Protein AF-A0A238BZ45-F1 (afdb_monomer)

Radius of gyration: 36.19 Å; Cα contacts (8 Å, |Δi|>4): 1181; chains: 1; bounding box: 76×103×98 Å

InterPro domains:
  IPR039220 FAM3 family [PTHR14592] (229-411)
  IPR039477 ILEI/PANDER domain [PF15711] (94-178)
  IPR039477 ILEI/PANDER domain [PF15711] (294-381)

Solvent-accessible surface area (backbone atoms only — not comparable to full-atom values): 39278 Å² total; per-residue (Å²): 142,86,88,81,90,88,84,86,74,65,75,66,61,58,56,59,54,55,56,53,54,54,50,56,63,65,60,74,73,76,85,76,91,69,100,73,83,82,90,74,85,77,100,65,82,87,79,74,63,100,50,99,45,65,75,97,66,85,48,62,98,82,35,43,33,36,38,42,27,51,49,26,78,81,41,73,56,42,40,22,51,71,58,40,71,66,62,54,82,91,62,68,40,61,13,46,35,38,36,35,23,42,66,89,67,49,77,75,47,73,45,60,34,54,26,85,92,48,39,58,66,53,43,54,55,63,50,71,57,63,83,53,31,30,44,36,34,31,28,28,62,72,38,48,84,43,55,51,72,65,47,55,51,57,49,32,43,17,8,44,81,67,81,81,58,39,76,61,25,28,46,38,39,37,27,32,42,22,33,78,54,73,73,31,50,73,45,71,41,63,53,85,38,69,67,79,56,78,47,76,46,64,48,54,69,76,78,62,64,68,47,95,72,81,69,76,77,76,86,67,90,67,80,55,70,65,58,59,50,51,58,59,68,55,63,79,62,77,50,91,75,58,78,52,62,81,34,69,52,22,72,44,94,62,82,56,59,95,69,31,44,25,26,22,42,31,18,26,60,42,86,89,38,66,35,36,31,25,51,77,19,25,26,47,32,29,78,89,26,69,67,46,54,54,1,41,31,36,39,33,30,38,40,88,76,72,42,78,45,40,70,45,56,40,44,14,49,85,39,75,34,61,67,53,37,57,56,62,71,60,59,50,81,53,32,31,39,40,39,38,21,17,51,34,39,34,78,29,50,39,72,66,44,42,48,54,44,37,57,22,10,47,84,58,58,91,69,59,41,74,20,33,19,38,41,38,44,29,29,36,79,37,66,41,29,41,85,50,59,54,72,34,70,37,72,81,90,46,58,10,62,50,46,75,50,65,48,66,41,58,46,68,72,76,30,52,73,77,84,74,89,81,71,75,90,68,78,58,62,70,50,53,58,47,47,76,74,46,86,95,44,59,90,77,52,56,78,80,74,83,70,95,70,95,61,50,43,71,44,71,19,42,56,34,68,52,45,88,84,75,89,77,60,67,68,56,39,62,65,26,54,75,69,64,72,44,59,50,78,52,99,66,38,37,38,35,88,43,82,38,77,45,56,76,50,60,89,66,79,88,72,88,64,82,61,84,57,75,82,67,72,81,93,67,82,76,79,80,73,80,83,77,85,70,70,69,93,81,77,76,68,62,76,50,66,93,38,70,48,69,71,50,38,54,51,51,52,34,50,51,59,72,74,27,51,56,44,62,42,59,59,80,77,76,68,56,90,63,69,87,56,79,85,71,75,95,79,63,102,67,90,71,69,46,47,37,27,40,36,31,36,87,43,71,55,30,51,54,46,52,28,62,61,66,71,52,60,69,54,96,93,39,63,67,64,24,37,80,53,29,36,78,47,80,56,102,64,34,38,38,34,40,32,36,56,82,23,84,72,55,92,70,72,79,88,78,83,72,80,77,75,83,116

Secondary structure (DSSP, 8-state):
-------SSSHHHHHHHHHHHHHHHHHTT-------------S------SSTT-------TT-EEEEEE--BTTB--EEEETTEE-S-TTT--SEEEEEEE-TT--EEEEEEEE-SS-SHHHHHHHHT--SS-EEEEEEESS-TTTS-HHHHHHHHTTT---TT--TTEEEEEEEETTBSSS-SEEEEEETT-SS---EEEEE-SS-S-B--------------HHHHHHHHHHTT----PPP-SB-GGGG-SSPPPTTEEEEEEE--SSTTS--EEEETTEEEEBTTBTT--SEEEEEEE-TTT--EEEEEEE-TTTS-THHHHHHHHTPPTT-EEEEEEES--STT--HHHHHHHHHTT-SSGGG--TT-EEEEEEETT-SSB-S-EEEEPPSTTSPPPPPEEEEEEESS---B--SS------TTHHHHHHHTT--S-HHHHS-----------EEEEES-EEESS----HHHIIIIITTT-S-EEETTEEE-SSEEEEESS-SS-------TTTTS----PPPPPP-------S----TTGGG-SHHHHHHHHHHHHHHSEEEEESS-----TTTT-----TT----PPEEEEEEE---HHHHHHHHHHTT--EETTEETT-BTTEEEEE-SSEEEEEEETT-TT-SS--S---SS---

Nearest PDB structures (foldseek):
  5lc2-assembly1_A  TM=9.346E-01  e=1.747E-16  Homo sapiens
  5lc2-assembly2_B  TM=9.093E-01  e=1.372E-15  Homo sapiens
  5lc3-assembly1_A  TM=9.004E-01  e=5.839E-15  Mus musculus
  7ecq-assembly1_A  TM=9.293E-01  e=1.424E-14  Mus musculus
  5lc3-assembly2_B  TM=8.908E-01  e=1.779E-14  Mus musculus

pLDDT: mean 72.73, std 21.1, range [26.83, 98.44]

Structure (mmCIF, N/CA/C/O backbone):
data_AF-A0A238BZ45-F1
#
_entry.id   AF-A0A238BZ45-F1
#
loop_
_atom_site.group_PDB
_atom_site.id
_atom_site.type_symbol
_atom_site.label_atom_id
_atom_site.label_alt_id
_atom_site.label_comp_id
_atom_site.label_asym_id
_atom_site.label_entity_id
_atom_site.label_seq_id
_atom_site.pdbx_PDB_ins_code
_atom_site.Cartn_x
_atom_site.Cartn_y
_atom_site.Cartn_z
_atom_site.occupancy
_atom_site.B_iso_or_equiv
_atom_site.auth_seq_id
_atom_site.auth_comp_id
_atom_site.auth_asym_id
_atom_site.auth_atom_id
_atom_site.pdbx_PDB_model_num
ATOM 1 N N . MET A 1 1 ? 34.184 -24.243 64.366 1.00 40.69 1 MET A N 1
ATOM 2 C CA . MET A 1 1 ? 34.005 -25.687 64.658 1.00 40.69 1 MET A CA 1
ATOM 3 C C . MET A 1 1 ? 33.230 -25.777 65.961 1.00 40.69 1 MET A C 1
ATOM 5 O O . MET A 1 1 ? 33.719 -25.231 66.927 1.00 40.69 1 MET A O 1
ATOM 9 N N . PHE A 1 2 ? 32.020 -26.300 66.113 1.00 36.25 2 PHE A N 1
ATOM 10 C CA . PHE A 1 2 ? 31.139 -27.187 65.356 1.00 36.25 2 PHE A CA 1
ATOM 11 C C . PHE A 1 2 ? 29.701 -26.807 65.764 1.00 36.25 2 PHE A C 1
ATOM 13 O O . PHE A 1 2 ? 29.469 -26.609 66.954 1.00 36.25 2 PHE A O 1
ATOM 20 N N . ARG A 1 3 ? 28.723 -26.800 64.850 1.00 30.31 3 ARG A N 1
ATOM 21 C CA . ARG A 1 3 ? 27.380 -27.331 65.154 1.00 30.31 3 ARG A CA 1
ATOM 22 C C . ARG A 1 3 ? 26.656 -27.743 63.872 1.00 30.31 3 ARG A C 1
ATOM 24 O O . ARG A 1 3 ? 26.653 -27.034 62.874 1.00 30.31 3 ARG A O 1
ATOM 31 N N . LEU A 1 4 ? 26.159 -28.971 63.942 1.00 35.28 4 LEU A N 1
ATOM 32 C CA . LEU A 1 4 ? 25.749 -29.883 62.883 1.00 35.28 4 LEU A CA 1
ATOM 33 C C . LEU A 1 4 ? 24.275 -29.704 62.472 1.00 35.28 4 LEU A C 1
ATOM 35 O O . LEU A 1 4 ? 23.418 -29.479 63.318 1.00 35.28 4 LEU A O 1
ATOM 39 N N . ASN A 1 5 ? 24.016 -29.975 61.188 1.00 42.28 5 ASN A N 1
ATOM 40 C CA . ASN A 1 5 ? 22.867 -30.704 60.628 1.00 42.28 5 ASN A CA 1
ATOM 41 C C . ASN A 1 5 ? 21.439 -30.332 61.065 1.00 42.28 5 ASN A C 1
ATOM 43 O O . ASN A 1 5 ? 20.792 -31.069 61.807 1.00 42.28 5 ASN A O 1
ATOM 47 N N . TRP A 1 6 ? 20.875 -29.300 60.428 1.00 34.28 6 TRP A N 1
ATOM 48 C CA . TRP A 1 6 ? 19.427 -29.050 60.428 1.00 34.28 6 TRP A CA 1
ATOM 49 C C . TRP A 1 6 ? 18.903 -28.538 59.074 1.00 34.28 6 TRP A C 1
ATOM 51 O O . TRP A 1 6 ? 18.300 -27.478 59.009 1.00 34.28 6 TRP A O 1
ATOM 61 N N . LEU A 1 7 ? 19.154 -29.247 57.959 1.00 35.47 7 LEU A N 1
ATOM 62 C CA . LEU A 1 7 ? 18.648 -28.795 56.641 1.00 35.47 7 LEU A CA 1
ATOM 63 C C . LEU A 1 7 ? 18.362 -29.885 55.586 1.00 35.47 7 LEU A C 1
ATOM 65 O O . LEU A 1 7 ? 18.259 -29.578 54.405 1.00 35.47 7 LEU A O 1
ATOM 69 N N . LYS A 1 8 ? 18.172 -31.158 55.970 1.00 39.28 8 LYS A N 1
ATOM 70 C CA . LYS A 1 8 ? 17.841 -32.235 55.001 1.00 39.28 8 LYS A CA 1
ATOM 71 C C . LYS A 1 8 ? 16.456 -32.886 55.133 1.00 39.28 8 LYS A C 1
ATOM 73 O O . LYS A 1 8 ? 16.194 -33.860 54.439 1.00 39.28 8 LYS A O 1
ATOM 78 N N . ARG A 1 9 ? 15.536 -32.362 55.955 1.00 43.50 9 ARG A N 1
ATOM 79 C CA . ARG A 1 9 ? 14.173 -32.937 56.088 1.00 43.50 9 ARG A CA 1
ATOM 80 C C . ARG A 1 9 ? 13.001 -32.021 55.721 1.00 43.50 9 ARG A C 1
ATOM 82 O O . ARG A 1 9 ? 11.884 -32.511 55.624 1.00 43.50 9 ARG A O 1
ATOM 89 N N . THR A 1 10 ? 13.222 -30.740 55.438 1.00 42.19 10 THR A N 1
ATOM 90 C CA . THR A 1 10 ? 12.133 -29.793 55.128 1.00 42.19 10 THR A CA 1
ATOM 91 C C . THR A 1 10 ? 11.795 -29.689 53.634 1.00 42.19 10 THR A C 1
ATOM 93 O O . THR A 1 10 ? 10.661 -29.363 53.295 1.00 42.19 10 THR A O 1
ATOM 96 N N . SER A 1 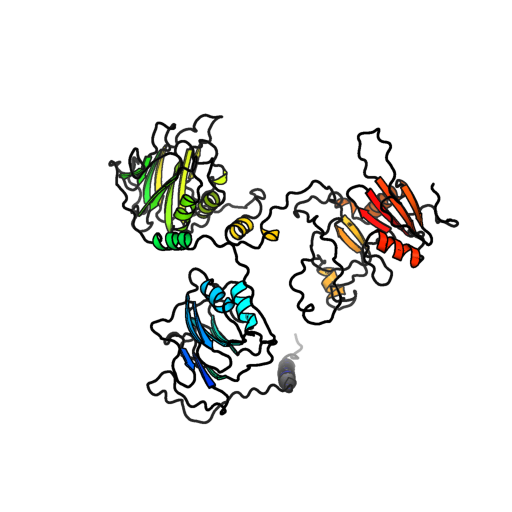11 ? 12.706 -30.055 52.726 1.00 44.28 11 SER A N 1
ATOM 97 C CA . SER A 1 11 ? 12.478 -29.920 51.274 1.00 44.28 11 SER A CA 1
ATOM 98 C C . SER A 1 11 ? 11.503 -30.948 50.682 1.00 44.28 11 SER A C 1
ATOM 100 O O . SER A 1 11 ? 10.910 -30.694 49.640 1.00 44.28 11 SER A O 1
ATOM 102 N N . VAL A 1 12 ? 11.295 -32.094 51.338 1.00 48.56 12 VAL A N 1
ATOM 103 C CA . VAL A 1 12 ? 10.424 -33.169 50.816 1.00 48.56 12 VAL A CA 1
ATOM 104 C C . VAL A 1 12 ? 8.945 -32.915 51.145 1.00 48.56 12 VAL A C 1
ATOM 106 O O . VAL A 1 12 ? 8.064 -33.251 50.356 1.00 48.56 12 VAL A O 1
ATOM 109 N N . LEU A 1 13 ? 8.656 -32.241 52.263 1.00 46.91 13 LEU A N 1
ATOM 110 C CA . LEU A 1 13 ? 7.285 -31.931 52.688 1.00 46.91 13 LEU A CA 1
ATOM 111 C C . LEU A 1 13 ? 6.661 -30.763 51.906 1.00 46.91 13 LEU A C 1
ATOM 113 O O . LEU A 1 13 ? 5.453 -30.769 51.674 1.00 46.91 13 LEU A O 1
ATOM 117 N N . LEU A 1 14 ? 7.466 -29.806 51.426 1.00 49.84 14 LEU A N 1
ATOM 118 C CA . LEU A 1 14 ? 6.959 -28.684 50.624 1.00 49.84 14 LEU A CA 1
ATOM 119 C C . LEU A 1 14 ? 6.523 -29.120 49.212 1.00 49.84 14 LEU A C 1
ATOM 121 O O . LEU A 1 14 ? 5.550 -28.597 48.674 1.00 49.84 14 LEU A O 1
ATOM 125 N N . ILE A 1 15 ? 7.208 -30.111 48.631 1.00 53.25 15 ILE A N 1
ATOM 126 C CA . ILE A 1 15 ? 6.910 -30.618 47.282 1.00 53.25 15 ILE A CA 1
ATOM 127 C C . ILE A 1 15 ? 5.583 -31.393 47.280 1.00 53.25 15 ILE A C 1
ATOM 129 O O . ILE A 1 15 ? 4.774 -31.205 46.376 1.00 53.25 15 ILE A O 1
ATOM 133 N N . SER A 1 16 ? 5.288 -32.160 48.337 1.00 51.84 16 SER A N 1
ATOM 134 C CA . SER A 1 16 ? 4.024 -32.906 48.451 1.00 51.84 16 SER A CA 1
ATOM 135 C C . SER A 1 16 ? 2.787 -32.005 48.581 1.00 51.84 16 SER A C 1
ATOM 137 O O . SER A 1 16 ? 1.712 -32.369 48.101 1.00 51.84 16 SER A O 1
ATOM 139 N N . PHE A 1 17 ? 2.912 -30.830 49.207 1.00 47.59 17 PHE A N 1
ATOM 140 C CA . PHE A 1 17 ? 1.787 -29.901 49.376 1.00 47.59 17 PHE A CA 1
ATOM 141 C C . PHE A 1 17 ? 1.446 -29.137 48.089 1.00 47.59 17 PHE A C 1
ATOM 143 O O . PHE A 1 17 ? 0.270 -28.890 47.817 1.00 47.59 17 PHE A O 1
ATOM 150 N N . ILE A 1 18 ? 2.442 -28.827 47.253 1.00 54.44 18 ILE A N 1
ATOM 151 C CA . ILE A 1 18 ? 2.225 -28.166 45.956 1.00 54.44 18 ILE A CA 1
ATOM 152 C C . ILE A 1 18 ? 1.538 -29.126 44.970 1.00 54.44 18 ILE A C 1
ATOM 154 O O . ILE A 1 18 ? 0.620 -28.722 44.254 1.00 54.44 18 ILE A O 1
ATOM 158 N N . SER A 1 19 ? 1.897 -30.414 44.986 1.00 48.50 19 SER A N 1
ATOM 159 C CA . SER A 1 19 ? 1.254 -31.437 44.150 1.00 48.50 19 SER A CA 1
ATOM 160 C C . SER A 1 19 ? -0.226 -31.638 44.499 1.00 48.50 19 SER A C 1
ATOM 162 O O . SER A 1 19 ? -1.058 -31.781 43.606 1.00 48.50 19 SER A O 1
ATOM 164 N N . PHE A 1 20 ? -0.579 -31.590 45.788 1.00 47.00 20 PHE A N 1
ATOM 165 C CA . PHE A 1 20 ? -1.958 -31.790 46.244 1.00 47.00 20 PHE A C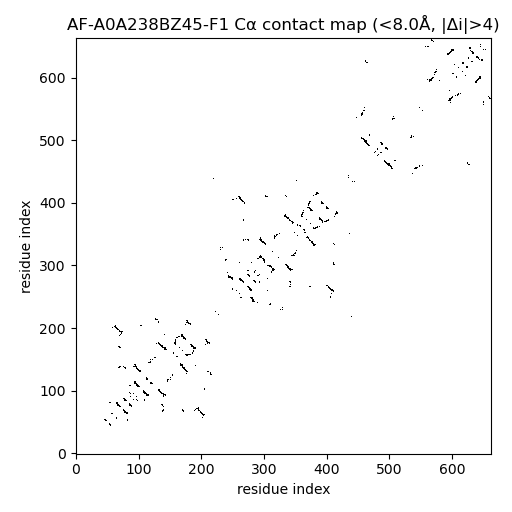A 1
ATOM 166 C C . PHE A 1 20 ? -2.862 -30.579 45.945 1.00 47.00 20 PHE A C 1
ATOM 168 O O . PHE A 1 20 ? -4.031 -30.740 45.589 1.00 47.00 20 PHE A O 1
ATOM 175 N N . TRP A 1 21 ? -2.315 -29.358 45.988 1.00 44.62 21 TRP A N 1
ATOM 176 C CA . TRP A 1 21 ? -3.061 -28.136 45.656 1.00 44.62 21 TRP A CA 1
ATOM 177 C C . TRP A 1 21 ? -3.354 -28.002 44.151 1.00 44.62 21 TRP A C 1
ATOM 179 O O . TRP A 1 21 ? -4.425 -27.531 43.764 1.00 44.62 21 TRP A O 1
ATOM 189 N N . ILE A 1 22 ? -2.449 -28.483 43.288 1.00 50.16 22 ILE A N 1
ATOM 190 C CA . ILE A 1 22 ? -2.663 -28.526 41.831 1.00 50.16 22 ILE A CA 1
ATOM 191 C C . ILE A 1 22 ? -3.779 -29.520 41.467 1.00 50.16 22 ILE A C 1
ATOM 193 O O . ILE A 1 22 ? -4.604 -29.216 40.606 1.00 50.16 22 ILE A O 1
ATOM 197 N N . ILE A 1 23 ? -3.878 -30.656 42.167 1.00 48.75 23 ILE A N 1
ATOM 198 C CA . ILE A 1 23 ? -4.922 -31.668 41.929 1.00 48.75 23 ILE A CA 1
ATOM 199 C C . ILE A 1 23 ? -6.310 -31.161 42.363 1.00 48.75 23 ILE A C 1
ATOM 201 O O . ILE A 1 23 ? -7.285 -31.345 41.637 1.00 48.75 23 ILE A O 1
ATOM 205 N N . ILE A 1 24 ? -6.415 -30.430 43.479 1.00 43.38 24 ILE A N 1
ATOM 206 C CA . ILE A 1 24 ? -7.697 -29.863 43.941 1.00 43.38 24 ILE A CA 1
ATOM 207 C C . ILE A 1 24 ? -8.194 -28.735 43.017 1.00 43.38 24 ILE A C 1
ATOM 209 O O . ILE A 1 24 ? -9.401 -28.609 42.791 1.00 43.38 24 ILE A O 1
ATOM 213 N N . ARG A 1 25 ? -7.290 -27.961 42.395 1.00 36.50 25 ARG A N 1
ATOM 214 C CA . ARG A 1 25 ? -7.665 -26.985 41.353 1.00 36.50 25 ARG A CA 1
ATOM 215 C C . ARG A 1 25 ? -8.106 -27.650 40.043 1.00 36.50 25 ARG A C 1
ATOM 217 O O . ARG A 1 25 ? -8.916 -27.070 39.326 1.00 36.50 25 ARG A O 1
ATOM 224 N N . TYR A 1 26 ? -7.620 -28.860 39.758 1.00 35.97 26 TYR A N 1
ATOM 225 C CA . TYR A 1 26 ? -8.001 -29.636 38.574 1.00 35.97 26 TYR A CA 1
ATOM 226 C C . TYR A 1 26 ? -9.357 -30.349 38.726 1.00 35.97 26 TYR A C 1
ATOM 228 O O . TYR A 1 26 ? -10.033 -30.595 37.731 1.00 35.97 26 TYR A O 1
ATOM 236 N N . ILE A 1 27 ? -9.795 -30.638 39.957 1.00 39.22 27 ILE A N 1
ATOM 237 C CA . ILE A 1 27 ? -11.048 -31.371 40.216 1.00 39.22 27 ILE A CA 1
ATOM 238 C C . ILE A 1 27 ? -12.268 -30.433 40.364 1.00 39.22 27 ILE A C 1
ATOM 240 O O . ILE A 1 27 ? -13.383 -30.826 40.026 1.00 39.22 27 ILE A O 1
ATOM 244 N N . ASN A 1 28 ? -12.086 -29.162 40.752 1.00 29.50 28 ASN A N 1
ATOM 245 C CA . ASN A 1 28 ? -13.198 -28.212 40.961 1.00 29.50 28 ASN A CA 1
ATOM 246 C C . ASN A 1 28 ? -13.677 -27.430 39.714 1.00 29.50 28 ASN A C 1
ATOM 248 O O . ASN A 1 28 ? -14.545 -26.569 39.835 1.00 29.50 28 ASN A O 1
ATOM 252 N N . LEU A 1 29 ? -13.179 -27.737 38.510 1.00 28.58 29 LEU A N 1
ATOM 253 C CA . LEU A 1 29 ? -13.661 -27.148 37.242 1.00 28.58 29 LEU A CA 1
ATOM 254 C C . LEU A 1 29 ? -14.605 -28.068 36.445 1.00 28.58 29 LEU A C 1
ATOM 256 O O . LEU A 1 29 ? -14.968 -27.771 35.309 1.00 28.58 29 LEU A O 1
ATOM 260 N N . SER A 1 30 ? -15.066 -29.162 37.055 1.00 30.89 30 SER A N 1
ATOM 261 C CA . SER A 1 30 ? -16.085 -30.049 36.493 1.00 30.89 30 SER A CA 1
ATOM 262 C C . SER A 1 30 ? -17.452 -29.780 37.130 1.00 30.89 30 SER A C 1
ATOM 264 O O . SER A 1 30 ? -17.798 -30.412 38.128 1.00 30.89 30 SER A O 1
ATOM 266 N N . ARG A 1 31 ? -18.242 -28.880 36.525 1.00 33.12 31 ARG A N 1
ATOM 267 C CA . ARG A 1 31 ? -19.702 -29.021 36.292 1.00 33.12 31 ARG A CA 1
ATOM 268 C C . ARG A 1 31 ? -20.305 -27.699 35.799 1.00 33.12 31 ARG A C 1
ATOM 270 O O . ARG A 1 31 ? -21.010 -27.008 36.521 1.00 33.12 31 ARG A O 1
ATOM 277 N N . TYR A 1 32 ? -20.102 -27.403 34.519 1.00 26.92 32 TYR A N 1
ATOM 278 C CA . TYR A 1 32 ? -21.130 -26.727 33.728 1.00 26.92 32 TYR A CA 1
ATOM 279 C C . TYR A 1 32 ? -21.337 -27.538 32.448 1.00 26.92 32 TYR A C 1
ATOM 281 O O . TYR A 1 32 ? -20.403 -27.802 31.694 1.00 26.92 32 TYR A O 1
ATOM 289 N N . LYS A 1 33 ? -22.563 -28.047 32.296 1.00 38.06 33 LYS A N 1
ATOM 290 C CA . LYS A 1 33 ? -23.006 -28.952 31.234 1.00 38.06 33 LYS A CA 1
ATOM 291 C C . LYS A 1 33 ? -22.806 -28.306 29.862 1.00 38.06 33 LYS A C 1
ATOM 293 O O . LYS A 1 33 ? -23.439 -27.301 29.563 1.00 38.06 33 LYS A O 1
ATOM 298 N N . SER A 1 34 ? -22.028 -28.948 29.002 1.00 30.52 34 SER A N 1
ATOM 299 C CA . SER A 1 34 ? -22.180 -28.830 27.555 1.00 30.52 34 SER A CA 1
ATOM 300 C C . SER A 1 34 ? -22.203 -30.251 26.989 1.00 30.52 34 SER A C 1
ATOM 302 O O . SER A 1 34 ? -21.358 -31.080 27.323 1.00 30.52 34 SER A O 1
ATOM 304 N N . GLY A 1 35 ? -23.256 -30.581 26.242 1.00 30.39 35 GLY A N 1
ATOM 305 C CA . GLY A 1 35 ? -23.492 -31.912 25.685 1.00 30.39 35 GLY A CA 1
ATOM 306 C C . GLY A 1 35 ? -22.553 -32.214 24.521 1.00 30.39 35 GLY A C 1
ATOM 307 O O . GLY A 1 35 ? -22.983 -32.210 23.375 1.00 30.39 35 GLY A O 1
ATOM 308 N N . TRP A 1 36 ? -21.280 -32.473 24.819 1.00 28.91 36 TRP A N 1
ATOM 309 C CA . TRP A 1 36 ? -20.262 -32.869 23.848 1.00 28.91 36 TRP A CA 1
ATOM 310 C C . TRP A 1 36 ? -19.612 -34.168 24.313 1.00 28.91 36 TRP A C 1
ATOM 312 O O . TRP A 1 36 ? -18.801 -34.177 25.236 1.00 28.91 36 TRP A O 1
ATOM 322 N N . THR A 1 37 ? -19.970 -35.282 23.684 1.00 26.83 37 THR A N 1
ATOM 323 C CA . THR A 1 37 ? -19.300 -36.565 23.898 1.00 26.83 37 THR A CA 1
ATOM 324 C C . THR A 1 37 ? -18.252 -36.782 22.815 1.00 26.83 37 THR A C 1
ATOM 326 O O . THR A 1 37 ? -18.548 -36.940 21.633 1.00 26.83 37 THR A O 1
ATOM 329 N N . GLN A 1 38 ? -16.990 -36.801 23.238 1.00 28.97 38 GLN A N 1
ATOM 330 C CA . GLN A 1 38 ? -15.891 -37.347 22.459 1.00 28.97 38 GLN A CA 1
ATOM 331 C C . GLN A 1 38 ? -16.090 -38.870 22.420 1.00 28.97 38 GLN A C 1
ATOM 333 O O . GLN A 1 38 ? -15.930 -39.543 23.436 1.00 28.97 38 GLN A O 1
ATOM 338 N N . LEU A 1 39 ? -16.485 -39.422 21.271 1.00 28.05 39 LEU A N 1
ATOM 339 C CA . LEU A 1 39 ? -16.514 -40.872 21.065 1.00 28.05 39 LEU A CA 1
ATOM 340 C C . LEU A 1 39 ? -15.071 -41.397 21.113 1.00 28.05 39 LEU A C 1
ATOM 342 O O . LEU A 1 39 ? -14.357 -41.381 20.112 1.00 28.05 39 LEU A O 1
ATOM 346 N N . GLN A 1 40 ? -14.620 -41.844 22.287 1.00 30.20 40 GLN A N 1
ATOM 347 C CA . GLN A 1 40 ? -13.459 -42.717 22.397 1.00 30.20 40 GLN A CA 1
ATOM 348 C C . GLN A 1 40 ? -13.901 -44.178 22.489 1.00 30.20 40 GLN A C 1
ATOM 350 O O . GLN A 1 40 ? -14.622 -44.567 23.399 1.00 30.20 40 GLN A O 1
ATOM 355 N N . ARG A 1 41 ? -13.340 -44.956 21.556 1.00 32.69 41 ARG A N 1
ATOM 356 C CA . ARG A 1 41 ? -13.007 -46.385 21.636 1.00 32.69 41 ARG A CA 1
ATOM 357 C C . ARG A 1 41 ? -14.167 -47.363 21.822 1.00 32.69 41 ARG A C 1
ATOM 359 O O . ARG A 1 41 ? -14.543 -47.696 22.933 1.00 32.69 41 ARG A O 1
ATOM 366 N N . ASN A 1 42 ? -14.548 -47.983 20.706 1.00 27.22 42 ASN A N 1
ATOM 367 C CA . ASN A 1 42 ? -14.665 -49.438 20.659 1.00 27.22 42 ASN A CA 1
ATOM 368 C C . ASN A 1 42 ? -13.884 -49.985 19.451 1.00 27.22 42 ASN A C 1
ATOM 370 O O . ASN A 1 42 ? -13.816 -49.362 18.392 1.00 27.22 42 ASN A O 1
ATOM 374 N N . ASN A 1 43 ? -13.219 -51.114 19.684 1.00 34.06 43 ASN A N 1
ATOM 375 C CA . ASN A 1 43 ? -12.125 -51.707 18.915 1.00 34.06 43 ASN A CA 1
ATOM 376 C C . ASN A 1 43 ? -12.491 -52.181 17.497 1.00 34.06 43 ASN A C 1
ATOM 378 O O . ASN A 1 43 ? -12.675 -53.376 17.285 1.00 34.06 43 ASN A O 1
ATOM 382 N N . VAL A 1 44 ? -12.475 -51.290 16.502 1.00 30.98 44 VAL A N 1
ATOM 383 C CA . VAL A 1 44 ? -12.201 -51.668 15.103 1.00 30.98 44 VAL A CA 1
ATOM 384 C C . VAL A 1 44 ? -11.415 -50.527 14.452 1.00 30.98 44 VAL A C 1
ATOM 386 O O . VAL A 1 44 ? -11.935 -49.409 14.398 1.00 30.98 44 VAL A O 1
ATOM 389 N N . PRO A 1 45 ? -10.178 -50.740 13.956 1.00 31.62 45 PRO A N 1
ATOM 390 C CA . PRO A 1 45 ? -9.517 -49.714 13.173 1.00 31.62 45 PRO A CA 1
ATOM 391 C C . PRO A 1 45 ? -10.394 -49.425 11.959 1.00 31.62 45 PRO A C 1
ATOM 393 O O . PRO A 1 45 ? -10.888 -50.359 11.317 1.00 31.62 45 PRO A O 1
ATOM 396 N N . PRO A 1 46 ? -10.610 -48.156 11.611 1.00 39.84 46 PRO A N 1
ATOM 397 C CA . PRO A 1 46 ? -11.253 -47.846 10.363 1.00 39.84 46 PRO A CA 1
ATOM 398 C C . PRO A 1 46 ? -10.471 -48.489 9.167 1.00 39.84 46 PRO A C 1
ATOM 400 O O . PRO A 1 46 ? -9.577 -47.878 8.605 1.00 39.84 46 PRO A O 1
ATOM 403 N N . LYS A 1 47 ? -10.867 -49.685 8.676 1.00 37.47 47 LYS A N 1
ATOM 404 C CA . LYS A 1 47 ? -10.576 -50.288 7.335 1.00 37.47 47 LYS A CA 1
ATOM 405 C C . LYS A 1 47 ? -10.923 -49.405 6.114 1.00 37.47 47 LYS A C 1
ATOM 407 O O . LYS A 1 47 ? -12.058 -49.453 5.638 1.00 37.47 47 LYS A O 1
ATOM 412 N N . PHE A 1 48 ? -10.051 -48.488 5.683 1.00 45.38 48 PHE A N 1
ATOM 413 C CA . PHE A 1 48 ? -10.404 -47.515 4.626 1.00 45.38 48 PHE A CA 1
ATOM 414 C C . PHE A 1 48 ? -10.405 -48.270 3.298 1.00 45.38 48 PHE A C 1
ATOM 416 O O . PHE A 1 48 ? -9.346 -48.580 2.772 1.00 45.38 48 PHE A O 1
ATOM 423 N N . ALA A 1 49 ? -11.583 -48.657 2.810 1.00 36.97 49 ALA A N 1
ATOM 424 C CA . ALA A 1 49 ? -11.729 -49.343 1.532 1.00 36.97 49 ALA A CA 1
ATOM 425 C C . ALA A 1 49 ? -11.902 -48.299 0.423 1.00 36.97 49 ALA A C 1
ATOM 427 O O . ALA A 1 49 ? -12.881 -47.563 0.481 1.00 36.97 49 ALA A O 1
ATOM 428 N N . SER A 1 50 ? -10.929 -48.251 -0.502 1.00 46.66 50 SER A N 1
ATOM 429 C CA . SER A 1 50 ? -10.850 -47.682 -1.877 1.00 46.66 50 SER A CA 1
ATOM 430 C C . SER A 1 50 ? -11.573 -46.379 -2.286 1.00 46.66 50 SER A C 1
ATOM 432 O O . SER A 1 50 ? -11.194 -45.791 -3.293 1.00 46.66 50 SER A O 1
ATOM 434 N N . SER A 1 51 ? -12.541 -45.863 -1.534 1.00 56.78 51 SER A N 1
ATOM 435 C CA . SER A 1 51 ? -13.207 -44.576 -1.733 1.00 56.78 51 SER A CA 1
ATOM 436 C C . SER A 1 51 ? -12.913 -43.671 -0.530 1.00 56.78 51 SER A C 1
ATOM 438 O O . SER A 1 51 ? -13.205 -44.008 0.617 1.00 56.78 51 SER A O 1
ATOM 440 N N . GLU A 1 52 ? -12.290 -42.512 -0.770 1.00 65.81 52 GLU A N 1
ATOM 441 C CA . GLU A 1 52 ? -11.807 -41.593 0.283 1.00 65.81 52 GLU A CA 1
ATOM 442 C C . GLU A 1 52 ? -12.915 -41.042 1.211 1.00 65.81 52 GLU A C 1
ATOM 444 O O . GLU A 1 52 ? -12.603 -40.480 2.258 1.00 65.81 52 GLU A O 1
ATOM 449 N N . CYS A 1 53 ? -14.196 -41.216 0.860 1.00 74.62 53 CYS A N 1
ATOM 450 C CA . CYS A 1 53 ? -15.355 -40.684 1.588 1.00 74.62 53 CYS A CA 1
ATOM 451 C C . CYS A 1 53 ? -16.077 -41.686 2.510 1.00 74.62 53 CYS A C 1
ATOM 453 O O . CYS A 1 53 ? -17.147 -41.362 3.019 1.00 74.62 53 CYS A O 1
ATOM 455 N N . MET A 1 54 ? -15.538 -42.885 2.756 1.00 64.69 54 MET A N 1
ATOM 456 C CA . MET A 1 54 ? -16.207 -43.888 3.598 1.00 64.69 54 MET A CA 1
ATOM 457 C C . MET A 1 54 ? -15.665 -43.948 5.029 1.00 64.69 54 MET A C 1
ATOM 459 O O . MET A 1 54 ? -14.533 -44.402 5.232 1.00 64.69 54 MET A O 1
ATOM 463 N N . ARG A 1 55 ? -16.540 -43.637 6.014 1.00 56.53 55 ARG A N 1
ATOM 464 C CA . ARG A 1 55 ? -16.905 -44.595 7.082 1.00 56.53 55 ARG A CA 1
ATOM 465 C C . ARG A 1 55 ? -18.054 -44.207 8.030 1.00 56.53 55 ARG A C 1
ATOM 467 O O . ARG A 1 55 ? -17.994 -43.167 8.669 1.00 56.53 55 ARG A O 1
ATOM 474 N N . ASN A 1 56 ? -18.987 -45.153 8.202 1.00 56.91 56 ASN A N 1
ATOM 475 C CA . ASN A 1 56 ? -19.840 -45.506 9.361 1.00 56.91 56 ASN A CA 1
ATOM 476 C C . ASN A 1 56 ? -20.171 -44.437 10.427 1.00 56.91 56 ASN A C 1
ATOM 478 O O . ASN A 1 56 ? -20.204 -44.757 11.615 1.00 56.91 56 ASN A O 1
ATOM 482 N N . ALA A 1 57 ? -20.465 -43.200 10.039 1.00 60.91 57 ALA A N 1
ATOM 483 C CA . ALA A 1 57 ? -21.169 -42.263 10.907 1.00 60.91 57 ALA A CA 1
ATOM 484 C C . ALA A 1 57 ? -22.638 -42.228 10.482 1.00 60.91 57 ALA A C 1
ATOM 486 O O . ALA A 1 57 ? -22.989 -41.612 9.475 1.00 60.91 57 ALA A O 1
ATOM 487 N N . TYR A 1 58 ? -23.475 -42.948 11.230 1.00 71.06 58 TYR A N 1
ATOM 488 C CA . TYR A 1 58 ? -24.925 -42.875 11.093 1.00 71.06 58 TYR A CA 1
ATOM 489 C C . TYR A 1 58 ? -25.408 -41.607 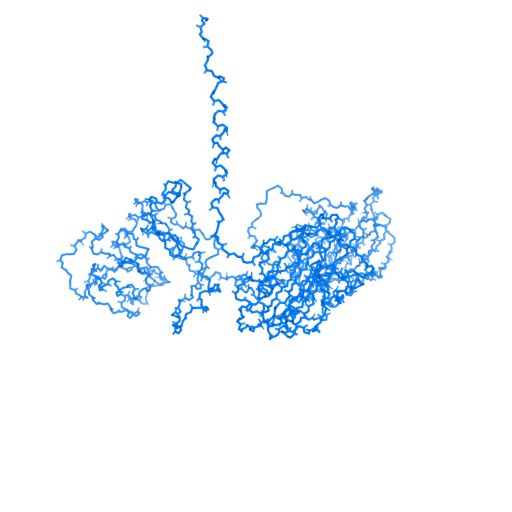11.793 1.00 71.06 58 TYR A C 1
ATOM 491 O O . TYR A 1 58 ? -25.350 -41.517 13.020 1.00 71.06 58 TYR A O 1
ATOM 499 N N . CYS A 1 59 ? -25.851 -40.629 11.009 1.00 81.25 59 CYS A N 1
ATOM 500 C CA . CYS A 1 59 ? -26.551 -39.463 11.530 1.00 81.25 59 CYS A CA 1
ATOM 501 C C . CYS A 1 59 ? -28.051 -39.775 11.696 1.00 81.25 59 CYS A C 1
ATOM 503 O O . CYS A 1 59 ? -28.568 -40.664 11.010 1.00 81.25 59 CYS A O 1
ATOM 505 N N . PRO A 1 60 ? -28.761 -39.088 12.610 1.00 84.62 60 PRO A N 1
ATOM 506 C CA . PRO A 1 60 ? -30.218 -39.173 12.721 1.00 84.62 60 PRO A CA 1
ATOM 507 C C . PRO A 1 60 ? -30.927 -38.907 11.379 1.00 84.62 60 PRO A C 1
ATOM 509 O O . PRO A 1 60 ? -30.360 -38.258 10.504 1.00 84.62 60 PRO A O 1
ATOM 512 N N . LYS A 1 61 ? -32.182 -39.369 11.228 1.00 72.88 61 LYS A N 1
ATOM 513 C CA . LYS A 1 61 ? -32.953 -39.299 9.962 1.00 72.88 61 LYS A CA 1
ATOM 514 C C . LYS A 1 61 ? -33.047 -37.894 9.339 1.00 72.88 61 LYS A C 1
ATOM 516 O O . LYS A 1 61 ? -33.194 -37.801 8.125 1.00 72.88 61 LYS A O 1
ATOM 521 N N . ASP A 1 62 ? -32.891 -36.840 10.138 1.00 79.31 62 ASP A N 1
ATOM 522 C CA . ASP A 1 62 ? -32.998 -35.441 9.711 1.00 79.31 62 ASP A CA 1
ATOM 523 C C . ASP A 1 62 ? -31.649 -34.706 9.679 1.00 79.31 62 ASP A C 1
ATOM 525 O O . ASP A 1 62 ? -31.608 -33.477 9.665 1.00 79.31 62 ASP A O 1
ATOM 529 N N . GLU A 1 63 ? -30.522 -35.416 9.657 1.00 87.56 63 GLU A N 1
ATOM 530 C CA . GLU A 1 63 ? -29.173 -34.842 9.614 1.00 87.56 63 GLU A CA 1
ATOM 531 C C . GLU A 1 63 ? -28.348 -35.479 8.489 1.00 87.56 63 GLU A C 1
ATOM 533 O O . GLU A 1 63 ? -28.602 -36.604 8.068 1.00 87.56 63 GLU A O 1
ATOM 538 N N . VAL A 1 64 ? -27.359 -34.747 7.974 1.00 87.56 64 VAL A N 1
ATOM 539 C CA . VAL A 1 64 ? -26.471 -35.244 6.907 1.00 87.56 64 VAL A CA 1
ATOM 540 C C . VAL A 1 64 ? -25.046 -35.386 7.409 1.00 87.56 64 VAL A C 1
ATOM 542 O O . VAL A 1 64 ? -24.560 -34.550 8.172 1.00 87.56 64 VAL A O 1
ATOM 545 N N . THR A 1 65 ? -24.363 -36.444 6.982 1.00 89.31 65 THR A N 1
ATOM 546 C CA . THR A 1 65 ? -22.983 -36.706 7.394 1.00 89.31 65 THR A CA 1
ATOM 547 C C . THR A 1 65 ? -22.039 -35.826 6.586 1.00 89.31 65 THR A C 1
ATOM 549 O O . THR A 1 65 ? -21.969 -35.947 5.362 1.00 89.31 65 THR A O 1
ATOM 552 N N . VAL A 1 66 ? -21.277 -34.975 7.269 1.00 91.00 66 VAL A N 1
ATOM 553 C CA . VAL A 1 66 ? -20.203 -34.163 6.691 1.00 91.00 66 VAL A CA 1
ATOM 554 C C . VAL A 1 66 ? -18.862 -34.724 7.146 1.00 91.00 66 VAL A C 1
ATOM 556 O O . VAL A 1 66 ? -18.627 -34.901 8.342 1.00 91.00 66 VAL A O 1
ATOM 559 N N . LEU A 1 67 ? -17.974 -34.992 6.191 1.00 91.38 67 LEU A N 1
ATOM 560 C CA . LEU A 1 67 ? -16.587 -35.375 6.442 1.00 91.38 67 LEU A CA 1
ATOM 561 C C . LEU A 1 67 ? -15.667 -34.321 5.837 1.00 91.38 67 LEU A C 1
ATOM 563 O O . LEU A 1 67 ? -15.734 -34.037 4.644 1.00 91.38 67 LEU A O 1
ATOM 567 N N . LEU A 1 68 ? -14.791 -33.777 6.670 1.00 92.25 68 LEU A N 1
ATOM 568 C CA . LEU A 1 68 ? -13.804 -32.766 6.330 1.00 92.25 68 LEU A CA 1
ATOM 569 C C . LEU A 1 68 ? -12.400 -33.286 6.664 1.00 92.25 68 LEU A C 1
ATOM 571 O O . LEU A 1 68 ? -12.176 -33.867 7.728 1.00 92.25 68 LEU A O 1
ATOM 575 N N . ARG A 1 69 ? -11.437 -33.063 5.773 1.00 91.12 69 ARG A N 1
ATOM 576 C CA . ARG A 1 69 ? -10.009 -33.329 6.004 1.00 91.12 69 ARG A CA 1
ATOM 577 C C . ARG A 1 69 ? -9.206 -32.109 5.543 1.00 91.12 69 ARG A C 1
ATOM 579 O O . ARG A 1 69 ? -9.410 -31.689 4.402 1.00 91.12 69 ARG A O 1
ATOM 586 N N . PRO A 1 70 ? -8.304 -31.569 6.383 1.00 90.94 70 PRO A N 1
ATOM 587 C CA . PRO A 1 70 ? -7.425 -30.483 5.981 1.00 90.94 70 PRO A CA 1
ATOM 588 C C . PRO A 1 70 ? -6.279 -31.024 5.125 1.00 90.94 70 PRO A C 1
ATOM 590 O O . PRO A 1 70 ? -6.103 -32.237 4.980 1.00 90.94 70 PRO A O 1
ATOM 593 N N . GLU A 1 71 ? -5.466 -30.126 4.585 1.00 89.00 71 GLU A N 1
ATOM 594 C CA . GLU A 1 71 ? -4.204 -30.510 3.960 1.00 89.00 71 GLU A CA 1
ATOM 595 C C . GLU A 1 71 ? -3.289 -31.261 4.945 1.00 89.00 71 GLU A C 1
ATOM 597 O O . GLU A 1 71 ? -3.251 -30.981 6.144 1.00 89.00 71 GLU A O 1
ATOM 602 N N . SER A 1 72 ? -2.543 -32.229 4.418 1.00 84.56 72 SER A N 1
ATOM 603 C CA . SER A 1 72 ? -1.449 -32.921 5.105 1.00 84.56 72 SER A CA 1
ATOM 604 C C . SER A 1 72 ? -0.310 -33.168 4.117 1.00 84.56 72 SER A C 1
ATOM 606 O O . SER A 1 72 ? -0.531 -33.110 2.906 1.00 84.56 72 SER A O 1
ATOM 608 N N . ARG A 1 73 ? 0.878 -33.554 4.603 1.00 78.81 73 ARG A N 1
ATOM 609 C CA . ARG A 1 73 ? 2.033 -33.869 3.732 1.00 78.81 73 ARG A CA 1
ATOM 610 C C . ARG A 1 73 ? 1.742 -34.899 2.635 1.00 78.81 73 ARG A C 1
ATOM 612 O O . ARG A 1 73 ? 2.421 -34.911 1.617 1.00 78.81 73 ARG A O 1
ATOM 619 N N . THR A 1 74 ? 0.775 -35.789 2.855 1.00 80.44 74 THR A N 1
ATOM 620 C CA . THR A 1 74 ? 0.507 -36.931 1.965 1.00 80.44 74 THR A CA 1
ATOM 621 C C . THR A 1 74 ? -0.815 -36.832 1.212 1.00 80.44 74 THR A C 1
ATOM 623 O O . THR A 1 74 ? -1.037 -37.595 0.270 1.00 80.44 74 THR A O 1
ATOM 626 N N . LYS A 1 75 ? -1.725 -35.938 1.622 1.00 87.12 75 LYS A N 1
ATOM 627 C CA . LYS A 1 75 ? -3.084 -35.863 1.076 1.00 87.12 75 LYS A CA 1
ATOM 628 C C . LYS A 1 75 ? -3.601 -34.423 1.012 1.00 87.12 75 LYS A C 1
ATOM 630 O O . LYS A 1 75 ? -3.479 -33.707 2.009 1.00 87.12 75 LYS A O 1
ATOM 635 N N . PRO A 1 76 ? -4.260 -34.037 -0.098 1.00 90.94 76 PRO A N 1
ATOM 636 C CA . PRO A 1 76 ? -4.885 -32.730 -0.224 1.00 90.94 76 PRO A CA 1
ATOM 637 C C . PRO A 1 76 ? -6.184 -32.653 0.598 1.00 90.94 76 PRO A C 1
ATOM 639 O O . PRO A 1 76 ? -6.717 -33.697 1.026 1.00 90.94 76 PRO A O 1
ATOM 642 N N . PRO A 1 77 ? -6.735 -31.442 0.780 1.00 92.81 77 PRO A N 1
ATOM 643 C CA . PRO A 1 77 ? -8.006 -31.274 1.463 1.00 92.81 77 PRO A CA 1
ATOM 644 C C . PRO A 1 77 ? -9.159 -32.046 0.808 1.00 92.81 77 PRO A C 1
ATOM 646 O O . PRO A 1 77 ? -9.159 -32.321 -0.394 1.00 92.81 77 PRO A O 1
ATOM 649 N N . LEU A 1 78 ? -10.148 -32.428 1.614 1.00 92.81 78 LEU A N 1
ATOM 650 C CA . LEU A 1 78 ? -11.301 -33.216 1.176 1.00 92.81 78 LEU A CA 1
ATOM 651 C C . LEU A 1 78 ? -12.560 -32.779 1.926 1.00 92.81 78 LEU A C 1
ATOM 653 O O . LEU A 1 78 ? -12.531 -32.572 3.139 1.00 92.81 78 LEU A O 1
ATOM 657 N N . LEU A 1 79 ? -13.667 -32.720 1.190 1.00 94.31 79 LEU A N 1
ATOM 658 C CA . LEU A 1 79 ? -15.012 -32.548 1.719 1.00 94.31 79 LEU A CA 1
ATOM 659 C C . LEU A 1 79 ? -15.930 -33.614 1.116 1.00 94.31 79 LEU A C 1
ATOM 661 O O . LEU A 1 79 ? -15.998 -33.755 -0.110 1.00 94.31 79 LEU A O 1
ATOM 665 N N . CYS A 1 80 ? -16.654 -34.328 1.974 1.00 91.56 80 CYS A N 1
ATOM 666 C CA . CYS A 1 80 ? -17.700 -35.264 1.583 1.00 91.56 80 CYS A CA 1
ATOM 667 C C . CYS A 1 80 ? -19.013 -34.944 2.305 1.00 91.56 80 CYS A C 1
ATOM 669 O O . CYS A 1 80 ? -19.009 -34.618 3.493 1.00 91.56 80 CYS A O 1
ATOM 671 N N . LEU A 1 81 ? -20.129 -35.113 1.597 1.00 90.69 81 LEU A N 1
ATOM 672 C CA . LEU A 1 81 ? -21.491 -34.983 2.110 1.00 90.69 81 LEU A CA 1
ATOM 673 C C . LEU A 1 81 ? -22.252 -36.278 1.803 1.00 90.69 81 LEU A C 1
ATOM 675 O O . LEU A 1 81 ? -22.317 -36.679 0.644 1.00 90.69 81 LEU A O 1
ATOM 679 N N . ASN A 1 82 ? -22.789 -36.958 2.820 1.00 87.62 82 ASN A N 1
ATOM 680 C CA . ASN A 1 82 ? -23.444 -38.271 2.686 1.00 87.62 82 ASN A CA 1
ATOM 681 C C . ASN A 1 82 ? -22.623 -39.267 1.842 1.00 87.62 82 ASN A C 1
ATOM 683 O O . ASN A 1 82 ? -23.124 -39.878 0.901 1.00 87.62 82 ASN A O 1
ATOM 687 N N . ASN A 1 83 ? -21.330 -39.395 2.156 1.00 82.44 83 ASN A N 1
ATOM 688 C CA . ASN A 1 83 ? -20.349 -40.229 1.445 1.00 82.44 83 ASN A CA 1
ATOM 689 C C . ASN A 1 83 ? -20.071 -39.837 -0.021 1.00 82.44 83 ASN A C 1
ATOM 691 O O . ASN A 1 83 ? -19.261 -40.492 -0.679 1.00 82.44 83 ASN A O 1
ATOM 695 N N . LYS A 1 84 ? -20.664 -38.757 -0.539 1.00 88.38 84 LYS A N 1
ATOM 696 C CA . LYS A 1 84 ? -20.342 -38.207 -1.858 1.00 88.38 84 LYS A CA 1
ATOM 697 C C . LYS A 1 84 ? -19.240 -37.160 -1.730 1.00 88.38 84 LYS A C 1
ATOM 699 O O . LYS A 1 84 ? -19.386 -36.189 -0.990 1.00 88.38 84 LYS A O 1
ATOM 704 N N . LYS A 1 85 ? -18.139 -37.347 -2.463 1.00 90.94 85 LYS A N 1
ATOM 705 C CA . LYS A 1 85 ? -17.044 -36.370 -2.561 1.00 90.94 85 LYS A CA 1
ATOM 706 C C . LYS A 1 85 ? -17.552 -35.105 -3.258 1.00 90.94 85 LYS A C 1
ATOM 708 O O . LYS A 1 85 ? -18.089 -35.205 -4.358 1.00 90.94 85 LYS A O 1
ATOM 713 N N . LEU A 1 86 ? -17.396 -33.947 -2.615 1.00 94.00 86 LEU A N 1
ATOM 714 C CA . LEU A 1 86 ? -17.766 -32.646 -3.187 1.00 94.00 86 LEU A CA 1
ATOM 715 C C . LEU A 1 86 ? -16.564 -31.928 -3.808 1.00 94.00 86 LEU A C 1
ATOM 717 O O . LEU A 1 86 ? -16.701 -31.337 -4.873 1.00 94.00 86 LEU A O 1
ATOM 721 N N . PHE A 1 87 ? -15.387 -32.003 -3.178 1.00 94.56 87 PHE A N 1
ATOM 722 C CA . PHE A 1 87 ? -14.168 -31.426 -3.753 1.00 94.56 87 PHE A CA 1
ATOM 723 C C . PHE A 1 87 ? -13.537 -32.349 -4.787 1.00 94.56 87 PHE A C 1
ATOM 725 O O . PHE A 1 87 ? -13.121 -33.465 -4.476 1.00 94.56 87 PHE A O 1
ATOM 732 N N . ASP A 1 88 ? -13.410 -31.844 -6.004 1.00 89.88 88 ASP A N 1
ATOM 733 C CA . ASP A 1 88 ? -12.630 -32.436 -7.075 1.00 89.88 88 ASP A CA 1
ATOM 734 C C . ASP A 1 88 ? -11.148 -32.145 -6.832 1.00 89.88 88 ASP A C 1
ATOM 736 O O . ASP A 1 88 ? -10.710 -30.995 -6.846 1.00 89.88 88 ASP A O 1
ATOM 740 N N . SER A 1 89 ? -10.368 -33.201 -6.605 1.00 86.75 89 SER A N 1
ATOM 741 C CA . SER A 1 89 ? -8.941 -33.080 -6.308 1.00 86.75 89 SER A CA 1
ATOM 742 C C . SER A 1 89 ? -8.140 -32.435 -7.439 1.00 86.75 89 SER A C 1
ATOM 744 O O . SER A 1 89 ? -7.086 -31.879 -7.154 1.00 86.75 89 SER A O 1
ATOM 746 N N . SER A 1 90 ? -8.625 -32.477 -8.684 1.00 86.62 90 SER A N 1
ATOM 747 C CA . SER A 1 90 ? -7.958 -31.828 -9.819 1.00 86.62 90 SER A CA 1
ATOM 748 C C . SER A 1 90 ? -8.185 -30.312 -9.877 1.00 86.62 90 SER A C 1
ATOM 750 O O . SER A 1 90 ? -7.418 -29.604 -10.521 1.00 86.62 90 SER A O 1
ATOM 752 N N . LYS A 1 91 ? -9.214 -29.808 -9.181 1.00 91.75 91 LYS A N 1
ATOM 753 C CA . LYS A 1 91 ? -9.624 -28.395 -9.192 1.00 91.75 91 LYS A CA 1
ATOM 754 C C . LYS A 1 91 ? -9.246 -27.636 -7.924 1.00 91.75 91 LYS A C 1
ATOM 756 O O . LYS A 1 91 ? -9.489 -26.437 -7.845 1.00 91.75 91 LYS A O 1
ATOM 761 N N . LEU A 1 92 ? -8.683 -28.320 -6.928 1.00 92.56 92 LEU A N 1
ATOM 762 C CA . LEU A 1 92 ? -8.247 -27.696 -5.683 1.00 92.56 92 LEU A CA 1
ATOM 763 C C . LEU A 1 92 ? -7.211 -26.606 -5.958 1.00 92.56 92 LEU A C 1
ATOM 765 O O . LEU A 1 92 ? -6.204 -26.843 -6.622 1.00 92.56 92 LEU A O 1
ATOM 769 N N . VAL A 1 93 ? -7.437 -25.430 -5.380 1.00 91.38 93 VAL A N 1
ATOM 770 C CA . VAL A 1 93 ? -6.529 -24.283 -5.485 1.00 91.38 93 VAL A CA 1
ATOM 771 C C . VAL A 1 93 ? -5.973 -23.919 -4.118 1.00 91.38 93 VAL A C 1
ATOM 773 O O . VAL A 1 93 ? -6.639 -24.123 -3.099 1.00 91.38 93 VAL A O 1
ATOM 776 N N . ARG A 1 94 ? -4.758 -23.357 -4.099 1.00 88.38 94 ARG A N 1
ATOM 777 C CA . ARG A 1 94 ? -4.177 -22.756 -2.893 1.00 88.38 94 ARG A CA 1
ATOM 778 C C . ARG A 1 94 ? -5.001 -21.529 -2.504 1.00 88.38 94 ARG A C 1
ATOM 780 O O . ARG A 1 94 ? -4.966 -20.514 -3.195 1.00 88.38 94 ARG A O 1
ATOM 787 N N . GLY A 1 95 ? -5.766 -21.651 -1.429 1.00 92.31 95 GLY A N 1
ATOM 788 C CA . GLY A 1 95 ? -6.808 -20.703 -1.062 1.00 92.31 95 GLY A CA 1
ATOM 789 C C . GLY A 1 95 ? -7.936 -21.357 -0.273 1.00 92.31 95 GLY A C 1
ATOM 790 O O . GLY A 1 95 ? -7.704 -22.313 0.471 1.00 92.31 95 GLY A O 1
ATOM 791 N N . LEU A 1 96 ? -9.155 -20.839 -0.413 1.00 95.06 96 LEU A N 1
ATOM 792 C CA . LEU A 1 96 ? -10.346 -21.382 0.240 1.00 95.06 96 LEU A CA 1
ATOM 793 C C . LEU A 1 96 ? -11.158 -22.219 -0.746 1.00 95.06 96 LEU A C 1
ATOM 795 O O . LEU A 1 96 ? -11.590 -21.744 -1.792 1.00 95.06 96 LEU A O 1
ATOM 799 N N . ASN A 1 97 ? -11.399 -23.476 -0.390 1.00 96.94 97 ASN A N 1
ATOM 800 C CA . ASN A 1 97 ? -12.255 -24.373 -1.157 1.00 96.94 97 ASN A CA 1
ATOM 801 C C . ASN A 1 97 ? -13.555 -24.535 -0.364 1.00 96.94 97 ASN A C 1
ATOM 803 O O . ASN A 1 97 ? -13.519 -24.995 0.781 1.00 96.94 97 ASN A O 1
ATOM 807 N N . ILE A 1 98 ? -14.679 -24.085 -0.928 1.00 97.50 98 ILE A N 1
ATOM 808 C CA . ILE A 1 98 ? -15.953 -23.893 -0.217 1.00 97.50 98 ILE A CA 1
ATOM 809 C C . ILE A 1 98 ? -17.087 -24.548 -1.003 1.00 97.50 98 ILE A C 1
ATOM 811 O O . ILE A 1 98 ? -17.271 -24.268 -2.182 1.00 97.50 98 ILE A O 1
ATOM 815 N N . ALA A 1 99 ? -17.882 -25.391 -0.348 1.00 96.81 99 ALA A N 1
ATOM 816 C CA . ALA A 1 99 ? -19.183 -25.811 -0.849 1.00 96.81 99 ALA A CA 1
ATOM 817 C C . ALA A 1 99 ? -20.299 -25.033 -0.147 1.00 96.81 99 ALA A C 1
ATOM 819 O O . ALA A 1 99 ? -20.236 -24.775 1.058 1.00 96.81 99 ALA A O 1
ATOM 820 N N . VAL A 1 100 ? -21.319 -24.681 -0.919 1.00 95.56 100 VAL A N 1
ATOM 821 C CA . VAL A 1 100 ? -22.464 -23.878 -0.492 1.00 95.56 100 VAL A CA 1
ATOM 822 C C . VAL A 1 100 ? -23.706 -24.746 -0.568 1.00 95.56 100 VAL A C 1
ATOM 824 O O . VAL A 1 100 ? -23.943 -25.409 -1.581 1.00 95.56 100 VAL A O 1
ATOM 827 N N . LEU A 1 101 ? -24.488 -24.757 0.504 1.00 93.00 101 LEU A N 1
ATOM 828 C CA . LEU A 1 101 ? -25.729 -25.507 0.615 1.00 93.00 101 LEU A CA 1
ATOM 829 C C . LEU A 1 101 ? -26.889 -24.574 0.966 1.00 93.00 101 LEU A C 1
ATOM 831 O O . LEU A 1 101 ? -26.728 -23.599 1.700 1.00 93.00 101 LEU A O 1
ATOM 835 N N . ASN A 1 102 ? -28.079 -24.927 0.498 1.00 90.12 102 ASN A N 1
ATOM 836 C CA . ASN A 1 102 ? -29.321 -24.332 0.977 1.00 90.12 102 ASN A CA 1
ATOM 837 C C . ASN A 1 102 ? -29.718 -24.919 2.345 1.00 90.12 102 ASN A C 1
ATOM 839 O O . ASN A 1 102 ? -29.147 -25.904 2.820 1.00 90.12 102 ASN A O 1
ATOM 843 N N . ASN A 1 103 ? -30.734 -24.336 2.986 1.00 84.62 103 ASN A N 1
ATOM 844 C CA . ASN A 1 103 ? -31.220 -24.790 4.296 1.00 84.62 103 ASN A CA 1
ATOM 845 C C . ASN A 1 103 ? -31.827 -26.216 4.268 1.00 84.62 103 ASN A C 1
ATOM 847 O O . ASN A 1 103 ? -31.845 -26.910 5.286 1.00 84.62 103 ASN A O 1
ATOM 851 N N . ASP A 1 104 ? -32.273 -26.675 3.092 1.00 86.81 104 ASP A N 1
ATOM 852 C CA . ASP A 1 104 ? -32.710 -28.054 2.819 1.00 86.81 104 ASP A CA 1
ATOM 853 C C . ASP A 1 104 ? -31.539 -29.033 2.588 1.00 86.81 104 ASP A C 1
ATOM 855 O O . ASP A 1 104 ? -31.756 -30.223 2.361 1.00 86.81 104 ASP A O 1
ATOM 859 N N . LYS A 1 105 ? -30.294 -28.542 2.693 1.00 86.44 105 LYS A N 1
ATOM 860 C CA . LYS A 1 105 ? -29.028 -29.270 2.509 1.00 86.44 105 LYS A CA 1
ATOM 861 C C . LYS A 1 105 ? -28.744 -29.681 1.059 1.00 86.44 105 LYS A C 1
ATOM 863 O O . LYS A 1 105 ? -27.827 -30.472 0.824 1.00 86.44 105 LYS A O 1
ATOM 868 N N . SER A 1 106 ? -29.478 -29.140 0.086 1.00 89.31 106 SER A N 1
ATOM 869 C CA . SER A 1 106 ? -29.120 -29.264 -1.328 1.00 89.31 106 SER A CA 1
ATOM 870 C C . SER A 1 106 ? -27.836 -28.481 -1.620 1.00 89.31 106 SER A C 1
ATOM 872 O O . SER A 1 106 ? -27.636 -27.379 -1.109 1.00 89.31 106 SER A O 1
ATOM 874 N N . VAL A 1 107 ? -26.931 -29.067 -2.411 1.00 92.69 107 VAL A N 1
ATOM 875 C CA . VAL A 1 107 ? -25.669 -28.417 -2.799 1.00 92.69 107 VAL A CA 1
ATOM 876 C C . VAL A 1 107 ? -25.957 -27.413 -3.911 1.00 92.69 107 VAL A C 1
ATOM 878 O O . VAL A 1 107 ? -26.385 -27.804 -4.993 1.00 92.69 107 VAL A O 1
ATOM 881 N N . VAL A 1 108 ? -25.694 -26.138 -3.639 1.00 91.81 108 VAL A N 1
ATOM 882 C CA . VAL A 1 108 ? -25.830 -25.023 -4.588 1.00 91.81 108 VAL A CA 1
ATOM 883 C C . VAL A 1 108 ? -24.626 -24.973 -5.520 1.00 91.81 108 VAL A C 1
ATOM 885 O O . VAL A 1 108 ? -24.771 -24.845 -6.732 1.00 91.81 108 VAL A O 1
ATOM 888 N N . GLY A 1 109 ? -23.426 -25.101 -4.955 1.00 92.88 109 GLY A N 1
ATOM 889 C CA . GLY A 1 109 ? -22.187 -24.961 -5.706 1.00 92.88 109 GLY A CA 1
ATOM 890 C C . GLY A 1 109 ? -20.958 -25.357 -4.902 1.00 92.88 109 GLY A C 1
ATOM 891 O O . GLY A 1 109 ? -20.982 -25.412 -3.671 1.00 92.88 109 GLY A O 1
ATOM 892 N N . VAL A 1 110 ? -19.877 -25.650 -5.622 1.00 96.00 110 VAL A N 1
ATOM 893 C CA . VAL A 1 110 ? -18.543 -25.890 -5.065 1.00 96.00 110 VAL A CA 1
ATOM 894 C C . VAL A 1 110 ? -17.581 -24.920 -5.736 1.00 96.00 110 VAL A C 1
ATOM 896 O O . VAL A 1 110 ? -17.458 -24.911 -6.960 1.00 96.00 110 VAL A O 1
ATOM 899 N N . HIS A 1 111 ? -16.908 -24.112 -4.928 1.00 96.69 111 HIS A N 1
ATOM 900 C CA . HIS A 1 111 ? -16.077 -22.998 -5.353 1.00 96.69 111 HIS A CA 1
ATOM 901 C C . HIS A 1 111 ? -14.633 -23.222 -4.901 1.00 96.69 111 HIS A C 1
ATOM 903 O O . HIS A 1 111 ? -14.372 -23.524 -3.734 1.00 96.69 111 HIS A O 1
ATOM 909 N N . TYR A 1 112 ? -13.701 -23.059 -5.835 1.00 95.56 112 TYR A N 1
ATOM 910 C CA . TYR A 1 112 ? -12.262 -23.202 -5.626 1.00 95.56 112 TYR A CA 1
ATOM 911 C C . TYR A 1 112 ? -11.645 -21.806 -5.748 1.00 95.56 112 TYR A C 1
ATOM 913 O O . TYR A 1 112 ? -11.474 -21.299 -6.854 1.00 95.56 112 TYR A O 1
ATOM 921 N N . LEU A 1 113 ? -11.397 -21.141 -4.618 1.00 93.75 113 LEU A N 1
ATOM 922 C CA . LEU A 1 113 ? -11.096 -19.709 -4.573 1.00 93.75 113 LEU A CA 1
ATOM 923 C C . LEU A 1 113 ? -9.621 -19.496 -4.233 1.00 93.75 113 LEU A C 1
ATOM 925 O O . LEU A 1 113 ? -9.214 -19.671 -3.082 1.00 93.75 113 LEU A O 1
ATOM 929 N N . SER A 1 114 ? -8.821 -19.134 -5.238 1.00 88.00 114 SER A N 1
ATOM 930 C CA . SER A 1 114 ? -7.425 -18.738 -5.026 1.00 88.00 114 SER A CA 1
ATOM 931 C C . SER A 1 114 ? -7.374 -17.413 -4.272 1.00 88.00 114 SER A C 1
ATOM 933 O O . SER A 1 114 ? -8.186 -16.527 -4.519 1.00 88.00 114 SER A O 1
ATOM 935 N N . VAL A 1 115 ? -6.409 -17.292 -3.366 1.00 83.25 115 VAL A N 1
ATOM 936 C CA . VAL A 1 115 ? -6.162 -16.077 -2.566 1.00 83.25 115 VAL A CA 1
ATOM 937 C C . VAL A 1 115 ? -4.698 -15.636 -2.644 1.00 83.25 115 VAL A C 1
ATOM 939 O O . VAL A 1 115 ? -4.191 -14.967 -1.751 1.00 83.25 115 VAL A O 1
ATOM 942 N N . GLN A 1 116 ? -3.972 -16.067 -3.682 1.00 72.75 116 GLN A N 1
ATOM 943 C CA . GLN A 1 116 ? -2.550 -15.734 -3.832 1.00 72.75 116 GLN A CA 1
ATOM 944 C C . GLN A 1 116 ? -2.332 -14.236 -4.079 1.00 72.75 116 GLN A C 1
ATOM 946 O O . GLN A 1 116 ? -1.452 -13.647 -3.446 1.00 72.75 116 GLN A O 1
ATOM 951 N N . ASP A 1 117 ? -3.166 -13.647 -4.940 1.00 58.47 117 ASP A N 1
ATOM 952 C CA . ASP A 1 117 ? -3.081 -12.241 -5.350 1.00 58.47 117 ASP A CA 1
ATOM 953 C C . ASP A 1 117 ? -4.109 -11.347 -4.634 1.00 58.47 117 ASP A C 1
ATOM 955 O O . ASP A 1 117 ? -3.802 -10.212 -4.275 1.00 58.47 117 ASP A O 1
ATOM 959 N N . SER A 1 118 ? -5.328 -11.853 -4.413 1.00 75.06 118 SER A N 1
ATOM 960 C CA . SER A 1 118 ? -6.435 -11.148 -3.750 1.00 75.06 118 SER A CA 1
ATOM 961 C C . SER A 1 118 ? -7.487 -12.144 -3.250 1.00 75.06 118 SER A C 1
ATOM 963 O O . SER A 1 118 ? -7.677 -13.199 -3.853 1.00 75.06 118 SER A O 1
ATOM 965 N N . ASP A 1 119 ? -8.205 -11.812 -2.176 1.00 79.50 119 ASP A N 1
ATOM 966 C CA . ASP A 1 119 ? -9.323 -12.596 -1.643 1.00 79.50 119 ASP A CA 1
ATOM 967 C C . ASP A 1 119 ? -10.704 -12.105 -2.118 1.00 79.50 119 ASP A C 1
ATOM 969 O O . ASP A 1 119 ? -11.736 -12.600 -1.662 1.00 79.50 119 ASP A O 1
ATOM 973 N N . PHE A 1 120 ? -10.745 -11.197 -3.096 1.00 75.62 120 PHE A N 1
ATOM 974 C CA . PHE A 1 120 ? -11.980 -10.633 -3.648 1.00 75.62 120 PHE A CA 1
ATOM 975 C C . PHE A 1 120 ? -12.979 -11.693 -4.137 1.00 75.62 120 PHE A C 1
ATOM 977 O O . PHE A 1 120 ? -14.185 -11.565 -3.933 1.00 75.62 120 PHE A O 1
ATOM 984 N N . SER A 1 121 ? -12.498 -12.793 -4.726 1.00 81.19 121 SER A N 1
ATOM 985 C CA . SER A 1 121 ? -13.369 -13.898 -5.160 1.00 81.19 121 SER A CA 1
ATOM 986 C C . SER A 1 121 ? -14.120 -14.551 -3.990 1.00 81.19 121 SER A C 1
ATOM 988 O O . SER A 1 121 ? -15.230 -15.053 -4.166 1.00 81.19 121 SER A O 1
ATOM 990 N N . VAL A 1 122 ? -13.537 -14.524 -2.786 1.00 86.25 122 VAL A N 1
ATOM 991 C CA . VAL A 1 122 ? -14.179 -14.985 -1.548 1.00 86.25 122 VAL A CA 1
ATOM 992 C C . VAL A 1 122 ? -15.235 -13.985 -1.097 1.00 86.25 122 VAL A C 1
ATOM 994 O O . VAL A 1 122 ? -16.360 -14.390 -0.814 1.00 86.25 122 VAL A O 1
ATOM 997 N N . ILE A 1 123 ? -14.909 -12.691 -1.096 1.00 79.75 123 ILE A N 1
ATOM 998 C CA . ILE A 1 123 ? -15.844 -11.605 -0.764 1.00 79.75 123 ILE A CA 1
ATOM 999 C C . ILE A 1 123 ? -17.075 -11.661 -1.674 1.00 79.75 123 ILE A C 1
ATOM 1001 O O . ILE A 1 123 ? -18.203 -11.685 -1.183 1.00 79.75 123 ILE A O 1
ATOM 1005 N N . LYS A 1 124 ? -16.861 -11.767 -2.992 1.00 79.44 124 LYS A N 1
ATOM 1006 C CA . LYS A 1 124 ? -17.924 -11.870 -3.999 1.00 79.44 124 LYS A CA 1
ATOM 1007 C C . LYS A 1 124 ? -18.830 -13.069 -3.740 1.00 79.44 124 LYS A C 1
ATOM 1009 O O . LYS A 1 124 ? -20.046 -12.908 -3.730 1.00 79.44 124 LYS A O 1
ATOM 1014 N N . LEU A 1 125 ? -18.253 -14.248 -3.482 1.00 88.56 125 LEU A N 1
ATOM 1015 C CA . LEU A 1 125 ? -19.041 -15.433 -3.152 1.00 88.56 125 LEU A CA 1
ATOM 1016 C C . LEU A 1 125 ? -19.883 -15.195 -1.894 1.00 88.56 125 LEU A C 1
ATOM 1018 O O . LEU A 1 125 ? -21.089 -15.398 -1.925 1.00 88.56 125 LEU A O 1
ATOM 1022 N N . LEU A 1 126 ? -19.262 -14.761 -0.794 1.00 88.00 126 LEU A N 1
ATOM 1023 C CA . LEU A 1 126 ? -19.948 -14.600 0.489 1.00 88.00 126 LEU A CA 1
ATOM 1024 C C . LEU A 1 126 ? -21.021 -13.504 0.448 1.00 88.00 126 LEU A C 1
ATOM 1026 O O . LEU A 1 126 ? -22.049 -13.648 1.102 1.00 88.00 126 LEU A O 1
ATOM 1030 N N . GLY A 1 127 ? -20.818 -12.439 -0.327 1.00 78.94 127 GLY A N 1
ATOM 1031 C CA . GLY A 1 127 ? -21.786 -11.353 -0.472 1.00 78.94 127 GLY A CA 1
ATOM 1032 C C . GLY A 1 127 ? -22.998 -11.660 -1.337 1.00 78.94 127 GLY A C 1
ATOM 1033 O O . GLY A 1 127 ? -24.048 -11.056 -1.143 1.00 78.94 127 GLY A O 1
ATOM 1034 N N . GLN A 1 128 ? -22.874 -12.613 -2.260 1.00 80.38 128 GLN A N 1
ATOM 1035 C CA . GLN A 1 128 ? -23.987 -13.107 -3.076 1.00 80.38 128 GLN A CA 1
ATOM 1036 C C . GLN A 1 128 ? -24.870 -14.118 -2.325 1.00 80.38 128 GLN A C 1
ATOM 1038 O O . GLN A 1 128 ? -25.844 -14.626 -2.880 1.00 80.38 128 GLN A O 1
ATOM 1043 N N . MET A 1 129 ? -24.533 -14.436 -1.071 1.00 82.44 129 MET A N 1
ATOM 1044 C CA . MET A 1 129 ? -25.292 -15.382 -0.260 1.00 82.44 129 MET A CA 1
ATOM 1045 C C . MET A 1 129 ? -26.575 -14.740 0.259 1.00 82.44 129 MET A C 1
ATOM 1047 O O . MET A 1 129 ? -26.574 -13.663 0.861 1.00 82.44 129 MET A O 1
ATOM 1051 N N . HIS A 1 130 ? -27.683 -15.448 0.076 1.00 73.50 130 HIS A N 1
ATOM 1052 C CA . HIS A 1 130 ? -29.010 -15.015 0.500 1.00 73.50 130 HIS A CA 1
ATOM 1053 C C . HIS A 1 130 ? -29.719 -16.170 1.227 1.00 73.50 130 HIS A C 1
ATOM 1055 O O . HIS A 1 130 ? -29.399 -17.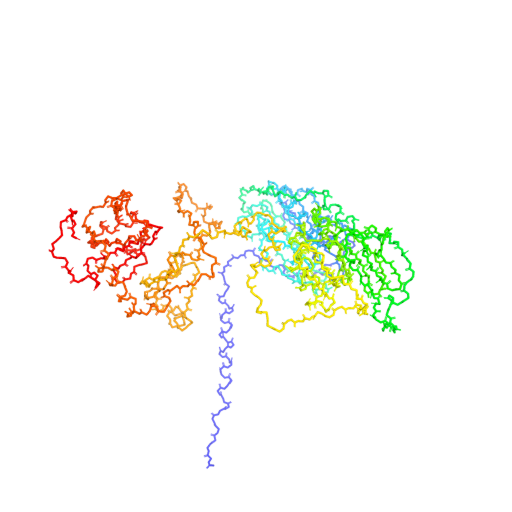336 1.020 1.00 73.50 130 HIS A O 1
ATOM 1061 N N . SER A 1 131 ? -30.694 -15.873 2.091 1.00 68.75 131 SER A N 1
ATOM 1062 C CA . SER A 1 131 ? -31.596 -16.891 2.670 1.00 68.75 131 SER A CA 1
ATOM 1063 C C . SER A 1 131 ? -30.943 -17.971 3.559 1.00 68.75 131 SER A C 1
ATOM 1065 O O . SER A 1 131 ? -31.197 -19.162 3.377 1.00 68.75 131 SER A O 1
ATOM 1067 N N . HIS A 1 132 ? -30.150 -17.585 4.568 1.00 81.12 132 HIS A N 1
ATOM 1068 C CA . HIS A 1 132 ? -29.609 -18.510 5.589 1.00 81.12 132 HIS A CA 1
ATOM 1069 C C . HIS A 1 132 ? -28.823 -19.711 5.020 1.00 81.12 132 HIS A C 1
ATOM 1071 O O . HIS A 1 132 ? -28.870 -20.817 5.570 1.00 81.12 132 HIS A O 1
ATOM 1077 N N . GLN A 1 133 ? -28.122 -19.513 3.902 1.00 90.94 133 GLN A N 1
ATOM 1078 C CA . GLN A 1 133 ? -27.283 -20.534 3.276 1.00 90.94 133 GLN A CA 1
ATOM 1079 C C . GLN A 1 133 ? -26.141 -20.997 4.190 1.00 90.94 133 GLN A C 1
ATOM 1081 O O . GLN A 1 133 ? -25.675 -20.275 5.077 1.00 90.94 133 GLN A O 1
ATOM 1086 N N . ILE A 1 134 ? -25.702 -22.233 3.964 1.00 93.19 134 ILE A N 1
ATOM 1087 C CA . ILE A 1 134 ? -24.675 -22.927 4.740 1.00 93.19 134 ILE A CA 1
ATOM 1088 C C . ILE A 1 134 ? -23.406 -23.002 3.901 1.00 93.19 134 ILE A C 1
ATOM 1090 O O . ILE A 1 134 ? -23.441 -23.438 2.753 1.00 93.19 134 ILE A O 1
ATOM 1094 N N . ILE A 1 135 ? -22.275 -22.637 4.494 1.00 95.75 135 ILE A N 1
ATOM 1095 C CA . ILE A 1 135 ? -20.954 -22.791 3.888 1.00 95.75 135 ILE A CA 1
ATOM 1096 C C . ILE A 1 135 ? -20.181 -23.878 4.621 1.00 95.75 135 ILE A C 1
ATOM 1098 O O . ILE A 1 135 ? -20.178 -23.942 5.850 1.00 95.75 135 ILE A O 1
ATOM 1102 N N . MET A 1 136 ? -19.500 -24.733 3.869 1.00 96.06 136 MET A N 1
ATOM 1103 C CA . MET A 1 136 ? -18.575 -25.728 4.402 1.00 96.06 136 MET A CA 1
ATOM 1104 C C . MET A 1 136 ? -17.291 -25.704 3.587 1.00 96.06 136 MET A C 1
ATOM 1106 O O . MET A 1 136 ? -17.326 -25.757 2.360 1.00 96.06 136 MET A O 1
ATOM 1110 N N . GLY A 1 137 ? -16.146 -25.599 4.248 1.00 95.56 137 GLY A N 1
ATOM 1111 C CA . GLY A 1 137 ? -14.908 -25.344 3.533 1.00 95.56 137 GLY A CA 1
ATOM 1112 C C . GLY A 1 137 ? -13.653 -25.727 4.285 1.00 95.56 137 GLY A C 1
ATOM 1113 O O . GLY A 1 137 ? -13.661 -26.021 5.482 1.00 95.56 137 GLY A O 1
ATOM 1114 N N . THR A 1 138 ? -12.563 -25.734 3.530 1.00 94.62 138 THR A N 1
ATOM 1115 C CA . THR A 1 138 ? -11.209 -25.967 4.023 1.00 94.62 138 THR A CA 1
ATOM 1116 C C . THR A 1 138 ? -10.238 -25.053 3.292 1.00 94.62 138 THR A C 1
ATOM 1118 O O . THR A 1 138 ? -10.380 -24.814 2.087 1.00 94.62 138 THR A O 1
ATOM 1121 N N . SER A 1 139 ? -9.219 -24.573 3.999 1.00 93.94 139 SER A N 1
ATOM 1122 C CA . SER A 1 139 ? -8.083 -23.938 3.337 1.00 93.94 139 SER A CA 1
ATOM 1123 C C . SER A 1 139 ? -7.154 -24.984 2.714 1.00 93.94 139 SER A C 1
ATOM 1125 O O . SER A 1 139 ? -7.078 -26.123 3.186 1.00 93.94 139 SER A O 1
ATOM 1127 N N . TYR A 1 140 ? -6.440 -24.580 1.665 1.00 91.88 140 TYR A N 1
ATOM 1128 C CA . TYR A 1 140 ? -5.337 -25.320 1.059 1.00 91.88 140 TYR A CA 1
ATOM 1129 C C . TYR A 1 140 ? -4.109 -24.398 0.992 1.00 91.88 140 TYR A C 1
ATOM 1131 O O . TYR A 1 140 ? -4.173 -23.344 0.359 1.00 91.88 140 TYR A O 1
ATOM 1139 N N . GLY A 1 141 ? -3.012 -24.767 1.654 1.00 85.88 141 GLY A N 1
ATOM 1140 C CA . GLY A 1 141 ? -1.857 -23.911 1.918 1.00 85.88 141 GLY A CA 1
ATOM 1141 C C . GLY A 1 141 ? -2.044 -22.973 3.117 1.00 85.88 141 GLY A C 1
ATOM 1142 O O . GLY A 1 141 ? -3.103 -22.945 3.759 1.00 85.88 141 GLY A O 1
ATOM 1143 N N . ASP A 1 142 ? -1.007 -22.180 3.409 1.00 82.19 142 ASP A N 1
ATOM 1144 C CA . ASP A 1 142 ? -1.099 -21.090 4.385 1.00 82.19 142 ASP A CA 1
ATOM 1145 C C . ASP A 1 142 ? -1.816 -19.886 3.768 1.00 82.19 142 ASP A C 1
ATOM 1147 O O . ASP A 1 142 ? -1.259 -19.112 2.992 1.00 82.19 142 ASP A O 1
ATOM 1151 N N . VAL A 1 143 ? -3.096 -19.778 4.103 1.00 84.94 143 VAL A N 1
ATOM 1152 C CA . VAL A 1 143 ? -4.032 -18.770 3.586 1.00 84.94 143 VAL A CA 1
ATOM 1153 C C . VAL A 1 143 ? -4.305 -17.671 4.616 1.00 84.94 143 VAL A C 1
ATOM 1155 O O . VAL A 1 143 ? -4.840 -16.613 4.298 1.00 84.94 143 VAL A O 1
ATOM 1158 N N . SER A 1 144 ? -3.923 -17.892 5.869 1.00 80.81 144 SER A N 1
ATOM 1159 C CA . SER A 1 144 ? -4.333 -17.059 7.001 1.00 80.81 144 SER A CA 1
ATOM 1160 C C . SER A 1 144 ? -3.842 -15.605 6.917 1.00 80.81 144 SER A C 1
ATOM 1162 O O . SER A 1 144 ? -4.550 -14.699 7.364 1.00 80.81 144 SER A O 1
ATOM 1164 N N . SER A 1 145 ? -2.662 -15.389 6.326 1.00 72.75 145 SER A N 1
ATOM 1165 C CA . SER A 1 145 ? -2.037 -14.083 6.069 1.00 72.75 145 SER A CA 1
ATOM 1166 C C . SER A 1 145 ? -2.506 -13.423 4.768 1.00 72.75 145 SER A C 1
ATOM 1168 O O . SER A 1 145 ? -2.153 -12.279 4.501 1.00 72.75 145 SER A O 1
ATOM 1170 N N . LYS A 1 146 ? -3.294 -14.141 3.960 1.00 77.69 146 LYS A N 1
ATOM 1171 C CA . LYS A 1 146 ? -3.764 -13.725 2.631 1.00 77.69 146 LYS A CA 1
ATOM 1172 C C . LYS A 1 146 ? -5.250 -13.361 2.586 1.00 77.69 146 LYS A C 1
ATOM 1174 O O . LYS A 1 146 ? -5.727 -12.909 1.555 1.00 77.69 146 LYS A O 1
ATOM 1179 N N . ILE A 1 147 ? -5.975 -13.552 3.689 1.00 78.56 147 ILE A N 1
ATOM 1180 C CA . ILE A 1 147 ? -7.379 -13.144 3.829 1.00 78.56 147 ILE A CA 1
ATOM 1181 C C . ILE A 1 147 ? -7.493 -11.799 4.556 1.00 78.56 147 ILE A C 1
ATOM 1183 O O . ILE A 1 147 ? -6.919 -11.612 5.633 1.00 78.56 147 ILE A O 1
ATOM 1187 N N . SER A 1 148 ? -8.265 -10.889 3.971 1.00 76.44 148 SER A N 1
ATOM 1188 C CA . SER A 1 148 ? -8.528 -9.531 4.446 1.00 76.44 148 SER A CA 1
ATOM 1189 C C . SER A 1 148 ? -9.397 -9.496 5.710 1.00 76.44 148 SER A C 1
ATOM 1191 O O . SER A 1 148 ? -9.969 -10.507 6.148 1.00 76.44 148 SER A O 1
ATOM 1193 N N . ALA A 1 149 ? -9.497 -8.316 6.329 1.00 68.81 149 ALA A N 1
ATOM 1194 C CA . ALA A 1 149 ? -10.371 -8.103 7.479 1.00 68.81 149 ALA A CA 1
ATOM 1195 C C . ALA A 1 149 ? -11.849 -8.253 7.083 1.00 68.81 149 ALA A C 1
ATOM 1197 O O . ALA A 1 149 ? -12.632 -8.841 7.833 1.00 68.81 149 ALA A O 1
ATOM 1198 N N . GLU A 1 150 ? -12.188 -7.814 5.875 1.00 72.62 150 GLU A N 1
ATOM 1199 C CA . GLU A 1 150 ? -13.505 -7.859 5.250 1.00 72.62 150 GLU A CA 1
ATOM 1200 C C . GLU A 1 150 ? -13.949 -9.313 5.061 1.00 72.62 150 GLU A C 1
ATOM 1202 O O . GLU A 1 150 ? -15.018 -9.708 5.532 1.00 72.62 150 GLU A O 1
ATOM 1207 N N . THR A 1 151 ? -13.094 -10.165 4.483 1.00 81.88 151 THR A N 1
ATOM 1208 C CA . THR A 1 151 ? -13.365 -11.608 4.363 1.00 81.88 151 THR A CA 1
ATOM 1209 C C . THR A 1 151 ? -13.549 -12.261 5.730 1.00 81.88 151 THR A C 1
ATOM 1211 O O . THR A 1 151 ? -14.477 -13.051 5.926 1.00 81.88 151 THR A O 1
ATOM 1214 N N . ARG A 1 152 ? -12.706 -11.924 6.718 1.00 84.44 152 ARG A N 1
ATOM 1215 C CA . ARG A 1 152 ? -12.851 -12.435 8.094 1.00 84.44 152 ARG A CA 1
ATOM 1216 C C . ARG A 1 152 ? -14.176 -11.996 8.723 1.00 84.44 152 ARG A C 1
ATOM 1218 O O . ARG A 1 152 ? -14.781 -12.778 9.455 1.00 84.44 152 ARG A O 1
ATOM 1225 N N . GLN A 1 153 ? -14.636 -10.779 8.449 1.00 76.69 153 GLN A N 1
ATOM 1226 C CA . GLN A 1 153 ? -15.917 -10.266 8.929 1.00 76.69 153 GLN A CA 1
ATOM 1227 C C . GLN A 1 153 ? -17.101 -10.959 8.252 1.00 76.69 153 GLN A C 1
ATOM 1229 O O . GLN A 1 153 ? -18.022 -11.383 8.947 1.00 76.69 153 GLN A O 1
ATOM 1234 N N . LEU A 1 154 ? -17.059 -11.153 6.932 1.00 83.75 154 LEU A N 1
ATOM 1235 C CA . LEU A 1 154 ? -18.096 -11.888 6.206 1.00 83.75 154 LEU A CA 1
ATOM 1236 C C . LEU A 1 154 ? -18.212 -13.329 6.707 1.00 83.75 154 LEU A C 1
ATOM 1238 O O . LEU A 1 154 ? -19.310 -13.786 6.999 1.00 83.75 154 LEU A O 1
ATOM 1242 N N . LEU A 1 155 ? -17.092 -14.024 6.911 1.00 88.56 155 LEU A N 1
ATOM 1243 C CA . LEU A 1 155 ? -17.079 -15.374 7.486 1.00 88.56 155 LEU A CA 1
ATOM 1244 C C . LEU A 1 155 ? -17.663 -15.422 8.912 1.00 88.56 155 LEU A C 1
ATOM 1246 O O . LEU A 1 155 ? -18.317 -16.402 9.273 1.00 88.56 155 LEU A O 1
ATOM 1250 N N . ARG A 1 156 ? -17.495 -14.365 9.720 1.00 86.94 156 ARG A N 1
ATOM 1251 C CA . ARG A 1 156 ? -18.126 -14.260 11.052 1.00 86.94 156 ARG A CA 1
ATOM 1252 C C . ARG A 1 156 ? -19.649 -14.177 10.987 1.00 86.94 156 ARG A C 1
ATOM 1254 O O . ARG A 1 156 ? -20.296 -14.673 11.904 1.00 86.94 156 ARG A O 1
ATOM 1261 N N . LEU A 1 157 ? -20.234 -13.648 9.906 1.00 86.50 157 LEU A N 1
ATOM 1262 C CA . LEU A 1 157 ? -21.694 -13.665 9.702 1.00 86.50 157 LEU A CA 1
ATOM 1263 C C . LEU A 1 157 ? -22.253 -15.090 9.561 1.00 86.50 157 LEU A C 1
ATOM 1265 O O . LEU A 1 157 ? -23.452 -15.303 9.742 1.00 86.50 157 LEU A O 1
ATOM 1269 N N . PHE A 1 158 ? -21.386 -16.068 9.280 1.00 90.44 158 PHE A N 1
ATOM 1270 C CA . PHE A 1 158 ? -21.714 -17.493 9.273 1.00 90.44 158 PHE A CA 1
ATOM 1271 C C . PHE A 1 158 ? -21.466 -18.176 10.630 1.00 90.44 158 PHE A C 1
ATOM 1273 O O . PHE A 1 158 ? -21.490 -19.403 10.714 1.00 90.44 158 PHE A O 1
ATOM 1280 N N . GLY A 1 159 ? -21.200 -17.404 11.690 1.00 86.62 159 GLY A N 1
ATOM 1281 C CA . GLY A 1 159 ? -20.949 -17.889 13.050 1.00 86.62 159 GLY A CA 1
ATOM 1282 C C . GLY A 1 159 ? -19.505 -18.326 13.328 1.00 86.62 159 GLY A C 1
ATOM 1283 O O . GLY A 1 159 ? -19.249 -18.930 14.368 1.00 86.62 159 GLY A O 1
ATOM 1284 N N . LEU A 1 160 ? -18.554 -18.064 12.425 1.00 88.69 160 LEU A N 1
ATOM 1285 C CA . LEU A 1 160 ? -17.143 -18.433 12.609 1.00 88.69 160 LEU A CA 1
ATOM 1286 C C . LEU A 1 160 ? -16.423 -17.465 13.558 1.00 88.69 160 LEU A C 1
ATOM 1288 O O . LEU A 1 160 ? -16.727 -16.278 13.586 1.00 88.69 160 LEU A O 1
ATOM 1292 N N . SER A 1 161 ? -15.450 -17.950 14.335 1.00 84.88 161 SER A N 1
ATOM 1293 C CA . SER A 1 161 ? -14.687 -17.126 15.288 1.00 84.88 161 SER A CA 1
ATOM 1294 C C . SER A 1 161 ? -13.416 -16.564 14.650 1.00 84.88 161 SER A C 1
ATOM 1296 O O . SER A 1 161 ? -13.105 -15.376 14.793 1.00 84.88 161 SER A O 1
ATOM 1298 N N . LEU A 1 162 ? -12.673 -17.429 13.952 1.00 84.81 162 LEU A N 1
ATOM 1299 C CA . LEU A 1 162 ? -11.387 -17.182 13.295 1.00 84.81 162 LEU A CA 1
ATOM 1300 C C . LEU A 1 162 ? -10.283 -16.634 14.217 1.00 84.81 162 LEU A C 1
ATOM 1302 O O . LEU A 1 162 ? -9.226 -16.214 13.746 1.00 84.81 162 LEU A O 1
ATOM 1306 N N . THR A 1 163 ? -10.492 -16.639 15.535 1.00 79.75 163 THR A N 1
ATOM 1307 C CA . THR A 1 163 ? -9.552 -16.093 16.531 1.00 79.75 163 THR A CA 1
ATOM 1308 C C . THR A 1 163 ? -8.270 -16.915 16.642 1.00 79.75 163 THR A C 1
ATOM 1310 O O . THR A 1 163 ? -7.195 -16.373 16.902 1.00 79.75 163 THR A O 1
ATOM 1313 N N . GLN A 1 164 ? -8.372 -18.227 16.424 1.00 78.19 164 GLN A N 1
ATOM 1314 C CA . GLN A 1 164 ? -7.237 -19.149 16.454 1.00 78.19 164 GLN A CA 1
ATOM 1315 C C . GLN A 1 164 ? -6.573 -19.309 15.080 1.00 78.19 164 GLN A C 1
ATOM 1317 O O . GLN A 1 164 ? -5.516 -19.928 14.998 1.00 78.19 164 GLN A O 1
ATOM 1322 N N . TYR A 1 165 ? -7.162 -18.753 14.015 1.00 83.06 165 TYR A N 1
ATOM 1323 C CA . TYR A 1 165 ? -6.684 -18.929 12.647 1.00 83.06 165 TYR A CA 1
ATOM 1324 C C . TYR A 1 165 ? -5.560 -17.938 12.302 1.00 83.06 165 TYR A C 1
ATOM 1326 O O . TYR A 1 165 ? -5.802 -16.742 12.093 1.00 83.06 165 TYR A O 1
ATOM 1334 N N . LYS A 1 166 ? -4.325 -18.453 12.277 1.00 79.69 166 LYS A N 1
ATOM 1335 C CA . LYS A 1 166 ? -3.057 -17.708 12.159 1.00 79.69 166 LYS A CA 1
ATOM 1336 C C . LYS A 1 166 ? -2.120 -18.356 11.130 1.00 79.69 166 LYS A C 1
ATOM 1338 O O . LYS A 1 166 ? -2.444 -19.431 10.626 1.00 79.69 166 LYS A O 1
ATOM 1343 N N . SER A 1 167 ? -0.980 -17.716 10.857 1.00 79.06 167 SER A N 1
ATOM 1344 C CA . SER A 1 167 ? 0.061 -18.228 9.952 1.00 79.06 167 SER A CA 1
ATOM 1345 C C . SER A 1 167 ? 0.395 -19.692 10.222 1.00 79.06 167 SER A C 1
ATOM 1347 O O . SER A 1 167 ? 0.327 -20.150 11.364 1.00 79.06 167 SER A O 1
ATOM 1349 N N . GLU A 1 168 ? 0.712 -20.416 9.152 1.00 80.75 168 GLU A N 1
ATOM 1350 C CA . GLU A 1 168 ? 1.072 -21.840 9.150 1.00 80.75 168 GLU A CA 1
ATOM 1351 C C . GLU A 1 168 ? -0.029 -22.797 9.638 1.00 80.75 168 GLU A C 1
ATOM 1353 O O . GLU A 1 168 ? 0.225 -23.942 10.030 1.00 80.75 168 GLU A O 1
ATOM 1358 N N . SER A 1 169 ? -1.289 -22.361 9.583 1.00 84.94 169 SER A N 1
ATOM 1359 C CA . SER A 1 169 ? -2.431 -23.204 9.926 1.00 84.94 169 SER A CA 1
ATOM 1360 C C . SER A 1 169 ? -3.422 -23.357 8.776 1.00 84.94 169 SER A C 1
ATOM 1362 O O . SER A 1 169 ? -3.610 -22.472 7.941 1.00 84.94 169 SER A O 1
ATOM 1364 N N . SER A 1 170 ? -4.080 -24.514 8.746 1.00 88.31 170 SER A N 1
ATOM 1365 C CA . SER A 1 170 ? -5.255 -24.791 7.935 1.00 88.31 170 SER A CA 1
ATOM 1366 C C . SER A 1 170 ? -6.515 -24.640 8.779 1.00 88.31 170 SER A C 1
ATOM 1368 O O . SER A 1 170 ? -6.536 -25.011 9.956 1.00 88.31 170 SER A O 1
ATOM 1370 N N . VAL A 1 171 ? -7.577 -24.104 8.181 1.00 91.88 171 VAL A N 1
ATOM 1371 C CA . VAL A 1 171 ? -8.894 -24.005 8.817 1.00 91.88 171 VAL A CA 1
ATOM 1372 C C . VAL A 1 171 ? -9.889 -24.900 8.099 1.00 91.88 171 VAL A C 1
ATOM 1374 O O . VAL A 1 171 ? -9.943 -24.922 6.871 1.00 91.88 171 VAL A O 1
ATOM 1377 N N . LEU A 1 172 ? -10.692 -25.614 8.882 1.00 94.44 172 LEU A N 1
ATOM 1378 C CA . LEU A 1 172 ? -11.899 -26.288 8.432 1.00 94.44 172 LEU A CA 1
ATOM 1379 C C . LEU A 1 172 ? -13.095 -25.625 9.086 1.00 94.44 172 LEU A C 1
ATOM 1381 O O . LEU A 1 172 ? -13.055 -25.333 10.284 1.00 94.44 172 LEU A O 1
ATOM 1385 N N . PHE A 1 173 ? -14.167 -25.439 8.329 1.00 95.12 173 PHE A N 1
ATOM 1386 C CA . PHE A 1 173 ? -15.349 -24.794 8.867 1.00 95.12 173 PHE A CA 1
ATOM 1387 C C . PHE A 1 173 ? -16.657 -25.301 8.273 1.00 95.12 173 PHE A C 1
ATOM 1389 O O . PHE A 1 173 ? -16.707 -25.760 7.133 1.00 95.12 173 PHE A O 1
ATOM 1396 N N . ILE A 1 174 ? -17.718 -25.196 9.072 1.00 95.06 174 ILE A N 1
ATOM 1397 C CA . ILE A 1 174 ? -19.115 -25.305 8.651 1.00 95.06 174 ILE A CA 1
ATOM 1398 C C . ILE A 1 174 ? -19.877 -24.198 9.375 1.00 95.06 174 ILE A C 1
ATOM 1400 O O . ILE A 1 174 ? -19.912 -24.201 10.606 1.00 95.06 174 ILE A O 1
ATOM 1404 N N . GLY A 1 175 ? -20.478 -23.275 8.635 1.00 93.44 175 GLY A N 1
ATOM 1405 C CA . GLY A 1 175 ? -21.214 -22.139 9.184 1.00 93.44 175 GLY A CA 1
ATOM 1406 C C . GLY A 1 175 ? -22.501 -21.869 8.415 1.00 93.44 175 GLY A C 1
ATOM 1407 O O . GLY A 1 175 ? -22.659 -22.330 7.287 1.00 93.44 175 GLY A O 1
ATOM 1408 N N . GLN A 1 176 ? -23.417 -21.119 9.021 1.00 92.62 176 GLN A N 1
ATOM 1409 C CA . GLN A 1 176 ? -24.700 -20.749 8.423 1.00 92.62 176 GLN A CA 1
ATOM 1410 C C . GLN A 1 176 ? -24.928 -19.248 8.564 1.00 92.62 176 GLN A C 1
ATOM 1412 O O . GLN A 1 176 ? -24.733 -18.696 9.647 1.00 92.62 176 GLN A O 1
ATOM 1417 N N . LEU A 1 177 ? -25.328 -18.595 7.472 1.00 89.12 177 LEU A N 1
ATOM 1418 C CA . LEU A 1 177 ? -25.553 -17.152 7.446 1.00 89.12 177 LEU A CA 1
ATOM 1419 C C . LEU A 1 177 ? -26.632 -16.761 8.465 1.00 89.12 177 LEU A C 1
ATOM 1421 O O . LEU A 1 177 ? -27.734 -17.309 8.427 1.00 89.12 177 LEU A O 1
ATOM 1425 N N . GLY A 1 178 ? -26.321 -15.811 9.350 1.00 82.88 178 GLY A N 1
ATOM 1426 C CA . GLY A 1 178 ? -27.259 -15.302 10.356 1.00 82.88 178 GLY A CA 1
ATOM 1427 C C . GLY A 1 178 ? -27.129 -15.922 11.748 1.00 82.88 178 GLY A C 1
ATOM 1428 O O . GLY A 1 178 ? -27.956 -15.633 12.606 1.00 82.88 178 GLY A O 1
ATOM 1429 N N . LEU A 1 179 ? -26.136 -16.776 12.016 1.00 84.12 179 LEU A N 1
ATOM 1430 C CA . LEU A 1 179 ? -25.971 -17.372 13.350 1.00 84.12 179 LEU A CA 1
ATOM 1431 C C . LEU A 1 179 ? -25.661 -16.309 14.424 1.00 84.12 179 LEU A C 1
ATOM 1433 O O . LEU A 1 179 ? -24.632 -15.640 14.372 1.00 84.12 179 LEU A O 1
ATOM 1437 N N . LEU A 1 180 ? -26.541 -16.194 15.429 1.00 67.12 180 LEU A N 1
ATOM 1438 C CA . LEU A 1 180 ? -26.467 -15.194 16.513 1.00 67.12 180 LEU A CA 1
ATOM 1439 C C . LEU A 1 180 ? -25.343 -15.440 17.535 1.00 67.12 180 LEU A C 1
ATOM 1441 O O . LEU A 1 180 ? -24.954 -14.540 18.276 1.00 67.12 180 LEU A O 1
ATOM 1445 N N . VAL A 1 181 ? -24.846 -16.671 17.603 1.00 66.44 181 VAL A N 1
ATOM 1446 C CA . VAL A 1 181 ? -23.760 -17.117 18.481 1.00 66.44 181 VAL A CA 1
ATOM 1447 C C . VAL A 1 181 ? -22.796 -17.979 17.665 1.00 66.44 181 VAL A C 1
ATOM 1449 O O . VAL A 1 181 ? -23.236 -18.614 16.703 1.00 66.44 181 VAL A O 1
ATOM 1452 N N . PRO A 1 182 ? -21.496 -18.035 18.015 1.00 61.38 182 PRO A N 1
ATOM 1453 C CA . PRO A 1 182 ? -20.508 -18.819 17.280 1.00 61.38 182 PRO A CA 1
ATOM 1454 C C . PRO A 1 182 ? -20.663 -20.331 17.537 1.00 61.38 182 PRO A C 1
ATOM 1456 O O . PRO A 1 182 ? -19.827 -20.972 18.169 1.00 61.38 182 PRO A O 1
ATOM 1459 N N . GLU A 1 183 ? -21.773 -20.900 17.066 1.00 69.69 183 GLU A N 1
ATOM 1460 C CA . GLU A 1 183 ? -22.089 -22.337 17.065 1.00 69.69 183 GLU A CA 1
ATOM 1461 C C . GLU A 1 183 ? -21.607 -23.040 15.785 1.00 69.69 183 GLU A C 1
ATOM 1463 O O . GLU A 1 183 ? -21.747 -24.262 15.635 1.00 69.69 183 GLU A O 1
ATOM 1468 N N . ALA A 1 184 ? -21.022 -22.277 14.858 1.00 88.19 184 ALA A N 1
ATOM 1469 C CA . ALA A 1 184 ? -20.396 -22.819 13.668 1.00 88.19 184 ALA A CA 1
ATOM 1470 C C . ALA A 1 184 ? -19.286 -23.806 14.052 1.00 88.19 184 ALA A C 1
ATOM 1472 O O . ALA A 1 184 ? -18.571 -23.650 15.046 1.00 88.19 184 ALA A O 1
ATOM 1473 N N . PHE A 1 185 ? -19.133 -24.853 13.248 1.00 91.00 185 PHE A N 1
ATOM 1474 C CA . PHE A 1 185 ? -17.989 -25.735 13.390 1.00 91.00 185 PHE A CA 1
ATOM 1475 C C . PHE A 1 185 ? -16.765 -25.011 12.843 1.00 91.00 185 PHE A C 1
ATOM 1477 O O . PHE A 1 185 ? -16.746 -24.641 11.676 1.00 91.00 185 PHE A O 1
ATOM 1484 N N . GLU A 1 186 ? -15.738 -24.858 13.667 1.00 91.69 186 GLU A N 1
ATOM 1485 C CA . GLU A 1 186 ? -14.440 -24.335 13.261 1.00 91.69 186 GLU A CA 1
ATOM 1486 C C . GLU A 1 186 ? -13.351 -25.222 13.856 1.00 91.69 186 GLU A C 1
ATOM 1488 O O . GLU A 1 186 ? -13.366 -25.558 15.047 1.00 91.69 186 GLU A O 1
ATOM 1493 N N . LYS A 1 187 ? -12.384 -25.610 13.027 1.00 92.00 187 LYS A N 1
ATOM 1494 C CA . LYS A 1 187 ? -11.187 -26.291 13.496 1.00 92.00 187 LYS A CA 1
ATOM 1495 C C . LYS A 1 187 ? -9.955 -25.741 12.805 1.00 92.00 187 LYS A C 1
ATOM 1497 O O . LYS A 1 187 ? -9.839 -25.818 11.590 1.00 92.00 187 LYS A O 1
ATOM 1502 N N . VAL A 1 188 ? -9.022 -25.243 13.608 1.00 88.69 188 VAL A N 1
ATOM 1503 C CA . VAL A 1 188 ? -7.698 -24.822 13.151 1.00 88.69 188 VAL A CA 1
ATOM 1504 C C . VAL A 1 188 ? -6.699 -25.941 13.422 1.00 88.69 188 VAL A C 1
ATOM 1506 O O . VAL A 1 188 ? -6.701 -26.556 14.494 1.00 88.69 188 VAL A O 1
ATOM 1509 N N . VAL A 1 189 ? -5.883 -26.244 12.420 1.00 87.62 189 VAL A N 1
ATOM 1510 C CA . VAL A 1 189 ? -4.973 -27.384 12.387 1.00 87.62 189 VAL A CA 1
ATOM 1511 C C . VAL A 1 189 ? -3.622 -26.908 11.850 1.00 87.62 189 VAL A C 1
ATOM 1513 O O . VAL A 1 189 ? -3.586 -26.242 10.826 1.00 87.62 189 VAL A O 1
ATOM 1516 N N . SER A 1 190 ? -2.512 -27.227 12.521 1.00 82.75 190 SER A N 1
ATOM 1517 C CA . SER A 1 190 ? -1.168 -26.888 12.014 1.00 82.75 190 SER A CA 1
ATOM 1518 C C . SER A 1 190 ? -0.881 -27.603 10.687 1.00 82.75 190 SER A C 1
ATOM 1520 O O . SER A 1 190 ? -1.242 -28.773 10.531 1.00 82.75 190 SER A O 1
ATOM 1522 N N . LEU A 1 191 ? -0.219 -26.917 9.751 1.00 76.06 191 LEU A N 1
ATOM 1523 C CA . LEU A 1 191 ? 0.215 -27.492 8.471 1.00 76.06 191 LEU A CA 1
ATOM 1524 C C . LEU A 1 191 ? 1.397 -28.471 8.614 1.00 76.06 191 LEU A C 1
ATOM 1526 O O . LEU A 1 191 ? 1.681 -29.230 7.691 1.00 76.06 191 LEU A O 1
ATOM 1530 N N . GLU A 1 192 ? 2.049 -28.537 9.778 1.00 73.81 19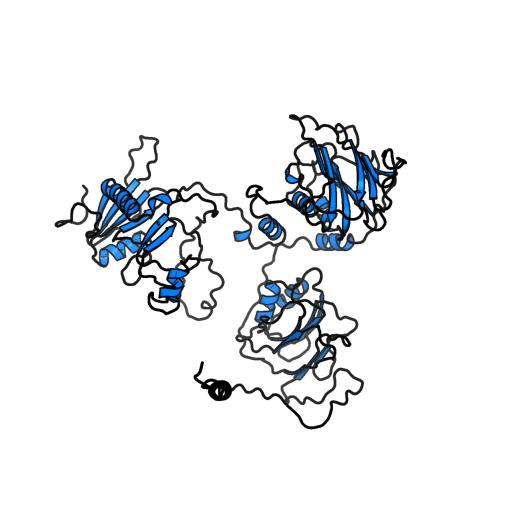2 GLU A N 1
ATOM 1531 C CA . GLU A 1 192 ? 3.193 -29.432 10.032 1.00 73.81 192 GLU A CA 1
ATOM 1532 C C . GLU A 1 192 ? 2.822 -30.927 10.120 1.00 73.81 192 GLU A C 1
ATOM 1534 O O . GLU A 1 192 ? 3.679 -31.790 10.325 1.00 73.81 192 GLU A O 1
ATOM 1539 N N . ILE A 1 193 ? 1.543 -31.274 9.978 1.00 63.16 193 ILE A N 1
ATOM 1540 C CA . ILE A 1 193 ? 1.049 -32.627 10.220 1.00 63.16 193 ILE A CA 1
ATOM 1541 C C . ILE A 1 193 ? 1.480 -33.607 9.117 1.00 63.16 193 ILE A C 1
ATOM 1543 O O . ILE A 1 193 ? 1.145 -33.464 7.938 1.00 63.16 193 ILE A O 1
ATOM 1547 N N . ALA A 1 194 ? 2.151 -34.683 9.542 1.00 61.97 194 ALA A N 1
ATOM 1548 C CA . ALA A 1 194 ? 2.571 -35.781 8.673 1.00 61.97 194 ALA A CA 1
ATOM 1549 C C . ALA A 1 194 ? 1.414 -36.710 8.243 1.00 61.97 194 ALA A C 1
ATOM 1551 O O . ALA A 1 194 ? 1.385 -37.152 7.094 1.00 61.97 194 ALA A O 1
ATOM 1552 N N . GLU A 1 195 ? 0.448 -36.984 9.129 1.00 76.62 195 GLU A N 1
ATOM 1553 C CA . GLU A 1 195 ? -0.651 -37.933 8.877 1.00 76.62 195 GLU A CA 1
ATOM 1554 C C . GLU A 1 195 ? -2.011 -37.254 8.620 1.00 76.62 195 GLU A C 1
ATOM 1556 O O . GLU A 1 195 ? -2.394 -36.331 9.342 1.00 76.62 195 GLU A O 1
ATOM 1561 N N . PRO A 1 196 ? -2.809 -37.728 7.646 1.00 81.81 196 PRO A N 1
ATOM 1562 C CA . PRO A 1 196 ? -4.099 -37.123 7.329 1.00 81.81 196 PRO A CA 1
ATOM 1563 C C . PRO A 1 196 ? -5.099 -37.270 8.488 1.00 81.81 196 PRO A C 1
ATOM 1565 O O . PRO A 1 196 ? -5.451 -38.380 8.889 1.00 81.81 196 PRO A O 1
ATOM 1568 N N . LYS A 1 197 ? -5.612 -36.139 8.990 1.00 85.69 197 LYS A N 1
ATOM 1569 C CA . LYS A 1 197 ? -6.671 -36.096 10.014 1.00 85.69 197 LYS A CA 1
ATOM 1570 C C . LYS A 1 197 ? -8.049 -35.944 9.381 1.00 85.69 197 LYS A C 1
ATOM 1572 O O . LYS A 1 197 ? -8.224 -35.180 8.441 1.00 85.69 197 LYS A O 1
ATOM 1577 N N . TYR A 1 198 ? -9.039 -36.632 9.940 1.00 87.12 198 TYR A N 1
ATOM 1578 C CA . TYR A 1 198 ? -10.418 -36.615 9.455 1.00 87.12 198 TYR A CA 1
ATOM 1579 C C . TYR A 1 198 ? -11.352 -36.110 10.552 1.00 87.12 198 TYR A C 1
ATOM 1581 O O . TYR A 1 198 ? -11.257 -36.539 11.703 1.00 87.12 198 TYR A O 1
ATOM 1589 N N . TYR A 1 199 ? -12.269 -35.224 10.182 1.00 89.19 199 TYR A N 1
ATOM 1590 C CA . TYR A 1 199 ? -13.294 -34.657 11.048 1.00 89.19 199 TYR A CA 1
ATOM 1591 C C . TYR A 1 199 ? -14.660 -35.023 10.483 1.00 89.19 199 TYR A C 1
ATOM 1593 O O . TYR A 1 199 ? -14.969 -34.686 9.345 1.00 89.19 199 TYR A O 1
ATOM 1601 N N . ILE A 1 200 ? -15.466 -35.736 11.268 1.00 87.50 200 ILE A N 1
ATOM 1602 C CA . ILE A 1 200 ? -16.801 -36.187 10.865 1.00 87.50 200 ILE A CA 1
ATOM 1603 C C . ILE A 1 200 ? -17.826 -35.536 11.785 1.00 87.50 200 ILE A C 1
ATOM 1605 O O . ILE A 1 200 ? -17.640 -35.524 13.005 1.00 87.50 200 ILE A O 1
ATOM 1609 N N . ARG A 1 201 ? -18.902 -34.997 11.210 1.00 86.81 201 ARG A N 1
ATOM 1610 C CA . ARG A 1 201 ? -19.988 -34.364 11.961 1.00 86.81 201 ARG A CA 1
ATOM 1611 C C . ARG A 1 201 ? -21.332 -34.586 11.280 1.00 86.81 201 ARG A C 1
ATOM 1613 O O . ARG A 1 201 ? -21.404 -34.644 10.058 1.00 86.81 201 ARG A O 1
ATOM 1620 N N . CYS A 1 202 ? -22.390 -34.665 12.077 1.00 88.44 202 CYS A N 1
ATOM 1621 C CA . CYS A 1 202 ? -23.753 -34.598 11.575 1.00 88.44 202 CYS A CA 1
ATOM 1622 C C . CYS A 1 202 ? -24.196 -33.135 11.497 1.00 88.44 202 CYS A C 1
ATOM 1624 O O . CYS A 1 202 ? -24.065 -32.383 12.466 1.00 88.44 202 CYS A O 1
ATOM 1626 N N . LEU A 1 203 ? -24.640 -32.712 10.316 1.00 89.56 203 LEU A N 1
ATOM 1627 C CA . LEU A 1 203 ? -25.124 -31.364 10.059 1.00 89.56 203 LEU A CA 1
ATOM 1628 C C . LEU A 1 203 ? -26.640 -31.318 10.253 1.00 89.56 203 LEU A C 1
ATOM 1630 O O . LEU A 1 203 ? -27.403 -31.902 9.476 1.00 89.56 203 LEU A O 1
ATOM 1634 N N . LYS A 1 204 ? -27.046 -30.574 11.281 1.00 87.69 204 LYS A N 1
ATOM 1635 C CA . LYS A 1 204 ? -28.428 -30.193 11.563 1.00 87.69 204 LYS A CA 1
ATOM 1636 C C . LYS A 1 204 ? -28.735 -28.831 10.940 1.00 87.69 204 LYS A C 1
ATOM 1638 O O . LYS A 1 204 ? -27.891 -27.939 10.992 1.00 87.69 204 LYS A O 1
ATOM 1643 N N . THR A 1 205 ? -29.936 -28.669 10.384 1.00 84.06 205 THR A N 1
ATOM 1644 C CA . THR A 1 205 ? -30.431 -27.387 9.860 1.00 84.06 205 THR A CA 1
ATOM 1645 C C . THR A 1 205 ? -31.774 -27.018 10.513 1.00 84.06 205 THR A C 1
ATOM 1647 O O . THR A 1 205 ? -32.621 -27.900 10.669 1.00 84.06 205 THR A O 1
ATOM 1650 N N . PRO A 1 206 ? -31.980 -25.755 10.942 1.00 84.00 206 PRO A N 1
ATOM 1651 C CA . PRO A 1 206 ? -30.958 -24.714 11.084 1.00 84.00 206 PRO A CA 1
ATOM 1652 C C . PRO A 1 206 ? -29.901 -25.114 12.131 1.00 84.00 206 PRO A C 1
ATOM 1654 O O . PRO A 1 206 ? -30.186 -25.860 13.070 1.00 84.00 206 PRO A O 1
ATOM 1657 N N . MET A 1 207 ? -28.667 -24.645 11.948 1.00 86.31 207 MET A N 1
ATOM 1658 C CA . MET A 1 207 ? -27.526 -24.988 12.806 1.00 86.31 207 MET A CA 1
ATOM 1659 C C . MET A 1 207 ? -27.656 -24.419 14.225 1.00 86.31 207 MET A C 1
ATOM 1661 O O . MET A 1 207 ? -27.051 -24.957 15.148 1.00 86.31 207 MET A O 1
ATOM 1665 N N . GLY A 1 208 ? -28.458 -23.366 14.389 1.00 85.00 208 GLY A N 1
ATOM 1666 C CA . GLY A 1 208 ? -28.653 -22.637 15.636 1.00 85.00 208 GLY A CA 1
ATOM 1667 C C . GLY A 1 208 ? -29.756 -21.588 15.501 1.00 85.00 208 GLY A C 1
ATOM 1668 O O . GLY A 1 208 ? -30.579 -21.650 14.583 1.00 85.00 208 GLY A O 1
ATOM 1669 N N . LYS A 1 209 ? -29.778 -20.608 16.411 1.00 82.75 209 LYS A N 1
ATOM 1670 C CA . LYS A 1 209 ? -30.676 -19.446 16.293 1.00 82.75 209 LYS A CA 1
ATOM 1671 C C . LYS A 1 209 ? -30.162 -18.492 15.214 1.00 82.75 209 LYS A C 1
ATOM 1673 O O . LYS A 1 209 ? -29.014 -18.053 15.279 1.00 82.75 209 LYS A O 1
ATOM 1678 N N . LEU A 1 210 ? -31.034 -18.168 14.263 1.00 82.12 210 LEU A N 1
ATOM 1679 C CA . LEU A 1 210 ? -30.719 -17.333 13.109 1.00 82.12 210 LEU A CA 1
ATOM 1680 C C . LEU A 1 210 ? -31.381 -15.955 13.232 1.00 82.12 210 LEU A C 1
ATOM 1682 O O . LEU A 1 210 ? -32.538 -15.862 13.642 1.00 82.12 210 LEU A O 1
ATOM 1686 N N . SER A 1 211 ? -30.658 -14.903 12.860 1.00 78.50 211 SER A N 1
ATOM 1687 C CA . SER A 1 211 ? -31.195 -13.571 12.593 1.00 78.50 211 SER A CA 1
ATOM 1688 C C . SER A 1 211 ? -31.296 -13.323 11.094 1.00 78.50 211 SER A C 1
ATOM 1690 O O . SER A 1 211 ? -30.516 -13.848 10.298 1.00 78.50 211 SER A O 1
ATOM 1692 N N . ASN A 1 212 ? -32.264 -12.493 10.709 1.00 71.75 212 ASN A N 1
ATOM 1693 C CA . ASN A 1 212 ? -32.411 -12.084 9.324 1.00 71.75 212 ASN A CA 1
ATOM 1694 C C . ASN A 1 212 ? -31.345 -11.027 9.004 1.00 71.75 212 ASN A C 1
ATOM 1696 O O . ASN A 1 212 ? -31.454 -9.882 9.441 1.00 71.75 212 ASN A O 1
ATOM 1700 N N . ILE A 1 213 ? -30.295 -11.431 8.289 1.00 66.06 213 ILE A N 1
ATOM 1701 C CA . ILE A 1 213 ? -29.190 -10.558 7.891 1.00 66.06 213 ILE A CA 1
ATOM 1702 C C . ILE A 1 213 ? -29.201 -10.422 6.371 1.00 66.06 213 ILE A C 1
ATOM 1704 O O . ILE A 1 213 ? -29.103 -11.411 5.647 1.00 66.06 213 ILE A O 1
ATOM 1708 N N . THR A 1 214 ? -29.262 -9.184 5.886 1.00 60.22 214 THR A N 1
ATOM 1709 C CA . THR A 1 214 ? -28.979 -8.851 4.487 1.00 60.22 214 THR A CA 1
ATOM 1710 C C . THR A 1 214 ? -27.559 -8.322 4.377 1.00 60.22 214 THR A C 1
ATOM 1712 O O . THR A 1 214 ? -27.250 -7.275 4.948 1.00 60.22 214 THR A O 1
ATOM 1715 N N . ILE A 1 215 ? -26.704 -9.024 3.634 1.00 60.78 215 ILE A N 1
ATOM 1716 C CA . ILE A 1 215 ? -25.368 -8.528 3.308 1.00 60.78 215 ILE A CA 1
ATOM 1717 C C . ILE A 1 215 ? -25.533 -7.438 2.247 1.00 60.78 215 ILE A C 1
ATOM 1719 O O . ILE A 1 215 ? -26.000 -7.709 1.144 1.00 60.78 215 ILE A O 1
ATOM 1723 N N . ARG A 1 216 ? -25.179 -6.197 2.587 1.00 53.00 216 ARG A N 1
ATOM 1724 C CA . ARG A 1 216 ? -25.007 -5.116 1.613 1.00 53.00 216 ARG A CA 1
ATOM 1725 C C . ARG A 1 216 ? -23.512 -4.909 1.443 1.00 53.00 216 ARG A C 1
ATOM 1727 O O . ARG A 1 216 ? -22.871 -4.392 2.352 1.00 53.00 216 ARG A O 1
ATOM 1734 N N . ILE A 1 217 ? -22.965 -5.357 0.318 1.00 48.38 217 ILE A N 1
ATOM 1735 C CA . ILE A 1 217 ? -21.637 -4.914 -0.102 1.00 48.38 217 ILE A CA 1
ATOM 1736 C C . ILE A 1 217 ? -21.855 -3.538 -0.745 1.00 48.38 217 ILE A C 1
ATOM 1738 O O . ILE A 1 217 ? -22.649 -3.464 -1.685 1.00 48.38 217 ILE A O 1
ATOM 1742 N N . PRO A 1 218 ? -21.245 -2.452 -0.239 1.00 36.69 218 PRO A N 1
ATOM 1743 C CA . PRO A 1 218 ? -21.224 -1.191 -0.968 1.00 36.69 218 PRO A CA 1
ATOM 1744 C C . PRO A 1 218 ? -20.622 -1.445 -2.352 1.00 36.69 218 PRO A C 1
ATOM 1746 O O . PRO A 1 218 ? -19.611 -2.140 -2.448 1.00 36.69 218 PRO A O 1
ATOM 1749 N N . GLU A 1 219 ? -21.223 -0.913 -3.414 1.00 37.47 219 GLU A N 1
ATOM 1750 C CA . GLU A 1 219 ? -20.540 -0.829 -4.706 1.00 37.47 219 GLU A CA 1
ATOM 1751 C C . GLU A 1 219 ? -19.315 0.064 -4.505 1.00 37.47 219 GLU A C 1
ATOM 1753 O O . GLU A 1 219 ? -19.398 1.286 -4.569 1.00 37.47 219 GLU A O 1
ATOM 1758 N N . ALA A 1 220 ? -18.175 -0.537 -4.176 1.00 37.06 220 ALA A N 1
ATOM 1759 C CA . ALA A 1 220 ? -16.913 0.155 -4.305 1.00 37.06 220 ALA A CA 1
ATOM 1760 C C . ALA A 1 220 ? -16.757 0.474 -5.795 1.00 37.06 220 ALA A C 1
ATOM 1762 O O . ALA A 1 220 ? -16.937 -0.407 -6.643 1.00 37.06 220 ALA A O 1
ATOM 1763 N N . HIS A 1 221 ? -16.476 1.738 -6.112 1.00 35.88 221 HIS A N 1
ATOM 1764 C CA . HIS A 1 221 ? -16.069 2.157 -7.447 1.00 35.88 221 HIS A CA 1
ATOM 1765 C C . HIS A 1 221 ? -14.747 1.462 -7.783 1.00 35.88 221 HIS A C 1
ATOM 1767 O O . HIS A 1 221 ? -13.666 1.991 -7.574 1.00 35.88 221 HIS A O 1
ATOM 1773 N N . HIS A 1 222 ? -14.829 0.220 -8.247 1.00 39.44 222 HIS A N 1
ATOM 1774 C CA . HIS A 1 222 ? -13.659 -0.559 -8.591 1.00 39.44 222 HIS A CA 1
ATOM 1775 C C . HIS A 1 222 ? -13.117 -0.129 -9.952 1.00 39.44 222 HIS A C 1
ATOM 1777 O O . HIS A 1 222 ? -13.868 0.095 -10.903 1.00 39.44 222 HIS A O 1
ATOM 1783 N N . ILE A 1 223 ? -11.786 -0.062 -10.012 1.00 39.34 223 ILE A N 1
ATOM 1784 C CA . ILE A 1 223 ? -10.993 0.017 -11.237 1.00 39.34 223 ILE A CA 1
ATOM 1785 C C . ILE A 1 223 ? -11.535 -1.003 -12.243 1.00 39.34 223 ILE A C 1
ATOM 1787 O O . ILE A 1 223 ? -11.747 -2.168 -11.899 1.00 39.34 223 ILE A O 1
ATOM 1791 N N . ASP A 1 224 ? -11.747 -0.527 -13.469 1.00 39.56 224 ASP A N 1
ATOM 1792 C CA . ASP A 1 224 ? -12.312 -1.266 -14.594 1.00 39.56 224 ASP A CA 1
ATOM 1793 C C . ASP A 1 224 ? -11.715 -2.684 -14.699 1.00 39.56 224 ASP A C 1
ATOM 1795 O O . ASP A 1 224 ? -10.495 -2.878 -14.720 1.00 39.56 224 ASP A O 1
ATOM 1799 N N . GLU A 1 225 ? -12.589 -3.689 -14.766 1.00 40.22 225 GLU A N 1
ATOM 1800 C CA . GLU A 1 225 ? -12.247 -5.107 -14.926 1.00 40.22 225 GLU A CA 1
ATOM 1801 C C . GLU A 1 225 ? -11.336 -5.334 -16.153 1.00 40.22 225 GLU A C 1
ATOM 1803 O O . GLU A 1 225 ? -10.489 -6.232 -16.155 1.00 40.22 225 GLU A O 1
ATOM 1808 N N . PHE A 1 226 ? -11.421 -4.451 -17.154 1.00 41.78 226 PHE A N 1
ATOM 1809 C CA . PHE A 1 226 ? -10.533 -4.389 -18.309 1.00 41.78 226 PHE A CA 1
ATOM 1810 C C . PHE A 1 226 ? -9.081 -4.037 -17.946 1.00 41.78 226 PHE A C 1
ATOM 1812 O O . PHE A 1 226 ? -8.152 -4.643 -18.481 1.00 41.78 226 PHE A O 1
ATOM 1819 N N . VAL A 1 227 ? -8.863 -3.117 -17.002 1.00 42.00 227 VAL A N 1
ATOM 1820 C CA . VAL A 1 227 ? -7.526 -2.690 -16.552 1.00 42.00 227 VAL A CA 1
ATOM 1821 C C . VAL A 1 227 ? -6.848 -3.808 -15.760 1.00 42.00 227 VAL A C 1
ATOM 1823 O O . VAL A 1 227 ? -5.675 -4.103 -15.980 1.00 42.00 227 VAL A O 1
ATOM 1826 N N . VAL A 1 228 ? -7.588 -4.510 -14.897 1.00 43.94 228 VAL A N 1
ATOM 1827 C CA . VAL A 1 228 ? -7.068 -5.668 -14.144 1.00 43.94 228 VAL A CA 1
ATOM 1828 C C . VAL A 1 228 ? -6.757 -6.848 -15.076 1.00 43.94 228 VAL A C 1
ATOM 1830 O O . VAL A 1 228 ? -5.737 -7.529 -14.907 1.00 43.94 228 VAL A O 1
ATOM 1833 N N . ALA A 1 229 ? -7.586 -7.072 -16.099 1.00 43.94 229 ALA A N 1
ATOM 1834 C CA . ALA A 1 229 ? -7.336 -8.080 -17.126 1.00 43.94 229 ALA A CA 1
ATOM 1835 C C . ALA A 1 229 ? -6.115 -7.733 -18.001 1.00 43.94 229 ALA A C 1
ATOM 1837 O O . ALA A 1 229 ? -5.289 -8.611 -18.258 1.00 43.94 229 ALA A O 1
ATOM 1838 N N . GLN A 1 230 ? -5.939 -6.463 -18.390 1.00 44.75 230 GLN A N 1
ATOM 1839 C CA . GLN A 1 230 ? -4.728 -5.985 -19.070 1.00 44.75 230 GLN A CA 1
ATOM 1840 C C . GLN A 1 230 ? -3.481 -6.177 -18.196 1.00 44.75 230 GLN A C 1
ATOM 1842 O O . GLN A 1 230 ? -2.476 -6.704 -18.668 1.00 44.75 230 GLN A O 1
ATOM 1847 N N . LEU A 1 231 ? -3.553 -5.845 -16.905 1.00 38.59 231 LEU A N 1
ATOM 1848 C CA . LEU A 1 231 ? -2.444 -6.025 -15.963 1.00 38.59 231 LEU A CA 1
ATOM 1849 C C . LEU A 1 231 ? -2.032 -7.487 -15.785 1.00 38.59 231 LEU A C 1
ATOM 1851 O O . LEU A 1 231 ? -0.848 -7.792 -15.646 1.00 38.59 231 LEU A O 1
ATOM 1855 N N . SER A 1 232 ? -3.005 -8.395 -15.823 1.00 40.56 232 SER A N 1
ATOM 1856 C CA . SER A 1 232 ? -2.777 -9.835 -15.692 1.00 40.56 232 SER A CA 1
ATOM 1857 C C . SER A 1 232 ? -2.243 -10.460 -16.986 1.00 40.56 232 SER A C 1
ATOM 1859 O O . SER A 1 232 ? -1.420 -11.370 -16.929 1.00 40.56 232 SER A O 1
ATOM 1861 N N . ALA A 1 233 ? -2.663 -9.959 -18.153 1.00 43.75 233 ALA A N 1
ATOM 1862 C CA . ALA A 1 233 ? -2.221 -10.449 -19.460 1.00 43.75 233 ALA A CA 1
ATOM 1863 C C . ALA A 1 233 ? -0.773 -10.050 -19.808 1.00 43.75 233 ALA A C 1
ATOM 1865 O O . ALA A 1 233 ? -0.095 -10.778 -20.533 1.00 43.75 233 ALA A O 1
ATOM 1866 N N . VAL A 1 234 ? -0.280 -8.920 -19.286 1.00 46.84 234 VAL A N 1
ATOM 1867 C CA . VAL A 1 234 ? 1.078 -8.410 -19.575 1.00 46.84 234 VAL A CA 1
ATOM 1868 C C . VAL A 1 234 ? 2.141 -9.005 -18.633 1.00 46.84 234 VAL A C 1
ATOM 1870 O O . VAL A 1 234 ? 3.329 -9.021 -18.964 1.00 46.84 234 VAL A O 1
ATOM 1873 N N . LYS A 1 235 ? 1.731 -9.587 -17.496 1.00 40.25 235 LYS A N 1
ATOM 1874 C CA . LYS A 1 235 ? 2.601 -10.214 -16.484 1.00 40.25 235 LYS A CA 1
ATOM 1875 C C . LYS A 1 235 ? 3.187 -11.547 -16.992 1.00 40.25 235 LYS A C 1
ATOM 1877 O O . LYS A 1 235 ? 2.815 -12.628 -16.550 1.00 40.25 235 LYS A O 1
ATOM 1882 N N . GLY A 1 236 ? 4.085 -11.470 -17.974 1.00 47.31 236 GLY A N 1
ATOM 1883 C CA . GLY A 1 236 ? 4.755 -12.624 -18.585 1.00 47.31 236 GLY A CA 1
ATOM 1884 C C . GLY A 1 236 ? 5.113 -12.484 -20.069 1.00 47.31 236 GLY A C 1
ATOM 1885 O O . GLY A 1 236 ? 5.696 -13.410 -20.633 1.00 47.31 236 GLY A O 1
ATOM 1886 N N . GLN A 1 237 ? 4.795 -11.364 -20.729 1.00 49.25 237 GLN A N 1
ATOM 1887 C CA . GLN A 1 237 ? 5.114 -11.191 -22.148 1.00 49.25 237 GLN A CA 1
ATOM 1888 C C . GLN A 1 237 ? 6.561 -10.693 -22.322 1.00 49.25 237 GLN A C 1
ATOM 1890 O O . GLN A 1 237 ? 6.896 -9.570 -21.951 1.00 49.25 237 GLN A O 1
ATOM 1895 N N . LYS A 1 238 ? 7.440 -11.528 -22.899 1.00 51.75 238 LYS A N 1
ATOM 1896 C CA . LYS A 1 238 ? 8.764 -11.095 -23.386 1.00 51.75 238 LYS A CA 1
ATOM 1897 C C . LYS A 1 238 ? 8.537 -10.056 -24.491 1.00 51.75 238 LYS A C 1
ATOM 1899 O O . LYS A 1 238 ? 8.049 -10.408 -25.565 1.00 51.75 238 LYS A O 1
ATOM 1904 N N . MET A 1 239 ? 8.844 -8.786 -24.229 1.00 68.00 239 MET A N 1
ATOM 1905 C CA . MET A 1 239 ? 8.736 -7.736 -25.244 1.00 68.00 239 MET A CA 1
ATOM 1906 C C . MET A 1 239 ? 9.866 -7.895 -26.266 1.00 68.00 239 MET A C 1
ATOM 1908 O O . MET A 1 239 ? 10.978 -8.300 -25.928 1.00 68.00 239 MET A O 1
ATOM 1912 N N . LYS A 1 240 ? 9.590 -7.591 -27.537 1.00 76.06 240 LYS A N 1
ATOM 1913 C CA . LYS A 1 240 ? 10.617 -7.600 -28.583 1.00 76.06 240 LYS A CA 1
ATOM 1914 C C . LYS A 1 240 ? 11.506 -6.363 -28.417 1.00 76.06 240 LYS A C 1
ATOM 1916 O O . LYS A 1 240 ? 11.124 -5.277 -28.836 1.00 76.06 240 LYS A O 1
ATOM 1921 N N . VAL A 1 241 ? 12.674 -6.543 -27.808 1.00 87.62 241 VAL A N 1
ATOM 1922 C CA . VAL A 1 241 ? 13.690 -5.495 -27.631 1.00 87.62 241 VAL A CA 1
ATOM 1923 C C . VAL A 1 241 ? 14.573 -5.436 -28.877 1.00 87.62 241 VAL A C 1
ATOM 1925 O O . VAL A 1 241 ? 15.137 -6.453 -29.281 1.00 87.62 241 VAL A O 1
ATOM 1928 N N . ASN A 1 242 ? 14.699 -4.262 -29.498 1.00 92.56 242 ASN A N 1
ATOM 1929 C CA . ASN A 1 242 ? 15.628 -4.061 -30.610 1.00 92.56 242 ASN A CA 1
ATOM 1930 C C . ASN A 1 242 ? 17.000 -3.649 -30.067 1.00 92.56 242 ASN A C 1
ATOM 1932 O O . ASN A 1 242 ? 17.087 -2.788 -29.194 1.00 92.56 242 ASN A O 1
ATOM 1936 N N . LEU A 1 243 ? 18.068 -4.256 -30.582 1.00 93.62 243 LEU A N 1
ATOM 1937 C CA . LEU A 1 243 ? 19.440 -3.918 -30.207 1.00 93.62 243 LEU A CA 1
ATOM 1938 C C . LEU A 1 243 ? 19.993 -2.885 -31.193 1.00 93.62 243 LEU A C 1
ATOM 1940 O O . LEU A 1 243 ? 19.912 -3.083 -32.405 1.00 93.62 243 LEU A O 1
ATOM 1944 N N . GLY A 1 244 ? 20.526 -1.787 -30.666 1.00 93.19 244 GLY A N 1
ATOM 1945 C CA . GLY A 1 244 ? 21.162 -0.719 -31.428 1.00 93.19 244 GLY A CA 1
ATOM 1946 C C . GLY A 1 244 ? 22.627 -1.002 -31.751 1.00 93.19 244 GLY A C 1
ATOM 1947 O O . GLY A 1 244 ? 23.088 -2.146 -31.721 1.00 93.19 244 GLY A O 1
ATOM 1948 N N . ALA A 1 245 ? 23.366 0.067 -32.055 1.00 94.81 245 ALA A N 1
ATOM 1949 C CA . ALA A 1 245 ? 24.781 -0.021 -32.396 1.00 94.81 245 ALA A CA 1
ATOM 1950 C C . ALA A 1 245 ? 25.619 -0.645 -31.267 1.00 94.81 245 ALA A C 1
ATOM 1952 O O . ALA A 1 245 ? 25.282 -0.576 -30.078 1.00 94.81 245 ALA A O 1
ATOM 1953 N N . GLU A 1 246 ? 26.730 -1.262 -31.664 1.00 95.38 246 GLU A N 1
ATOM 1954 C CA . GLU A 1 246 ? 27.688 -1.826 -30.724 1.00 95.38 246 GLU A CA 1
ATOM 1955 C C . GLU A 1 246 ? 28.468 -0.706 -30.039 1.00 95.38 246 GLU A C 1
ATOM 1957 O O . GLU A 1 246 ? 29.061 0.146 -30.699 1.00 95.38 246 GLU A O 1
ATOM 1962 N N . LEU A 1 247 ? 28.501 -0.739 -28.712 1.00 93.94 247 LEU A N 1
ATOM 1963 C CA . LEU A 1 247 ? 29.343 0.124 -27.897 1.00 93.94 247 LEU A CA 1
ATOM 1964 C C . LEU A 1 247 ? 30.105 -0.782 -26.930 1.00 93.94 247 LEU A C 1
ATOM 1966 O O . LEU A 1 247 ? 29.598 -1.031 -25.840 1.00 93.94 247 LEU A O 1
ATOM 1970 N N . PRO A 1 248 ? 31.271 -1.332 -27.320 1.00 92.88 248 PRO A N 1
ATOM 1971 C CA . PRO A 1 248 ? 31.997 -2.316 -26.522 1.00 92.88 248 PRO A CA 1
ATOM 1972 C C . PRO A 1 248 ? 32.136 -1.888 -25.061 1.00 92.88 248 PRO A C 1
ATOM 1974 O O . PRO A 1 248 ? 32.500 -0.745 -24.779 1.00 92.88 248 PRO A O 1
ATOM 1977 N N . ASN A 1 249 ? 31.787 -2.796 -24.143 1.00 91.06 249 ASN A N 1
ATOM 1978 C CA . ASN A 1 249 ? 31.829 -2.571 -22.695 1.00 91.06 249 ASN A CA 1
ATOM 1979 C C . ASN A 1 249 ? 31.080 -1.300 -22.227 1.00 91.06 249 ASN A C 1
ATOM 1981 O O . ASN A 1 249 ? 31.425 -0.684 -21.223 1.00 91.06 249 ASN A O 1
ATOM 1985 N N . CYS A 1 250 ? 30.099 -0.847 -23.015 1.00 95.56 250 CYS A N 1
ATOM 1986 C CA . CYS A 1 250 ? 29.391 0.418 -22.834 1.00 95.56 250 CYS A CA 1
ATOM 1987 C C . CYS A 1 250 ? 30.322 1.634 -22.641 1.00 95.56 250 CYS A C 1
ATOM 1989 O O . CYS A 1 250 ? 29.990 2.589 -21.946 1.00 95.56 250 CYS A O 1
ATOM 1991 N N . GLY A 1 251 ? 31.497 1.613 -23.276 1.00 91.38 251 GLY A N 1
ATOM 1992 C CA . GLY A 1 251 ? 32.485 2.688 -23.191 1.00 91.38 251 GLY A CA 1
ATOM 1993 C C . GLY A 1 251 ? 33.356 2.665 -21.931 1.00 91.38 251 GLY A C 1
ATOM 1994 O O . GLY A 1 251 ? 34.128 3.600 -21.730 1.00 91.38 251 GLY A O 1
ATOM 1995 N N . HIS A 1 252 ? 33.264 1.625 -21.096 1.00 89.31 252 HIS A N 1
ATOM 1996 C CA . HIS A 1 252 ? 34.155 1.445 -19.953 1.00 89.31 252 HIS A CA 1
ATOM 1997 C C . HIS A 1 252 ? 35.540 0.980 -20.444 1.00 89.31 252 HIS A C 1
ATOM 1999 O O . HIS A 1 252 ? 35.639 0.124 -21.328 1.00 89.31 252 HIS A O 1
ATOM 2005 N N . THR A 1 253 ? 36.620 1.565 -19.913 1.00 86.56 253 THR A N 1
ATOM 2006 C CA . THR A 1 253 ? 37.995 1.329 -20.404 1.00 86.56 253 THR A CA 1
ATOM 2007 C C . THR A 1 253 ? 38.512 -0.072 -20.093 1.00 86.56 253 THR A C 1
ATOM 2009 O O . THR A 1 253 ? 39.267 -0.637 -20.878 1.00 86.56 253 THR A O 1
ATOM 2012 N N . GLU A 1 254 ? 38.088 -0.630 -18.962 1.00 88.19 254 GLU A N 1
ATOM 2013 C CA . GLU A 1 254 ? 38.406 -1.986 -18.507 1.00 88.19 254 GLU A CA 1
ATOM 2014 C C . GLU A 1 254 ? 37.122 -2.804 -18.385 1.00 88.19 254 GLU A C 1
ATOM 2016 O O . GLU A 1 254 ? 36.075 -2.245 -18.050 1.00 88.19 254 GLU A O 1
ATOM 2021 N N . ASN A 1 255 ? 37.187 -4.109 -18.655 1.00 89.44 255 ASN A N 1
ATOM 2022 C CA . ASN A 1 255 ? 36.029 -4.998 -18.538 1.00 89.44 255 ASN A CA 1
ATOM 2023 C C . ASN A 1 255 ? 35.502 -5.019 -17.098 1.00 89.44 255 ASN A C 1
ATOM 2025 O O . ASN A 1 255 ? 36.291 -5.124 -16.159 1.00 89.44 255 ASN A O 1
ATOM 2029 N N . CYS A 1 256 ? 34.179 -4.960 -16.939 1.00 89.44 256 CYS A N 1
ATOM 2030 C CA . CYS A 1 256 ? 33.555 -5.196 -15.641 1.00 89.44 256 CYS A CA 1
ATOM 2031 C C . CYS A 1 256 ? 33.818 -6.641 -15.159 1.00 89.44 256 CYS A C 1
ATOM 2033 O O . CYS A 1 256 ? 34.013 -7.534 -15.994 1.00 89.44 256 CYS A O 1
ATOM 2035 N N . PRO A 1 257 ? 33.816 -6.887 -13.836 1.00 88.88 257 PRO A N 1
ATOM 2036 C CA . PRO A 1 257 ? 33.776 -8.233 -13.258 1.00 88.88 257 PRO A CA 1
ATOM 2037 C C . PRO A 1 257 ? 32.656 -9.106 -13.853 1.00 88.88 257 PRO A C 1
ATOM 2039 O O . PRO A 1 257 ? 31.645 -8.586 -14.321 1.00 88.88 257 PRO A O 1
ATOM 2042 N N . GLU A 1 258 ? 32.817 -10.437 -13.840 1.00 79.31 258 GLU A N 1
ATOM 2043 C CA . GLU A 1 258 ? 31.866 -11.372 -14.482 1.00 79.31 258 GLU A CA 1
ATOM 2044 C C . GLU A 1 258 ? 30.435 -11.306 -13.909 1.00 79.31 258 GLU A C 1
ATOM 2046 O O . GLU A 1 258 ? 29.473 -11.626 -14.608 1.00 79.31 258 GLU A O 1
ATOM 2051 N N . ASP A 1 259 ? 30.286 -10.895 -12.651 1.00 84.25 259 ASP A N 1
ATOM 2052 C CA . ASP A 1 259 ? 29.022 -10.747 -11.925 1.00 84.25 259 ASP A CA 1
ATOM 2053 C C . ASP A 1 259 ? 28.408 -9.338 -12.021 1.00 84.25 259 ASP A C 1
ATOM 2055 O O . ASP A 1 259 ? 27.337 -9.079 -11.452 1.00 84.25 259 ASP A O 1
ATOM 2059 N N . GLU A 1 260 ? 29.051 -8.445 -12.776 1.00 91.75 260 GLU A N 1
ATOM 2060 C CA . GLU A 1 260 ? 28.617 -7.074 -13.002 1.00 91.75 260 GLU A CA 1
ATOM 2061 C C . GLU A 1 260 ? 28.253 -6.813 -14.470 1.00 91.75 260 GLU A C 1
ATOM 2063 O O . GLU A 1 260 ? 28.765 -7.407 -15.418 1.00 91.75 260 GLU A O 1
ATOM 2068 N N . ILE A 1 261 ? 27.332 -5.877 -14.660 1.00 94.69 261 ILE A N 1
ATOM 2069 C CA . ILE A 1 261 ? 26.740 -5.535 -15.945 1.00 94.69 261 ILE A CA 1
ATOM 2070 C C . ILE A 1 261 ? 27.263 -4.153 -16.353 1.00 94.69 261 ILE A C 1
ATOM 2072 O O . ILE A 1 261 ? 26.904 -3.168 -15.699 1.00 94.69 261 ILE A O 1
ATOM 2076 N N . PRO A 1 262 ? 28.080 -4.025 -17.418 1.00 95.81 262 PRO A N 1
ATOM 2077 C CA . PRO A 1 262 ? 28.464 -2.723 -17.949 1.00 95.81 262 PRO A CA 1
ATOM 2078 C C . PRO A 1 262 ? 27.244 -1.989 -18.502 1.00 95.81 262 PRO A C 1
ATOM 2080 O O . PRO A 1 262 ? 26.530 -2.497 -19.377 1.00 95.81 262 PRO A O 1
ATOM 2083 N N . MET A 1 263 ? 27.042 -0.764 -18.025 1.00 97.38 263 MET A N 1
ATOM 2084 C CA . MET A 1 263 ? 25.993 0.140 -18.478 1.00 97.38 263 MET A CA 1
ATOM 2085 C C . MET A 1 263 ? 26.538 1.538 -18.756 1.00 97.38 263 MET A C 1
ATOM 2087 O O . MET A 1 263 ? 27.482 1.997 -18.115 1.00 97.38 263 MET A O 1
ATOM 2091 N N . PHE A 1 264 ? 25.912 2.237 -19.700 1.00 97.81 264 PHE A N 1
ATOM 2092 C CA . PHE A 1 264 ? 26.175 3.652 -19.966 1.00 97.81 264 PHE A CA 1
ATOM 2093 C C . PHE A 1 264 ? 24.875 4.429 -20.053 1.00 97.81 264 PHE A C 1
ATOM 2095 O O . PHE A 1 264 ? 23.918 3.942 -20.648 1.00 97.81 264 PHE A O 1
ATOM 2102 N N . PHE A 1 265 ? 24.875 5.635 -19.493 1.00 98.12 265 PHE A N 1
ATOM 2103 C CA . PHE A 1 265 ? 23.737 6.537 -19.416 1.00 98.12 265 PHE A CA 1
ATOM 2104 C C . PHE A 1 265 ? 24.105 7.890 -20.014 1.00 98.12 265 PHE A C 1
ATOM 2106 O O . PHE A 1 265 ? 25.107 8.494 -19.625 1.00 98.12 265 PHE A O 1
ATOM 2113 N N . TYR A 1 266 ? 23.260 8.385 -20.914 1.00 98.25 266 TYR A N 1
ATOM 2114 C CA . TYR A 1 266 ? 23.298 9.740 -21.441 1.00 98.25 266 TYR A CA 1
ATOM 2115 C C . TYR A 1 266 ? 21.892 10.341 -21.451 1.00 98.25 266 TYR A C 1
ATOM 2117 O O . TYR A 1 266 ? 21.015 9.817 -22.132 1.00 98.25 266 TYR A O 1
ATOM 2125 N N . SER A 1 267 ? 21.665 11.433 -20.718 1.00 97.12 267 SER A N 1
ATOM 2126 C CA . SER A 1 267 ? 20.322 12.034 -20.600 1.00 97.12 267 SER A CA 1
ATOM 2127 C C . SER A 1 267 ? 19.952 12.993 -21.732 1.00 97.12 267 SER A C 1
ATOM 2129 O O . SER A 1 267 ? 18.816 13.450 -21.776 1.00 97.12 267 SER A O 1
ATOM 2131 N N . GLY A 1 268 ? 20.898 13.348 -22.607 1.00 95.81 268 GLY A N 1
ATOM 2132 C CA . GLY A 1 268 ? 20.718 14.432 -23.576 1.00 95.81 268 GLY A CA 1
ATOM 2133 C C . GLY A 1 268 ? 20.924 15.826 -22.976 1.00 95.81 268 GLY A C 1
ATOM 2134 O O . GLY A 1 268 ? 20.701 16.042 -21.782 1.00 95.81 268 GLY A O 1
ATOM 2135 N N . LYS A 1 269 ? 21.408 16.773 -23.790 1.00 94.88 269 LYS A N 1
ATOM 2136 C CA . LYS A 1 269 ? 21.624 18.180 -23.388 1.00 94.88 269 LYS A CA 1
ATOM 2137 C C . LYS A 1 269 ? 20.340 19.001 -23.342 1.00 94.88 269 LYS A C 1
ATOM 2139 O O . LYS A 1 269 ? 20.203 19.872 -22.491 1.00 94.88 269 LYS A O 1
ATOM 2144 N N . ASP A 1 270 ? 19.457 18.752 -24.296 1.00 93.56 270 ASP A N 1
ATOM 2145 C CA . ASP A 1 270 ? 18.207 19.465 -24.536 1.00 93.56 270 ASP A CA 1
ATOM 2146 C C . ASP A 1 270 ? 17.278 18.570 -25.374 1.00 93.56 270 ASP A C 1
ATOM 2148 O O . ASP A 1 270 ? 17.613 17.425 -25.678 1.00 93.56 270 ASP A O 1
ATOM 2152 N N . LYS A 1 271 ? 16.115 19.089 -25.774 1.00 92.44 271 LYS A N 1
ATOM 2153 C CA . LYS A 1 271 ? 15.098 18.357 -26.547 1.00 92.44 271 LYS A CA 1
ATOM 2154 C C . LYS A 1 271 ? 15.560 17.790 -27.904 1.00 92.44 271 LYS A C 1
ATOM 2156 O O . LYS A 1 271 ? 14.876 16.925 -28.446 1.00 92.44 271 LYS A O 1
ATOM 2161 N N . ASP A 1 272 ? 16.661 18.276 -28.482 1.00 94.75 272 ASP A N 1
ATOM 2162 C CA . ASP A 1 272 ? 17.133 17.883 -29.817 1.00 94.75 272 ASP A CA 1
ATOM 2163 C C . ASP A 1 272 ? 18.281 16.847 -29.760 1.00 94.75 272 ASP A C 1
ATOM 2165 O O . ASP A 1 272 ? 18.676 16.284 -30.792 1.00 94.75 272 ASP A O 1
ATOM 2169 N N . ASP A 1 273 ? 18.774 16.536 -28.556 1.00 96.12 273 ASP A N 1
ATOM 2170 C CA . ASP A 1 273 ? 19.907 15.647 -28.287 1.00 96.12 273 ASP A CA 1
ATOM 2171 C C . ASP A 1 273 ? 19.472 14.377 -27.540 1.00 96.12 273 ASP A C 1
ATOM 2173 O O . ASP A 1 273 ? 19.476 14.326 -26.317 1.00 96.12 273 ASP A O 1
ATOM 2177 N N . SER A 1 274 ? 19.059 13.358 -28.297 1.00 95.19 274 SER A N 1
ATOM 2178 C CA . SER A 1 274 ? 18.421 12.126 -27.807 1.00 95.19 274 SER A CA 1
ATOM 2179 C C . SER A 1 274 ? 19.172 11.409 -26.666 1.00 95.19 274 SER A C 1
ATOM 2181 O O . SER A 1 274 ? 20.406 11.384 -26.653 1.00 95.19 274 SER A O 1
ATOM 2183 N N . PRO A 1 275 ? 18.443 10.745 -25.748 1.00 97.75 275 PRO A N 1
ATOM 2184 C CA . PRO A 1 275 ? 19.050 10.008 -24.652 1.00 97.75 275 PRO A CA 1
ATOM 2185 C C . PRO A 1 275 ? 19.671 8.708 -25.161 1.00 97.75 275 PRO A C 1
ATOM 2187 O O . PRO A 1 275 ? 19.211 8.133 -26.150 1.00 97.75 275 PRO A O 1
ATOM 2190 N N . GLN A 1 276 ? 20.684 8.216 -24.452 1.00 98.25 276 GLN A N 1
ATOM 2191 C CA . GLN A 1 276 ? 21.314 6.934 -24.746 1.00 98.25 276 GLN A CA 1
ATOM 2192 C C . GLN A 1 276 ? 21.414 6.077 -23.491 1.00 98.25 276 GLN A C 1
ATOM 2194 O O . GLN A 1 276 ? 21.769 6.563 -22.417 1.00 98.25 276 GLN A O 1
ATOM 2199 N N . LEU A 1 277 ? 21.131 4.785 -23.638 1.00 98.19 277 LEU A N 1
ATOM 2200 C CA . LEU A 1 277 ? 21.345 3.795 -22.591 1.00 98.19 277 LEU A CA 1
ATOM 2201 C C . LEU A 1 277 ? 21.910 2.519 -23.209 1.00 98.19 277 LEU A C 1
ATOM 2203 O O . LEU A 1 277 ? 21.280 1.915 -24.079 1.00 98.19 277 LEU A O 1
ATOM 2207 N N . CYS A 1 278 ? 23.101 2.122 -22.771 1.00 98.00 278 CYS A N 1
ATOM 2208 C CA . CYS A 1 278 ? 23.767 0.888 -23.186 1.00 98.00 278 CYS A CA 1
ATOM 2209 C C . CYS A 1 278 ? 23.700 -0.149 -22.069 1.00 98.00 278 CYS A C 1
ATOM 2211 O O . CYS A 1 278 ? 23.892 0.202 -20.907 1.00 98.00 278 CYS A O 1
ATOM 2213 N N . VAL A 1 279 ? 23.493 -1.415 -22.434 1.00 96.75 279 VAL A N 1
ATOM 2214 C CA . VAL A 1 279 ? 23.610 -2.572 -21.535 1.00 96.75 279 VAL A CA 1
ATOM 2215 C C . VAL A 1 279 ? 24.415 -3.654 -22.251 1.00 96.75 279 VAL A C 1
ATOM 2217 O O . VAL A 1 279 ? 24.114 -3.976 -23.401 1.00 96.75 279 VAL A O 1
ATOM 2220 N N . ASN A 1 280 ? 25.431 -4.226 -21.596 1.00 93.25 280 ASN A N 1
ATOM 2221 C CA . ASN A 1 280 ? 26.219 -5.349 -22.134 1.00 93.25 280 ASN A CA 1
ATOM 2222 C C . ASN A 1 280 ? 26.777 -5.110 -23.549 1.00 93.25 280 ASN A C 1
ATOM 2224 O O . ASN A 1 280 ? 26.795 -5.990 -24.409 1.00 93.25 280 ASN A O 1
ATOM 2228 N N . GLY A 1 281 ? 27.240 -3.888 -23.803 1.00 94.06 281 GLY A N 1
ATOM 2229 C CA . GLY A 1 281 ? 27.914 -3.528 -25.045 1.00 94.06 281 GLY A CA 1
ATOM 2230 C C . GLY A 1 281 ? 26.999 -3.219 -26.237 1.00 94.06 281 GLY A C 1
ATOM 2231 O O . GLY A 1 281 ? 27.473 -3.100 -27.372 1.00 94.06 281 GLY A O 1
ATOM 2232 N N . ARG A 1 282 ? 25.686 -3.105 -26.011 1.00 96.38 282 ARG A N 1
ATOM 2233 C CA . ARG A 1 282 ? 24.690 -2.738 -27.026 1.00 96.38 282 ARG A CA 1
ATOM 2234 C C . ARG A 1 282 ? 23.856 -1.559 -26.547 1.00 96.38 282 ARG A C 1
ATOM 2236 O O . ARG A 1 282 ? 23.396 -1.545 -25.406 1.00 96.38 282 ARG A O 1
ATOM 2243 N N . LEU A 1 283 ? 23.621 -0.592 -27.432 1.00 97.56 283 LEU A N 1
ATOM 2244 C CA . LEU A 1 283 ? 22.634 0.456 -27.180 1.00 97.56 283 LEU A CA 1
ATOM 2245 C C . LEU A 1 283 ? 21.227 -0.149 -27.157 1.00 97.56 283 LEU A C 1
ATOM 2247 O O . LEU A 1 283 ? 20.865 -0.931 -28.034 1.00 97.56 283 LEU A O 1
ATOM 2251 N N . ILE A 1 284 ? 20.450 0.210 -26.142 1.00 97.81 284 ILE A N 1
ATOM 2252 C CA . ILE A 1 284 ? 19.064 -0.222 -25.933 1.00 97.81 284 ILE A CA 1
ATOM 2253 C C . ILE A 1 284 ? 18.114 0.969 -26.055 1.00 97.81 284 ILE A C 1
ATOM 2255 O O . ILE A 1 284 ? 17.037 0.835 -26.625 1.00 97.81 284 ILE A O 1
ATOM 2259 N N . ILE A 1 285 ? 18.522 2.138 -25.566 1.00 97.88 285 ILE A N 1
ATOM 2260 C CA . ILE A 1 285 ? 17.835 3.416 -25.778 1.00 97.88 285 ILE A CA 1
ATOM 2261 C C . ILE A 1 285 ? 18.774 4.274 -26.624 1.00 97.88 285 ILE A C 1
ATOM 2263 O O . ILE A 1 285 ? 19.949 4.399 -26.281 1.00 97.88 285 ILE A O 1
ATOM 2267 N N . ASP A 1 286 ? 18.276 4.794 -27.743 1.00 96.81 286 ASP A N 1
ATOM 2268 C CA . ASP A 1 286 ? 18.963 5.731 -28.643 1.00 96.81 286 ASP A CA 1
ATOM 2269 C C . ASP A 1 286 ? 17.926 6.361 -29.592 1.00 96.81 286 ASP A C 1
ATOM 2271 O O . ASP A 1 286 ? 16.763 5.942 -29.627 1.00 96.81 286 ASP A O 1
ATOM 2275 N N . ARG A 1 287 ? 18.326 7.342 -30.404 1.00 93.94 287 ARG A N 1
ATOM 2276 C CA . ARG A 1 287 ? 17.453 7.949 -31.419 1.00 93.94 287 ARG A CA 1
ATOM 2277 C C . ARG A 1 287 ? 16.804 6.875 -32.306 1.00 93.94 287 ARG A C 1
ATOM 2279 O O . ARG A 1 287 ? 17.492 6.096 -32.958 1.00 93.94 287 ARG A O 1
ATOM 2286 N N . ASN A 1 288 ? 15.471 6.891 -32.386 1.00 92.62 288 ASN A N 1
ATOM 2287 C CA . ASN A 1 288 ? 14.656 5.932 -33.149 1.00 92.62 288 ASN A CA 1
ATOM 2288 C C . ASN A 1 288 ? 14.807 4.459 -32.712 1.00 92.62 288 ASN A C 1
ATOM 2290 O O . ASN A 1 288 ? 14.463 3.555 -33.474 1.00 92.62 288 ASN A O 1
ATOM 2294 N N . LEU A 1 289 ? 15.293 4.201 -31.496 1.00 94.94 289 LEU A N 1
ATOM 2295 C CA . LEU A 1 289 ? 15.460 2.860 -30.946 1.00 94.94 289 LEU A CA 1
ATOM 2296 C C . LEU A 1 289 ? 14.529 2.655 -29.748 1.00 94.94 289 LEU A C 1
ATOM 2298 O O . LEU A 1 289 ? 14.520 3.459 -28.821 1.00 94.94 289 LEU A O 1
ATOM 2302 N N . ASN A 1 290 ? 13.742 1.573 -29.778 1.00 92.44 290 ASN A N 1
ATOM 2303 C CA . ASN A 1 290 ? 12.803 1.179 -28.714 1.00 92.44 290 ASN A CA 1
ATOM 2304 C C . ASN A 1 290 ? 11.906 2.326 -28.205 1.00 92.44 290 ASN A C 1
ATOM 2306 O O . ASN A 1 290 ? 11.602 2.403 -27.018 1.00 92.44 290 ASN A O 1
ATOM 2310 N N . SER A 1 291 ? 11.480 3.198 -29.125 1.00 92.19 291 SER A N 1
ATOM 2311 C CA . SER A 1 291 ? 10.627 4.362 -28.852 1.00 92.19 291 SER A CA 1
ATOM 2312 C C . SER A 1 291 ? 11.221 5.377 -27.870 1.00 92.19 291 SER A C 1
ATOM 2314 O O . SER A 1 291 ? 10.469 6.073 -27.203 1.00 92.19 291 SER A O 1
ATOM 2316 N N . ALA A 1 292 ? 12.551 5.490 -27.782 1.00 94.44 292 ALA A N 1
ATOM 2317 C CA . ALA A 1 292 ? 13.195 6.483 -26.928 1.00 94.44 292 ALA A CA 1
ATOM 2318 C C . ALA A 1 292 ? 12.678 7.909 -27.199 1.00 94.44 292 ALA A C 1
ATOM 2320 O O . ALA A 1 292 ? 12.645 8.355 -28.351 1.00 94.44 292 ALA A O 1
ATOM 2321 N N . GLY A 1 293 ? 12.317 8.638 -26.144 1.00 95.38 293 GLY A N 1
ATOM 2322 C CA . GLY A 1 293 ? 11.674 9.947 -26.264 1.00 95.38 293 GLY A CA 1
ATOM 2323 C C . GLY A 1 293 ? 11.616 10.724 -24.950 1.00 95.38 293 GLY A C 1
ATOM 2324 O O . GLY A 1 293 ? 12.195 10.306 -23.944 1.00 95.38 293 GLY A O 1
ATOM 2325 N N . ARG A 1 294 ? 10.979 11.909 -24.977 1.00 96.62 294 ARG A N 1
ATOM 2326 C CA . ARG A 1 294 ? 10.858 12.818 -23.815 1.00 96.62 294 ARG A CA 1
ATOM 2327 C C . ARG A 1 294 ? 10.206 12.102 -22.635 1.00 96.62 294 ARG A C 1
ATOM 2329 O O . ARG A 1 294 ? 9.295 11.312 -22.849 1.00 96.62 294 ARG A O 1
ATOM 2336 N N . GLY A 1 295 ? 10.629 12.405 -21.412 1.00 97.62 295 GLY A N 1
ATOM 2337 C CA . GLY A 1 295 ? 10.103 11.784 -20.201 1.00 97.62 295 GLY A CA 1
ATOM 2338 C C . GLY A 1 295 ? 11.072 10.759 -19.631 1.00 97.62 295 GLY A C 1
ATOM 2339 O O . GLY A 1 295 ? 12.276 11.014 -19.551 1.00 97.62 295 GLY A O 1
ATOM 2340 N N . LEU A 1 296 ? 10.549 9.608 -19.207 1.00 98.44 296 LEU A N 1
ATOM 2341 C CA . LEU A 1 296 ? 11.338 8.518 -18.634 1.00 98.44 296 LEU A CA 1
ATOM 2342 C C . LEU A 1 296 ? 11.510 7.385 -19.646 1.00 98.44 296 LEU A C 1
ATOM 2344 O O . LEU A 1 296 ? 10.535 6.867 -20.190 1.00 98.44 296 LEU A O 1
ATOM 2348 N N . ASN A 1 297 ? 12.760 6.969 -19.850 1.00 98.19 297 ASN A N 1
ATOM 2349 C CA . ASN A 1 297 ? 13.133 5.817 -20.666 1.00 98.19 297 ASN A CA 1
ATOM 2350 C C . ASN A 1 297 ? 13.678 4.728 -19.739 1.00 98.19 297 ASN A C 1
ATOM 2352 O O . ASN A 1 297 ? 14.584 4.987 -18.948 1.00 98.19 297 ASN A O 1
ATOM 2356 N N . LEU A 1 298 ? 13.109 3.528 -19.810 1.00 97.88 298 LEU A N 1
ATOM 2357 C CA . LEU A 1 298 ? 13.310 2.448 -18.852 1.00 97.88 298 LEU A CA 1
ATOM 2358 C C . LEU A 1 298 ? 13.755 1.169 -19.551 1.00 97.88 298 LEU A C 1
ATOM 2360 O O . LEU A 1 298 ? 13.256 0.817 -20.622 1.00 97.88 298 LEU A O 1
ATOM 2364 N N . VAL A 1 299 ? 14.638 0.428 -18.894 1.00 97.44 299 VAL A N 1
ATOM 2365 C CA . VAL A 1 299 ? 15.125 -0.879 -19.325 1.00 97.44 299 VAL A CA 1
ATOM 2366 C C . VAL A 1 299 ? 15.078 -1.838 -18.144 1.00 97.44 299 VAL A C 1
ATOM 2368 O O . VAL A 1 299 ? 15.620 -1.550 -17.081 1.00 97.44 299 VAL A O 1
ATOM 2371 N N . VAL A 1 300 ? 14.420 -2.981 -18.329 1.00 96.25 300 VAL A N 1
ATOM 2372 C CA . VAL A 1 300 ? 14.342 -4.052 -17.329 1.00 96.25 300 VAL A CA 1
ATOM 2373 C C . VAL A 1 300 ? 15.330 -5.142 -17.704 1.00 96.25 300 VAL A C 1
ATOM 2375 O O . VAL A 1 300 ? 15.281 -5.663 -18.822 1.00 96.25 300 VAL A O 1
ATOM 2378 N N . ILE A 1 301 ? 16.199 -5.503 -16.767 1.00 94.56 301 ILE A N 1
ATOM 2379 C CA . ILE A 1 301 ? 17.234 -6.521 -16.925 1.00 94.56 301 ILE A CA 1
ATOM 2380 C C . ILE A 1 301 ? 16.972 -7.670 -15.948 1.00 94.56 301 ILE A C 1
ATOM 2382 O O . ILE A 1 301 ? 16.669 -7.459 -14.771 1.00 94.56 301 ILE A O 1
ATOM 2386 N N . ASP A 1 302 ? 17.101 -8.899 -16.439 1.00 89.75 302 ASP A N 1
ATOM 2387 C CA . ASP A 1 302 ? 17.095 -10.088 -15.592 1.00 89.75 302 ASP A CA 1
ATOM 2388 C C . ASP A 1 302 ? 18.442 -10.208 -14.865 1.00 89.75 302 ASP A C 1
ATOM 2390 O O . ASP A 1 302 ? 19.495 -10.314 -15.495 1.00 89.75 302 ASP A O 1
ATOM 2394 N N . SER A 1 303 ? 18.408 -10.201 -13.533 1.00 87.00 303 SER A N 1
ATOM 2395 C CA . SER A 1 303 ? 19.608 -10.214 -12.686 1.00 87.00 303 SER A CA 1
ATOM 2396 C C . SER A 1 303 ? 20.448 -11.483 -12.799 1.00 87.00 303 SER A C 1
ATOM 2398 O O . SER A 1 303 ? 21.605 -11.463 -12.416 1.00 87.00 303 SER A O 1
ATOM 2400 N N . LYS A 1 304 ? 19.904 -12.598 -13.300 1.00 85.88 304 LYS A N 1
ATOM 2401 C CA . LYS A 1 304 ? 20.633 -13.877 -13.371 1.00 85.88 304 LYS A CA 1
ATOM 2402 C C . LYS A 1 304 ? 21.296 -14.103 -14.720 1.00 85.88 304 LYS A C 1
ATOM 2404 O O . LYS A 1 304 ? 22.319 -14.769 -14.803 1.00 85.88 304 LYS A O 1
ATOM 2409 N N . THR A 1 305 ? 20.658 -13.631 -15.784 1.00 87.62 305 THR A N 1
ATOM 2410 C CA . THR A 1 305 ? 21.097 -13.833 -17.171 1.00 87.62 305 THR A CA 1
ATOM 2411 C C . THR A 1 305 ? 21.733 -12.585 -17.774 1.00 87.62 305 THR A C 1
ATOM 2413 O O . THR A 1 305 ? 22.313 -12.664 -18.854 1.00 87.62 305 THR A O 1
ATOM 2416 N N . HIS A 1 306 ? 21.588 -11.435 -17.107 1.00 90.38 306 HIS A N 1
ATOM 2417 C CA . HIS A 1 306 ? 22.016 -10.104 -17.547 1.00 90.38 306 HIS A CA 1
ATOM 2418 C C . HIS A 1 306 ? 21.392 -9.693 -18.893 1.00 90.38 306 HIS A C 1
ATOM 2420 O O . HIS A 1 306 ? 21.888 -8.805 -19.591 1.00 90.38 306 HIS A O 1
ATOM 2426 N N . GLN A 1 307 ? 20.299 -10.351 -19.289 1.00 89.56 307 GLN A N 1
ATOM 2427 C CA . GLN A 1 307 ? 19.597 -10.062 -20.531 1.00 89.56 307 GLN A CA 1
ATOM 2428 C C . GLN A 1 307 ? 18.565 -8.963 -20.319 1.00 89.56 307 GLN A C 1
ATOM 2430 O O . GLN A 1 307 ? 17.848 -8.933 -19.318 1.00 89.56 307 GLN A O 1
ATOM 2435 N N . VAL A 1 308 ? 18.455 -8.081 -21.310 1.00 93.00 308 VAL A N 1
ATOM 2436 C CA . VAL A 1 308 ? 17.384 -7.091 -21.357 1.00 93.00 308 VAL A CA 1
ATOM 2437 C C . VAL A 1 308 ? 16.074 -7.798 -21.684 1.00 93.00 308 VAL A C 1
ATOM 2439 O O . VAL A 1 308 ? 15.940 -8.450 -22.719 1.00 93.00 308 VAL A O 1
ATOM 2442 N N . MET A 1 309 ? 15.102 -7.654 -20.791 1.00 89.50 309 MET A N 1
ATOM 2443 C CA . MET A 1 309 ? 13.816 -8.341 -20.866 1.00 89.50 309 MET A CA 1
ATOM 2444 C C . MET A 1 309 ? 12.734 -7.461 -21.478 1.00 89.50 309 MET A C 1
ATOM 2446 O O . MET A 1 309 ? 11.902 -7.943 -22.250 1.00 89.50 309 MET A O 1
ATOM 2450 N N . ARG A 1 310 ? 12.719 -6.179 -21.097 1.00 91.81 310 ARG A N 1
ATOM 2451 C CA . ARG A 1 310 ? 11.694 -5.201 -21.478 1.00 91.81 310 ARG A CA 1
ATOM 2452 C C . ARG A 1 310 ? 12.298 -3.805 -21.578 1.00 91.81 310 ARG A C 1
ATOM 2454 O O . ARG A 1 310 ? 13.262 -3.488 -20.885 1.00 91.81 310 ARG A O 1
ATOM 2461 N N . THR A 1 311 ? 11.678 -2.968 -22.396 1.00 94.38 311 THR A N 1
ATOM 2462 C CA . THR A 1 311 ? 11.957 -1.532 -22.489 1.00 94.38 311 THR A CA 1
ATOM 2463 C C . THR A 1 311 ? 10.645 -0.769 -22.379 1.00 94.38 311 THR A C 1
ATOM 2465 O O . THR A 1 311 ? 9.610 -1.271 -22.819 1.00 94.38 311 THR A O 1
ATOM 2468 N N . GLY A 1 312 ? 10.678 0.431 -21.813 1.00 93.38 312 GLY A N 1
ATOM 2469 C CA . GLY A 1 312 ? 9.519 1.311 -21.713 1.00 93.38 312 GLY A CA 1
ATOM 2470 C C . GLY A 1 312 ? 9.915 2.761 -21.949 1.00 93.38 312 GLY A C 1
ATOM 2471 O O . GLY A 1 312 ? 11.000 3.180 -21.558 1.00 93.38 312 GLY A O 1
ATOM 2472 N N . HIS A 1 313 ? 9.031 3.523 -22.575 1.00 95.56 313 HIS A N 1
ATOM 2473 C CA . HIS A 1 313 ? 9.141 4.970 -22.716 1.00 95.56 313 HIS A CA 1
ATOM 2474 C C . HIS A 1 313 ? 7.803 5.573 -22.298 1.00 95.56 313 HIS A C 1
ATOM 2476 O O . HIS A 1 313 ? 6.757 5.080 -22.716 1.00 95.56 313 HIS A O 1
ATOM 2482 N N . TYR A 1 314 ? 7.848 6.590 -21.438 1.00 96.44 314 TYR A N 1
ATOM 2483 C CA . TYR A 1 314 ? 6.659 7.275 -20.938 1.00 96.44 314 TYR A CA 1
ATOM 2484 C C . TYR A 1 314 ? 6.899 8.780 -20.922 1.00 96.44 314 TYR A C 1
ATOM 2486 O O . TYR A 1 314 ? 7.795 9.261 -20.220 1.00 96.44 314 TYR A O 1
ATOM 2494 N N . ASP A 1 315 ? 6.077 9.520 -21.665 1.00 93.81 315 ASP A N 1
ATOM 2495 C CA . ASP A 1 315 ? 6.118 10.981 -21.730 1.00 93.81 315 ASP A CA 1
ATOM 2496 C C . ASP A 1 315 ? 5.428 11.599 -20.510 1.00 93.81 315 ASP A C 1
ATOM 2498 O O . ASP A 1 315 ? 4.338 12.161 -20.587 1.00 93.81 315 ASP A O 1
ATOM 2502 N N . THR A 1 316 ? 6.093 11.515 -19.357 1.00 92.81 316 THR A N 1
ATOM 2503 C CA . THR A 1 316 ? 5.611 12.058 -18.078 1.00 92.81 316 THR A CA 1
ATOM 2504 C C . THR A 1 316 ? 5.634 13.589 -18.008 1.00 92.81 316 THR A C 1
ATOM 2506 O O . THR A 1 316 ? 5.487 14.153 -16.923 1.00 92.81 316 THR A O 1
ATOM 2509 N N . TYR A 1 317 ? 5.802 14.272 -19.144 1.00 87.56 317 TYR A N 1
ATOM 2510 C CA . TYR A 1 317 ? 5.559 15.703 -19.278 1.00 87.56 317 TYR A CA 1
ATOM 2511 C C . TYR A 1 317 ? 4.133 16.001 -19.768 1.00 87.56 317 TYR A C 1
ATOM 2513 O O . TYR A 1 317 ? 3.454 16.840 -19.172 1.00 87.56 317 TYR A O 1
ATOM 2521 N N . LEU A 1 318 ? 3.675 15.325 -20.832 1.00 80.12 318 LEU A N 1
ATOM 2522 C CA . LEU A 1 318 ? 2.337 15.533 -21.412 1.00 80.12 318 LEU A CA 1
ATOM 2523 C C . LEU A 1 318 ? 1.284 14.546 -20.915 1.00 80.12 318 LEU A C 1
ATOM 2525 O O . LEU A 1 318 ? 0.125 14.929 -20.764 1.00 80.12 318 LEU A O 1
ATOM 2529 N N . GLU A 1 319 ? 1.668 13.294 -20.697 1.00 80.62 319 GLU A N 1
ATOM 2530 C CA . GLU A 1 319 ? 0.745 12.207 -20.385 1.00 80.62 319 GLU A CA 1
ATOM 2531 C C . GLU A 1 319 ? 0.694 11.949 -18.881 1.00 80.62 319 GLU A C 1
ATOM 2533 O O . GLU A 1 319 ? 1.673 12.159 -18.156 1.00 80.62 319 GLU A O 1
ATOM 2538 N N . ASP A 1 320 ? -0.453 11.475 -18.392 1.00 75.62 320 ASP A N 1
ATOM 2539 C CA . ASP A 1 320 ? -0.514 10.966 -17.030 1.00 75.62 320 ASP A CA 1
ATOM 2540 C C . ASP A 1 320 ? 0.354 9.703 -16.893 1.00 75.62 320 ASP A C 1
ATOM 2542 O O . ASP A 1 320 ? 0.537 8.908 -17.815 1.00 75.62 320 ASP A O 1
ATOM 2546 N N . SER A 1 321 ? 0.927 9.510 -15.710 1.00 81.94 321 SER A N 1
ATOM 2547 C CA . SER A 1 321 ? 1.884 8.424 -15.463 1.00 81.94 321 SER A CA 1
ATOM 2548 C C . SER A 1 321 ? 1.223 7.084 -15.117 1.00 81.94 321 SER A C 1
ATOM 2550 O O . SER A 1 321 ? 1.900 6.201 -14.588 1.00 81.94 321 SER A O 1
ATOM 2552 N N . SER A 1 322 ? -0.066 6.882 -15.417 1.00 78.62 322 SER A N 1
ATOM 2553 C CA . SER A 1 322 ? -0.756 5.624 -15.097 1.00 78.62 322 SER A CA 1
ATOM 2554 C C . SER A 1 322 ? -0.110 4.438 -15.813 1.00 78.62 322 SER A C 1
ATOM 2556 O O . SER A 1 322 ? 0.192 3.433 -15.176 1.00 78.62 322 SER A O 1
ATOM 2558 N N . ALA A 1 323 ? 0.205 4.564 -17.107 1.00 80.38 323 ALA A N 1
ATOM 2559 C CA . ALA A 1 323 ? 0.866 3.498 -17.867 1.00 80.38 323 ALA A CA 1
ATOM 2560 C C . ALA A 1 323 ? 2.264 3.150 -17.314 1.00 80.38 323 ALA A C 1
ATOM 2562 O O . ALA A 1 323 ? 2.627 1.974 -17.239 1.00 80.38 323 ALA A O 1
ATOM 2563 N N . LEU A 1 324 ? 3.013 4.156 -16.849 1.00 90.25 324 LEU A N 1
ATOM 2564 C CA . LEU A 1 324 ? 4.291 3.960 -16.162 1.00 90.25 324 LEU A CA 1
ATOM 2565 C C . LEU A 1 324 ? 4.104 3.183 -14.853 1.00 90.25 324 LEU A C 1
ATOM 2567 O O . LEU A 1 324 ? 4.835 2.229 -14.602 1.00 90.25 324 LEU A O 1
ATOM 2571 N N . VAL A 1 325 ? 3.120 3.556 -14.031 1.00 82.19 325 VAL A N 1
ATOM 2572 C CA . VAL A 1 325 ? 2.798 2.842 -12.783 1.00 82.19 325 VAL A CA 1
ATOM 2573 C C . VAL A 1 325 ? 2.497 1.372 -13.071 1.00 82.19 325 VAL A C 1
ATOM 2575 O O . VAL A 1 325 ? 3.081 0.489 -12.443 1.00 82.19 325 VAL A O 1
ATOM 2578 N N . LEU A 1 326 ? 1.655 1.101 -14.071 1.00 80.50 326 LEU A N 1
ATOM 2579 C CA . LEU A 1 326 ? 1.314 -0.262 -14.479 1.00 80.50 326 LEU A CA 1
ATOM 2580 C C . LEU A 1 326 ? 2.549 -1.066 -14.910 1.00 80.50 326 LEU A C 1
ATOM 2582 O O . LEU A 1 326 ? 2.661 -2.243 -14.572 1.00 80.50 326 LEU A O 1
ATOM 2586 N N . PHE A 1 327 ? 3.486 -0.443 -15.625 1.00 87.62 327 PHE A N 1
ATOM 2587 C CA . PHE A 1 327 ? 4.739 -1.078 -16.032 1.00 87.62 327 PHE A CA 1
ATOM 2588 C C . PHE A 1 327 ? 5.648 -1.407 -14.845 1.00 87.62 327 PHE A C 1
ATOM 2590 O O . PHE A 1 327 ? 6.191 -2.509 -14.772 1.00 87.62 327 PHE A O 1
ATOM 2597 N N . LEU A 1 328 ? 5.795 -0.478 -13.897 1.00 90.88 328 LEU A N 1
ATOM 2598 C CA . LEU A 1 328 ? 6.643 -0.671 -12.719 1.00 90.88 328 LEU A CA 1
ATOM 2599 C C . LEU A 1 328 ? 6.084 -1.747 -11.768 1.00 90.88 328 LEU A C 1
ATOM 2601 O O . LEU A 1 328 ? 6.848 -2.525 -11.197 1.00 90.88 328 LEU A O 1
ATOM 2605 N N . GLU A 1 329 ? 4.759 -1.853 -11.634 1.00 83.06 329 GLU A N 1
ATOM 2606 C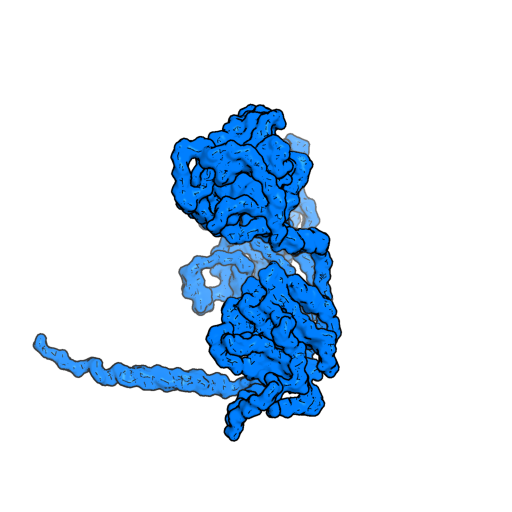 CA . GLU A 1 329 ? 4.092 -2.894 -10.828 1.00 83.06 329 GLU A CA 1
ATOM 2607 C C . GLU A 1 329 ? 4.248 -4.313 -11.405 1.00 83.06 329 GLU A C 1
ATOM 2609 O O . GLU A 1 329 ? 4.102 -5.315 -10.701 1.00 83.06 329 GLU A O 1
ATOM 2614 N N . GLN A 1 330 ? 4.585 -4.429 -12.691 1.00 82.62 330 GLN A N 1
ATOM 2615 C CA . GLN A 1 330 ? 4.859 -5.712 -13.342 1.00 82.62 330 GLN A CA 1
ATOM 2616 C C . GLN A 1 330 ? 6.297 -6.205 -13.131 1.00 82.62 330 GLN A C 1
ATOM 2618 O O . GLN A 1 330 ? 6.666 -7.250 -13.681 1.00 82.62 330 GLN A O 1
ATOM 2623 N N . LEU A 1 331 ? 7.128 -5.473 -12.384 1.00 85.06 331 LEU A N 1
ATOM 2624 C CA . LEU A 1 331 ? 8.461 -5.937 -12.012 1.00 85.06 331 LEU A CA 1
ATOM 2625 C C . LEU A 1 331 ? 8.356 -7.124 -11.050 1.00 85.06 331 LEU A C 1
ATOM 2627 O O . LEU A 1 331 ? 7.715 -7.066 -9.999 1.00 85.06 331 LEU A O 1
ATOM 2631 N N . SER A 1 332 ? 9.011 -8.214 -11.421 1.00 85.06 332 SER A N 1
ATOM 2632 C CA . SER A 1 332 ? 9.174 -9.409 -10.608 1.00 85.06 332 SER A CA 1
ATOM 2633 C C . SER A 1 332 ? 10.301 -9.202 -9.593 1.00 85.06 332 SER A C 1
ATOM 2635 O O . SER A 1 332 ? 11.273 -8.502 -9.889 1.00 85.06 332 SER A O 1
ATOM 2637 N N . PRO A 1 333 ? 10.217 -9.816 -8.398 1.00 83.62 333 PRO A N 1
ATOM 2638 C CA . PRO A 1 333 ? 11.286 -9.737 -7.408 1.00 83.62 333 PRO A CA 1
ATOM 2639 C C . PRO A 1 333 ? 12.649 -10.121 -7.999 1.00 83.62 333 PRO A C 1
ATOM 2641 O O . PRO A 1 333 ? 12.779 -11.165 -8.637 1.00 83.62 333 PRO A O 1
ATOM 2644 N N . GLY A 1 334 ? 13.657 -9.281 -7.765 1.00 82.12 334 GLY A N 1
ATOM 2645 C CA . GLY A 1 334 ? 15.022 -9.463 -8.255 1.00 82.12 334 GLY A CA 1
ATOM 2646 C C . GLY A 1 334 ? 15.313 -8.887 -9.645 1.00 82.12 334 GLY A C 1
ATOM 2647 O O . GLY A 1 334 ? 16.483 -8.853 -10.020 1.00 82.12 334 GLY A O 1
ATOM 2648 N N . GLU A 1 335 ? 14.324 -8.412 -10.407 1.00 91.38 335 GLU A N 1
ATOM 2649 C CA . GLU A 1 335 ? 14.593 -7.705 -11.670 1.00 91.38 335 GLU A CA 1
ATOM 2650 C C . GLU A 1 335 ? 15.226 -6.331 -11.419 1.00 91.38 335 GLU A C 1
ATOM 2652 O O . GLU A 1 335 ? 14.821 -5.608 -10.501 1.00 91.38 335 GLU A O 1
ATOM 2657 N N . ILE A 1 336 ? 16.207 -5.981 -12.255 1.00 96.25 336 ILE A N 1
ATOM 2658 C CA . ILE A 1 336 ? 16.905 -4.692 -12.233 1.00 96.25 336 ILE A CA 1
ATOM 2659 C C . ILE A 1 336 ? 16.195 -3.740 -13.195 1.00 96.25 336 ILE A C 1
ATOM 2661 O O . ILE A 1 336 ? 15.883 -4.106 -14.329 1.00 96.25 336 ILE A O 1
ATOM 2665 N N . LEU A 1 337 ? 15.960 -2.509 -12.756 1.00 97.94 337 LEU A N 1
ATOM 2666 C CA . LEU A 1 337 ? 15.373 -1.440 -13.551 1.00 97.94 337 LEU A CA 1
ATOM 2667 C C . LEU A 1 337 ? 16.393 -0.317 -13.728 1.00 97.94 337 LEU A C 1
ATOM 2669 O O . LEU A 1 337 ? 16.741 0.342 -12.755 1.00 97.94 337 LEU A O 1
ATOM 2673 N N . ALA A 1 338 ? 16.810 -0.065 -14.964 1.00 98.25 338 ALA A N 1
ATOM 2674 C CA . ALA A 1 338 ? 17.625 1.084 -15.337 1.00 98.25 338 ALA A CA 1
ATOM 2675 C C . ALA A 1 338 ? 16.747 2.165 -15.984 1.00 98.25 338 ALA A C 1
ATOM 2677 O O . ALA A 1 338 ? 15.917 1.862 -16.841 1.00 98.25 338 ALA A O 1
ATOM 2678 N N . VAL A 1 339 ? 16.925 3.421 -15.584 1.00 98.44 339 VAL A N 1
ATOM 2679 C CA . VAL A 1 339 ? 16.109 4.562 -16.016 1.00 98.44 339 VAL A CA 1
ATOM 2680 C C . VAL A 1 339 ? 17.000 5.735 -16.391 1.00 98.44 339 VAL A C 1
ATOM 2682 O O . VAL A 1 339 ? 17.984 6.017 -15.707 1.00 98.44 339 VAL A O 1
ATOM 2685 N N . ILE A 1 340 ? 16.628 6.442 -17.457 1.00 98.44 340 ILE A N 1
ATOM 2686 C CA . ILE A 1 340 ? 17.234 7.710 -17.863 1.00 98.44 340 ILE A CA 1
ATOM 2687 C C . ILE A 1 340 ? 16.141 8.711 -18.255 1.00 98.44 340 ILE A C 1
ATOM 2689 O O . ILE A 1 340 ? 15.225 8.380 -19.017 1.00 98.44 340 ILE A O 1
ATOM 2693 N N . SER A 1 341 ? 16.209 9.929 -17.712 1.00 98.12 341 SER A N 1
ATOM 2694 C CA . SER A 1 341 ? 15.322 11.023 -18.119 1.00 98.12 341 SER A CA 1
ATOM 2695 C C . SER A 1 341 ? 15.802 11.684 -19.413 1.00 98.12 341 SER A C 1
ATOM 2697 O O . SER A 1 341 ? 16.994 11.672 -19.723 1.00 98.12 341 SER A O 1
ATOM 2699 N N . PHE A 1 342 ? 14.869 12.274 -20.163 1.00 98.06 342 PHE A N 1
ATOM 2700 C CA . PHE A 1 342 ? 15.165 13.073 -21.350 1.00 98.06 342 PHE A CA 1
ATOM 2701 C C . PHE A 1 342 ? 14.212 14.260 -21.483 1.00 98.06 342 PHE A C 1
ATOM 2703 O O . PHE A 1 342 ? 12.999 14.092 -21.350 1.00 98.06 342 PHE A O 1
ATOM 2710 N N . ASP A 1 343 ? 14.766 15.433 -21.808 1.00 96.69 343 ASP A N 1
ATOM 2711 C CA . ASP A 1 343 ? 14.075 16.723 -21.964 1.00 96.69 343 ASP A CA 1
ATOM 2712 C C . ASP A 1 343 ? 13.329 17.189 -20.694 1.00 96.69 343 ASP A C 1
ATOM 2714 O O . ASP A 1 343 ? 13.794 18.093 -20.000 1.00 96.69 343 ASP A O 1
ATOM 2718 N N . GLU A 1 344 ? 12.207 16.561 -20.345 1.00 94.25 344 GLU A N 1
ATOM 2719 C CA . GLU A 1 344 ? 11.393 16.864 -19.165 1.00 94.25 344 GLU A CA 1
ATOM 2720 C C . GLU A 1 344 ? 10.636 15.600 -18.735 1.00 94.25 344 GLU A C 1
ATOM 2722 O O . GLU A 1 344 ? 10.043 14.935 -19.579 1.00 94.25 344 GLU A O 1
ATOM 2727 N N . ALA A 1 345 ? 10.652 15.266 -17.441 1.00 95.94 345 ALA A N 1
ATOM 2728 C CA . ALA A 1 345 ? 10.043 14.040 -16.921 1.00 95.94 345 ALA A CA 1
ATOM 2729 C C . ALA A 1 345 ? 9.205 14.221 -15.642 1.00 95.94 345 ALA A C 1
ATOM 2731 O O . ALA A 1 345 ? 8.738 13.230 -15.079 1.00 95.94 345 ALA A O 1
ATOM 2732 N N . SER A 1 346 ? 9.047 15.444 -15.137 1.00 91.38 346 SER A N 1
ATOM 2733 C CA . SER A 1 346 ? 8.493 15.711 -13.807 1.00 91.38 346 SER A CA 1
ATOM 2734 C C . SER A 1 346 ? 7.061 16.249 -13.810 1.00 91.38 346 SER A C 1
ATOM 2736 O O . SER A 1 346 ? 6.368 16.068 -12.810 1.00 91.38 346 SER A O 1
ATOM 2738 N N . ASN A 1 347 ? 6.611 16.897 -14.891 1.00 86.50 347 ASN A N 1
ATOM 2739 C CA . ASN A 1 347 ? 5.389 17.711 -14.888 1.00 86.50 347 ASN A CA 1
ATOM 2740 C C . ASN A 1 347 ? 4.112 16.910 -14.572 1.00 86.50 347 ASN A C 1
ATOM 2742 O O . ASN A 1 347 ? 3.324 17.326 -13.726 1.00 86.50 347 ASN A O 1
ATOM 2746 N N . SER A 1 348 ? 3.947 15.742 -15.191 1.00 87.00 348 SER A N 1
ATOM 2747 C CA . SER A 1 348 ? 2.806 14.829 -15.008 1.00 87.00 348 SER A CA 1
ATOM 2748 C C . SER A 1 348 ? 3.191 13.536 -14.270 1.00 87.00 348 SER A C 1
ATOM 2750 O O . SER A 1 348 ? 2.458 12.537 -14.271 1.00 87.00 348 SER A O 1
ATOM 2752 N N . LEU A 1 349 ? 4.353 13.529 -13.603 1.00 86.88 349 LEU A N 1
ATOM 2753 C CA . LEU A 1 349 ? 4.808 12.387 -12.815 1.00 86.88 349 LEU A CA 1
ATOM 2754 C C . LEU A 1 349 ? 4.051 12.314 -11.481 1.00 86.88 349 LEU A C 1
ATOM 2756 O O . LEU A 1 349 ? 4.224 13.152 -10.592 1.00 86.88 349 LEU A O 1
ATOM 2760 N N . SER A 1 350 ? 3.237 11.272 -11.330 1.00 79.00 350 SER A N 1
ATOM 2761 C CA . SER A 1 350 ? 2.362 11.063 -10.180 1.00 79.00 350 SER A CA 1
ATOM 2762 C C . SER A 1 350 ? 3.141 10.678 -8.926 1.00 79.00 350 SER A C 1
ATOM 2764 O O . SER A 1 350 ? 4.209 10.065 -8.981 1.00 79.00 350 SER A O 1
ATOM 2766 N N . GLU A 1 351 ? 2.560 10.972 -7.763 1.00 75.44 351 GLU A N 1
ATOM 2767 C CA . GLU A 1 351 ? 3.120 10.558 -6.473 1.00 75.44 351 GLU A CA 1
ATOM 2768 C C . GLU A 1 351 ? 3.214 9.031 -6.333 1.00 75.44 351 GLU A C 1
ATOM 2770 O O . GLU A 1 351 ? 4.138 8.539 -5.685 1.00 75.44 351 GLU A O 1
ATOM 2775 N N . MET A 1 352 ? 2.315 8.281 -6.984 1.00 72.88 352 MET A N 1
ATOM 2776 C CA . MET A 1 352 ? 2.373 6.818 -7.040 1.00 72.88 352 MET A CA 1
ATOM 2777 C C . MET A 1 352 ? 3.624 6.337 -7.782 1.00 72.88 352 MET A C 1
ATOM 2779 O O . MET A 1 352 ? 4.379 5.530 -7.247 1.00 72.88 352 MET A O 1
ATOM 2783 N N . ALA A 1 353 ? 3.900 6.875 -8.976 1.00 82.44 353 ALA A N 1
ATOM 2784 C CA . ALA A 1 353 ? 5.106 6.522 -9.724 1.00 82.44 353 ALA A CA 1
ATOM 2785 C C . ALA A 1 353 ? 6.379 6.838 -8.920 1.00 82.44 353 ALA A C 1
ATOM 2787 O O . ALA A 1 353 ? 7.272 5.996 -8.816 1.00 82.44 353 ALA A O 1
ATOM 2788 N N . LYS A 1 354 ? 6.435 8.017 -8.278 1.00 86.00 354 LYS A N 1
ATOM 2789 C CA . LYS A 1 354 ? 7.557 8.395 -7.399 1.00 86.00 354 LYS A CA 1
ATOM 2790 C C . LYS A 1 354 ? 7.732 7.421 -6.235 1.00 86.00 354 LYS A C 1
ATOM 2792 O O . LYS A 1 354 ? 8.859 7.082 -5.884 1.00 86.00 354 LYS A O 1
ATOM 2797 N N . HIS A 1 355 ? 6.631 6.947 -5.656 1.00 79.56 355 HIS A N 1
ATOM 2798 C CA . HIS A 1 355 ? 6.675 5.992 -4.558 1.00 79.56 355 HIS A CA 1
ATOM 2799 C C . HIS A 1 355 ? 7.191 4.619 -4.992 1.00 79.56 355 HIS A C 1
ATOM 2801 O O . HIS A 1 355 ? 8.020 4.040 -4.297 1.00 79.56 355 HIS A O 1
ATOM 2807 N N . ILE A 1 356 ? 6.781 4.124 -6.161 1.00 85.06 356 ILE A N 1
ATOM 2808 C CA . ILE A 1 356 ? 7.300 2.852 -6.670 1.00 85.06 356 ILE A CA 1
ATOM 2809 C C . ILE A 1 356 ? 8.808 2.958 -6.932 1.00 85.06 356 ILE A C 1
ATOM 2811 O O . ILE A 1 356 ? 9.554 2.062 -6.553 1.00 85.06 356 ILE A O 1
ATOM 2815 N N . PHE A 1 357 ? 9.296 4.071 -7.490 1.00 94.62 357 PHE A N 1
ATOM 2816 C CA . PHE A 1 357 ? 10.742 4.300 -7.611 1.00 94.62 357 PHE A CA 1
ATOM 2817 C C . PHE A 1 357 ? 11.456 4.334 -6.257 1.00 94.62 357 PHE A C 1
ATOM 2819 O O . PHE A 1 357 ? 12.552 3.789 -6.138 1.00 94.62 357 PHE A O 1
ATOM 2826 N N . TYR A 1 358 ? 10.839 4.926 -5.233 1.00 84.62 358 TYR A N 1
ATOM 2827 C CA . TYR A 1 358 ? 11.363 4.899 -3.869 1.00 84.62 358 TYR A CA 1
ATOM 2828 C C . TYR A 1 358 ? 11.476 3.464 -3.326 1.00 84.62 358 TYR A C 1
ATOM 2830 O O . TYR A 1 358 ? 12.523 3.096 -2.801 1.00 84.62 358 TYR A O 1
ATOM 2838 N N . GLU A 1 359 ? 10.455 2.620 -3.518 1.00 86.31 359 GLU A N 1
ATOM 2839 C CA . GLU A 1 359 ? 10.507 1.193 -3.149 1.00 86.31 359 GLU A CA 1
ATOM 2840 C C . GLU A 1 359 ? 11.534 0.390 -3.962 1.00 86.31 359 GLU A C 1
ATOM 2842 O O . GLU A 1 359 ? 12.058 -0.615 -3.488 1.00 86.31 359 GLU A O 1
ATOM 2847 N N . LEU A 1 360 ? 11.832 0.824 -5.187 1.00 93.31 360 LEU A N 1
ATOM 2848 C CA . LEU A 1 360 ? 12.902 0.267 -6.017 1.00 93.31 360 LEU A CA 1
ATOM 2849 C C . LEU A 1 360 ? 14.299 0.756 -5.597 1.00 93.31 360 LEU A C 1
ATOM 2851 O O . LEU A 1 360 ? 15.285 0.342 -6.207 1.00 93.31 360 LEU A O 1
ATOM 2855 N N . GLY A 1 361 ? 14.388 1.615 -4.575 1.00 86.19 361 GLY A N 1
ATOM 2856 C CA . GLY A 1 361 ? 15.634 2.087 -3.975 1.00 86.19 361 GLY A CA 1
ATOM 2857 C C . GLY A 1 361 ? 16.011 3.532 -4.307 1.00 86.19 361 GLY A C 1
ATOM 2858 O O . GLY A 1 361 ? 17.121 3.939 -3.976 1.00 86.19 361 GLY A O 1
ATOM 2859 N N . SER A 1 362 ? 15.150 4.325 -4.953 1.00 91.56 362 SER A N 1
ATOM 2860 C CA . SER A 1 362 ? 15.466 5.728 -5.260 1.00 91.56 362 SER A CA 1
ATOM 2861 C C . SER A 1 362 ? 15.445 6.607 -4.009 1.00 91.56 362 SER A C 1
ATOM 2863 O O . SER A 1 362 ? 14.488 6.620 -3.234 1.00 91.56 362 SER A O 1
ATOM 2865 N N . SER A 1 363 ? 16.494 7.408 -3.854 1.00 84.31 363 SER A N 1
ATOM 2866 C CA . SER A 1 363 ? 16.622 8.451 -2.837 1.00 84.31 363 SER A CA 1
ATOM 2867 C C . SER A 1 363 ? 16.318 9.854 -3.381 1.00 84.31 363 SER A C 1
ATOM 2869 O O . SER A 1 363 ? 15.964 10.753 -2.610 1.00 84.31 363 SER A O 1
ATOM 2871 N N . LEU A 1 364 ? 16.436 10.060 -4.701 1.00 84.19 364 LEU A N 1
ATOM 2872 C CA . LEU A 1 364 ? 16.328 11.376 -5.336 1.00 84.19 364 LEU A CA 1
ATOM 2873 C C . LEU A 1 364 ? 15.011 11.611 -6.083 1.00 84.19 364 LEU A C 1
ATOM 2875 O O . LEU A 1 364 ? 14.733 12.762 -6.413 1.00 84.19 364 LEU A O 1
ATOM 2879 N N . ILE A 1 365 ? 14.162 10.601 -6.309 1.00 92.81 365 ILE A N 1
ATOM 2880 C CA . ILE A 1 365 ? 12.948 10.744 -7.138 1.00 92.81 365 ILE A CA 1
ATOM 2881 C C . ILE A 1 365 ? 12.008 11.871 -6.682 1.00 92.81 365 ILE A C 1
ATOM 2883 O O . ILE A 1 365 ? 11.478 12.617 -7.503 1.00 92.81 365 ILE A O 1
ATOM 2887 N N . TYR A 1 366 ? 11.854 12.083 -5.372 1.00 84.31 366 TYR A N 1
ATOM 2888 C CA . TYR A 1 366 ? 11.037 13.181 -4.831 1.00 84.31 366 TYR A CA 1
ATOM 2889 C C . TYR A 1 366 ? 11.639 14.577 -5.053 1.00 84.31 366 TYR A C 1
ATOM 2891 O O . TYR A 1 366 ? 10.971 15.586 -4.825 1.00 84.31 366 TYR A O 1
ATOM 2899 N N . ARG A 1 367 ? 12.898 14.655 -5.494 1.00 81.62 367 ARG A N 1
ATOM 2900 C CA . ARG A 1 367 ? 13.588 15.894 -5.870 1.00 81.62 367 ARG A CA 1
ATOM 2901 C C . ARG A 1 367 ? 13.559 16.154 -7.374 1.00 81.62 367 ARG A C 1
ATOM 2903 O O . ARG A 1 367 ? 14.020 17.221 -7.778 1.00 81.62 367 ARG A O 1
ATOM 2910 N N . LEU A 1 368 ? 13.017 15.233 -8.177 1.00 89.62 368 LEU A N 1
ATOM 2911 C CA . LEU A 1 368 ? 12.894 15.410 -9.620 1.00 89.62 368 LEU A CA 1
ATOM 2912 C C . LEU A 1 368 ? 11.988 16.614 -9.912 1.00 89.62 368 LEU A C 1
ATOM 2914 O O . LEU A 1 368 ? 10.854 16.691 -9.436 1.00 89.62 368 LEU A O 1
ATOM 2918 N N . LYS A 1 369 ? 12.515 17.572 -10.672 1.00 89.62 369 LYS A N 1
ATOM 2919 C CA . LYS A 1 369 ? 11.860 18.840 -11.016 1.00 89.62 369 LYS A CA 1
ATOM 2920 C C . LYS A 1 369 ? 11.970 19.104 -12.513 1.00 89.62 369 LYS A C 1
ATOM 2922 O O . LYS A 1 369 ? 12.697 18.400 -13.215 1.00 89.62 369 LYS A O 1
ATOM 2927 N N . PHE A 1 370 ? 11.265 20.141 -12.960 1.00 93.94 370 PHE A N 1
ATOM 2928 C CA . PHE A 1 370 ? 11.183 20.539 -14.360 1.00 93.94 370 PHE A CA 1
ATOM 2929 C C . PHE A 1 370 ? 12.569 20.597 -15.005 1.00 93.94 370 PHE A C 1
ATOM 2931 O O . PHE A 1 370 ? 13.408 21.344 -14.515 1.00 93.94 370 PHE A O 1
ATOM 2938 N N . ARG A 1 371 ? 12.794 19.809 -16.069 1.00 94.44 371 ARG A N 1
ATOM 2939 C CA . ARG A 1 371 ? 14.056 19.713 -16.846 1.00 94.44 371 ARG A CA 1
ATOM 2940 C C . ARG A 1 371 ? 15.300 19.235 -16.081 1.00 94.44 371 ARG A C 1
ATOM 2942 O O . ARG A 1 371 ? 16.433 19.528 -16.473 1.00 94.44 371 ARG A O 1
ATOM 2949 N N . ALA A 1 372 ? 15.111 18.496 -14.991 1.00 94.00 372 ALA A N 1
ATOM 2950 C CA . ALA A 1 372 ? 16.206 17.794 -14.332 1.00 94.00 372 ALA A CA 1
ATOM 2951 C C . ALA A 1 372 ? 16.691 16.589 -15.159 1.00 94.00 372 ALA A C 1
ATOM 2953 O O . ALA A 1 372 ? 15.896 15.811 -15.695 1.00 94.00 372 ALA A O 1
ATOM 2954 N N . SER A 1 373 ? 18.009 16.401 -15.195 1.00 97.31 373 SER A N 1
ATOM 2955 C CA . SER A 1 373 ? 18.639 15.200 -15.748 1.00 97.31 373 SER A CA 1
ATOM 2956 C C . SER A 1 373 ? 18.801 14.191 -14.622 1.00 97.31 373 SER A C 1
ATOM 2958 O O . SER A 1 373 ? 19.342 14.537 -13.573 1.00 97.31 373 SER A O 1
ATOM 2960 N N . TRP A 1 374 ? 18.334 12.963 -14.815 1.00 98.00 374 TRP A N 1
ATOM 2961 C CA . TRP A 1 374 ? 18.304 11.937 -13.777 1.00 98.00 374 TRP A CA 1
ATOM 2962 C C . TRP A 1 374 ? 18.550 10.564 -14.388 1.00 98.00 374 TRP A C 1
ATOM 2964 O O . TRP A 1 374 ? 17.930 10.211 -15.393 1.00 98.00 374 TRP A O 1
ATOM 2974 N N . TYR A 1 375 ? 19.444 9.794 -13.770 1.00 97.94 375 TYR A N 1
ATOM 2975 C CA . TYR A 1 375 ? 19.556 8.363 -14.019 1.00 97.94 375 TYR A CA 1
ATOM 2976 C C . TYR A 1 375 ? 19.361 7.606 -12.714 1.00 97.94 375 TYR A C 1
ATOM 2978 O O . TYR A 1 375 ? 19.689 8.099 -11.633 1.00 97.94 375 TYR A O 1
ATOM 2986 N N . PHE A 1 376 ? 18.833 6.397 -12.831 1.00 98.06 376 PHE A N 1
ATOM 2987 C CA . PHE A 1 376 ? 18.540 5.557 -11.685 1.00 98.06 376 PHE A CA 1
ATOM 2988 C C . PHE A 1 376 ? 18.637 4.087 -12.057 1.00 98.06 376 PHE A C 1
ATOM 2990 O O . PHE A 1 376 ? 18.157 3.677 -13.114 1.00 98.06 376 PHE A O 1
ATOM 2997 N N . ILE A 1 377 ? 19.229 3.297 -11.168 1.00 97.88 377 ILE A N 1
ATOM 2998 C CA . ILE A 1 377 ? 19.264 1.843 -11.270 1.00 97.88 377 ILE A CA 1
ATOM 2999 C C . ILE A 1 377 ? 18.737 1.256 -9.966 1.00 97.88 377 ILE A C 1
ATOM 3001 O O . ILE A 1 377 ? 19.395 1.329 -8.930 1.00 97.88 377 ILE A O 1
ATOM 3005 N N . GLY A 1 378 ? 17.545 0.675 -10.022 1.00 95.75 378 GLY A N 1
ATOM 3006 C CA . GLY A 1 378 ? 16.885 0.037 -8.887 1.00 95.75 378 GLY A CA 1
ATOM 3007 C C . GLY A 1 378 ? 16.733 -1.465 -9.067 1.00 95.75 378 GLY A C 1
ATOM 3008 O O . GLY A 1 378 ? 16.923 -1.999 -10.159 1.00 95.75 378 GLY A O 1
ATOM 3009 N N . GLN A 1 379 ? 16.329 -2.153 -8.002 1.00 93.88 379 GLN A N 1
ATOM 3010 C CA . GLN A 1 379 ? 15.998 -3.577 -8.055 1.00 93.88 379 GLN A CA 1
ATOM 3011 C C . GLN A 1 379 ? 14.735 -3.856 -7.246 1.00 93.88 379 GLN A C 1
ATOM 3013 O O . GLN A 1 379 ? 14.580 -3.383 -6.119 1.00 93.88 379 GLN A O 1
ATOM 3018 N N . LYS A 1 380 ? 13.807 -4.642 -7.807 1.00 88.81 380 LYS A N 1
ATOM 3019 C CA . LYS A 1 380 ? 12.567 -4.981 -7.096 1.00 88.81 380 LYS A CA 1
ATOM 3020 C C . LYS A 1 380 ? 12.878 -5.861 -5.887 1.00 88.81 380 LYS A C 1
ATOM 3022 O O . LYS A 1 380 ? 13.300 -7.006 -6.044 1.00 88.81 380 LYS A O 1
ATOM 3027 N N . GLY A 1 381 ? 12.603 -5.335 -4.693 1.00 83.25 381 GLY A N 1
ATOM 3028 C CA . GLY A 1 381 ? 12.873 -6.007 -3.418 1.00 83.25 381 GLY A CA 1
ATOM 3029 C C . GLY A 1 381 ? 14.206 -5.631 -2.762 1.00 83.25 381 GLY A C 1
ATOM 3030 O O . GLY A 1 381 ? 14.616 -6.335 -1.842 1.00 83.25 381 GLY A O 1
ATOM 3031 N N . ILE A 1 382 ? 14.871 -4.561 -3.216 1.00 82.31 382 ILE A N 1
ATOM 3032 C CA . ILE A 1 382 ? 16.055 -3.999 -2.549 1.00 82.31 382 ILE A CA 1
ATOM 3033 C C . ILE A 1 382 ? 15.732 -3.549 -1.110 1.00 82.31 382 ILE A C 1
ATOM 3035 O O . ILE A 1 382 ? 14.648 -3.036 -0.832 1.00 82.31 382 ILE A O 1
ATOM 3039 N N . ASP A 1 383 ? 16.682 -3.732 -0.190 1.00 78.44 383 ASP A N 1
ATOM 3040 C CA . ASP A 1 383 ? 16.586 -3.282 1.206 1.00 78.44 383 ASP A CA 1
ATOM 3041 C C . ASP A 1 383 ? 17.439 -2.022 1.432 1.00 78.44 383 ASP A C 1
ATOM 3043 O O . ASP A 1 383 ? 18.602 -2.107 1.828 1.00 78.44 383 ASP A O 1
ATOM 3047 N N . GLY A 1 384 ? 16.866 -0.845 1.161 1.00 75.25 384 GLY A N 1
ATOM 3048 C CA . GLY A 1 384 ? 17.530 0.458 1.305 1.00 75.25 384 GLY A CA 1
ATOM 3049 C C . GLY A 1 384 ? 17.656 1.218 -0.017 1.00 75.25 384 GLY A C 1
ATOM 3050 O O . GLY A 1 384 ? 16.976 0.899 -0.990 1.00 75.25 384 GLY A O 1
ATOM 3051 N N . TYR A 1 385 ? 18.514 2.242 -0.047 1.00 81.06 385 TYR A N 1
ATOM 3052 C CA . TYR A 1 385 ? 18.719 3.060 -1.247 1.00 81.06 385 TYR A CA 1
ATOM 3053 C C . TYR A 1 385 ? 19.784 2.467 -2.166 1.00 81.06 385 TYR A C 1
ATOM 3055 O O . TYR A 1 385 ? 20.819 2.000 -1.696 1.00 81.06 385 TYR A O 1
ATOM 3063 N N . THR A 1 386 ? 19.563 2.530 -3.474 1.00 85.62 386 THR A N 1
ATOM 3064 C CA . THR A 1 386 ? 20.587 2.153 -4.452 1.00 85.62 386 THR A CA 1
ATOM 3065 C C . THR A 1 386 ? 21.758 3.147 -4.412 1.00 85.62 386 THR A C 1
ATOM 3067 O O . THR A 1 386 ? 21.525 4.351 -4.280 1.00 85.62 386 THR A O 1
ATOM 3070 N N . PRO A 1 387 ? 23.018 2.698 -4.547 1.00 83.25 387 PRO A N 1
ATOM 3071 C CA . PRO A 1 387 ? 24.147 3.600 -4.770 1.00 83.25 387 PRO A CA 1
ATOM 3072 C C . PRO A 1 387 ? 24.214 4.119 -6.220 1.00 83.25 387 PRO A C 1
ATOM 3074 O O . PRO A 1 387 ? 25.028 4.987 -6.523 1.00 83.25 387 PRO A O 1
ATOM 3077 N N . PHE A 1 388 ? 23.381 3.588 -7.119 1.00 92.88 388 PHE A N 1
ATOM 3078 C CA . PHE A 1 388 ? 23.414 3.855 -8.556 1.00 92.88 388 PHE A CA 1
ATOM 3079 C C . PHE A 1 388 ? 22.315 4.838 -8.968 1.00 92.88 388 PHE A C 1
ATOM 3081 O O . PHE A 1 388 ? 21.365 4.498 -9.678 1.00 92.88 388 PHE A O 1
ATOM 3088 N N . GLU A 1 389 ? 22.426 6.067 -8.480 1.00 94.38 389 GLU A N 1
ATOM 3089 C CA . GLU A 1 389 ? 21.489 7.146 -8.769 1.00 94.38 389 GLU A CA 1
ATOM 3090 C C . GLU A 1 389 ? 22.214 8.493 -8.735 1.00 94.38 389 GLU A C 1
ATOM 3092 O O . GLU A 1 389 ? 22.997 8.754 -7.824 1.00 94.38 389 GLU A O 1
ATOM 3097 N N . ASP A 1 390 ? 21.924 9.371 -9.696 1.00 88.44 390 ASP A N 1
ATOM 3098 C CA . ASP A 1 390 ? 22.386 10.760 -9.657 1.00 88.44 390 ASP A CA 1
ATOM 3099 C C . ASP A 1 390 ? 21.404 11.692 -10.371 1.00 88.44 390 ASP A C 1
ATOM 3101 O O . ASP A 1 390 ? 20.652 11.279 -11.261 1.00 88.44 390 ASP A O 1
ATOM 3105 N N . MET A 1 391 ? 21.419 12.967 -9.988 1.00 91.19 391 MET A N 1
ATOM 3106 C CA . MET A 1 391 ? 20.526 13.987 -10.520 1.00 91.19 391 MET A CA 1
ATOM 3107 C C . MET A 1 391 ? 21.228 15.335 -10.657 1.00 91.19 391 MET A C 1
ATOM 3109 O O . MET A 1 391 ? 21.679 15.923 -9.675 1.00 91.19 391 MET A O 1
ATOM 3113 N N . ASN A 1 392 ? 21.181 15.901 -11.861 1.00 89.69 392 ASN A N 1
ATOM 3114 C CA . ASN A 1 392 ? 21.525 17.297 -12.088 1.00 89.69 392 ASN A CA 1
ATOM 3115 C C . ASN A 1 392 ? 20.251 18.144 -12.102 1.00 89.69 392 ASN A C 1
ATOM 3117 O O . ASN A 1 392 ? 19.311 17.868 -12.849 1.00 89.69 392 ASN A O 1
ATOM 3121 N N . LEU A 1 393 ? 20.238 19.210 -11.301 1.00 89.31 393 LEU A N 1
ATOM 3122 C CA . LEU A 1 393 ? 19.149 20.184 -11.284 1.00 89.31 393 LEU A CA 1
ATOM 3123 C C . LEU A 1 393 ? 19.440 21.350 -12.247 1.00 89.31 393 LEU A C 1
ATOM 3125 O O . LEU A 1 393 ? 20.596 21.767 -12.371 1.00 89.31 393 LEU A O 1
ATOM 3129 N N . PRO A 1 394 ? 18.415 21.895 -12.921 1.00 87.50 394 PRO A N 1
ATOM 3130 C CA . PRO A 1 394 ? 18.586 23.024 -13.823 1.00 87.50 394 PRO A CA 1
ATOM 3131 C C . PRO A 1 394 ? 18.754 24.347 -13.077 1.00 87.50 394 PRO A C 1
ATOM 3133 O O . PRO A 1 394 ? 18.360 24.497 -11.919 1.00 87.50 394 PRO A O 1
ATOM 3136 N N . SER A 1 395 ? 19.330 25.330 -13.769 1.00 86.81 395 SER A N 1
ATOM 3137 C CA . SER A 1 395 ? 19.395 26.719 -13.307 1.00 86.81 395 SER A CA 1
ATOM 3138 C C . SER A 1 395 ? 18.320 27.535 -14.023 1.00 86.81 395 SER A C 1
ATOM 3140 O O . SER A 1 395 ? 18.447 27.839 -15.204 1.00 86.81 395 SER A O 1
ATOM 3142 N N . GLY A 1 396 ? 17.245 27.882 -13.314 1.00 81.81 396 GLY A N 1
ATOM 3143 C CA . GLY A 1 396 ? 16.114 28.600 -13.905 1.00 81.81 396 GLY A CA 1
ATOM 3144 C C . GLY A 1 396 ? 15.297 27.715 -14.850 1.00 81.81 396 GLY A C 1
ATOM 3145 O O . GLY A 1 396 ? 14.896 26.620 -14.466 1.00 81.81 396 GLY A O 1
ATOM 3146 N N . ASN A 1 397 ? 15.041 28.207 -16.065 1.00 82.50 397 ASN A N 1
ATOM 3147 C CA . ASN A 1 397 ? 14.234 27.503 -17.068 1.00 82.50 397 ASN A CA 1
ATOM 3148 C C . ASN A 1 397 ? 15.070 26.686 -18.066 1.00 82.50 397 ASN A C 1
ATOM 3150 O O . ASN A 1 397 ? 14.486 26.040 -18.933 1.00 82.50 397 ASN A O 1
ATOM 3154 N N . ASP A 1 398 ? 16.401 26.713 -17.988 1.00 91.38 398 ASP A N 1
ATOM 3155 C CA . ASP A 1 398 ? 17.265 25.934 -18.883 1.00 91.38 398 ASP A CA 1
ATOM 3156 C C . ASP A 1 398 ? 17.242 24.435 -18.546 1.00 91.38 398 ASP A C 1
ATOM 3158 O O . ASP A 1 398 ? 16.741 24.025 -17.499 1.00 91.38 398 ASP A O 1
ATOM 3162 N N . TRP A 1 399 ? 17.779 23.598 -19.436 1.00 93.56 399 TRP A N 1
ATOM 3163 C CA . TRP A 1 399 ? 17.995 22.180 -19.145 1.00 93.56 399 TRP A CA 1
ATOM 3164 C C . TRP A 1 399 ? 19.159 21.989 -18.174 1.00 93.56 399 TRP A C 1
ATOM 3166 O O . TRP A 1 399 ? 20.147 22.730 -18.193 1.00 93.56 399 TRP A O 1
ATOM 3176 N N . ALA A 1 400 ? 19.047 20.989 -17.301 1.00 94.88 400 ALA A N 1
ATOM 3177 C CA . ALA A 1 400 ? 20.146 20.616 -16.428 1.00 94.88 400 ALA A CA 1
ATOM 3178 C C . ALA A 1 400 ? 21.341 20.096 -17.237 1.00 94.88 400 ALA A C 1
ATOM 3180 O O . ALA A 1 400 ? 21.206 19.634 -18.369 1.00 94.88 400 ALA A O 1
ATOM 3181 N N . LYS A 1 401 ? 22.535 20.116 -16.631 1.00 95.88 401 LYS A N 1
ATOM 3182 C CA . LYS A 1 401 ? 23.711 19.501 -17.261 1.00 95.88 401 LYS A CA 1
ATOM 3183 C C . LYS A 1 401 ? 23.404 18.033 -17.598 1.00 95.88 401 LYS A C 1
ATOM 3185 O O . LYS A 1 401 ? 22.866 17.326 -16.735 1.00 95.88 401 LYS A O 1
ATOM 3190 N N . PRO A 1 402 ? 23.742 17.561 -18.811 1.00 96.56 402 PRO A N 1
ATOM 3191 C CA . PRO A 1 402 ? 23.480 16.184 -19.190 1.00 96.56 402 PRO A CA 1
ATOM 3192 C C . PRO A 1 402 ? 24.246 15.244 -18.267 1.00 96.56 402 PRO A C 1
ATOM 3194 O O . PRO A 1 402 ? 25.413 15.482 -17.944 1.00 96.56 402 PRO A O 1
ATOM 3197 N N . ILE A 1 403 ? 23.595 14.163 -17.864 1.00 96.00 403 ILE A N 1
ATOM 3198 C CA . ILE A 1 403 ? 24.279 13.048 -17.223 1.00 96.00 403 ILE A CA 1
ATOM 3199 C C . ILE A 1 403 ? 24.975 12.259 -18.320 1.00 96.00 403 ILE A C 1
ATOM 3201 O O . ILE A 1 403 ? 24.376 11.971 -19.353 1.00 96.00 403 ILE A O 1
ATOM 3205 N N . ARG A 1 404 ? 26.248 11.935 -18.095 1.00 96.44 404 ARG A N 1
ATOM 3206 C CA . ARG A 1 404 ? 27.038 11.034 -18.928 1.00 96.44 404 ARG A CA 1
ATOM 3207 C C . ARG A 1 404 ? 27.867 10.152 -18.007 1.00 96.44 404 ARG A C 1
ATOM 3209 O O . ARG A 1 404 ? 28.879 10.615 -17.491 1.00 96.44 404 ARG A O 1
ATOM 3216 N N . GLN A 1 405 ? 27.440 8.912 -17.812 1.00 93.19 405 GLN A N 1
ATOM 3217 C CA . GLN A 1 405 ? 28.047 8.026 -16.824 1.00 93.19 405 GLN A CA 1
ATOM 3218 C C . GLN A 1 405 ? 28.157 6.600 -17.365 1.00 93.19 405 GLN A C 1
ATOM 3220 O O . GLN A 1 405 ? 27.200 6.083 -17.936 1.00 93.19 405 GLN A O 1
ATOM 3225 N N . THR A 1 406 ? 29.309 5.965 -17.150 1.00 94.38 406 THR A N 1
ATOM 3226 C CA . THR A 1 406 ? 29.504 4.524 -17.363 1.00 94.38 406 THR A CA 1
ATOM 3227 C C . THR A 1 406 ? 29.689 3.849 -16.007 1.00 94.38 406 THR A C 1
ATOM 3229 O O . THR A 1 406 ? 30.349 4.414 -15.133 1.00 94.38 406 THR A O 1
ATOM 3232 N N . ILE A 1 407 ? 29.056 2.693 -15.804 1.00 93.88 407 ILE A N 1
ATOM 3233 C CA . ILE A 1 407 ? 28.956 2.012 -14.505 1.00 93.88 407 ILE A CA 1
ATOM 3234 C C . ILE A 1 407 ? 29.006 0.498 -14.725 1.00 93.88 407 ILE A C 1
ATOM 3236 O O . ILE A 1 407 ? 28.385 0.002 -15.664 1.00 93.88 407 ILE A O 1
ATOM 3240 N N . CYS A 1 408 ? 29.692 -0.227 -13.844 1.00 92.81 408 CYS A N 1
ATOM 3241 C CA . CYS A 1 408 ? 29.531 -1.670 -13.693 1.00 92.81 408 CYS A CA 1
ATOM 3242 C C . CYS A 1 408 ? 28.529 -1.938 -12.560 1.00 92.81 408 CYS A C 1
ATOM 3244 O O . CYS A 1 408 ? 28.695 -1.440 -11.447 1.00 92.81 408 CYS A O 1
ATOM 3246 N N . VAL A 1 409 ? 27.436 -2.637 -12.870 1.00 94.06 409 VAL A N 1
ATOM 3247 C CA . VAL A 1 409 ? 26.299 -2.812 -11.955 1.00 94.06 409 VAL A CA 1
ATOM 3248 C C . VAL A 1 409 ? 26.233 -4.262 -11.484 1.00 94.06 409 VAL A C 1
ATOM 3250 O O . VAL A 1 409 ? 26.054 -5.137 -12.330 1.00 94.06 409 VAL A O 1
ATOM 3253 N N . PRO A 1 410 ? 26.309 -4.552 -10.177 1.00 91.88 410 PRO A N 1
ATOM 3254 C CA . PRO A 1 410 ? 26.202 -5.914 -9.683 1.00 91.88 410 PRO A CA 1
ATOM 3255 C C . PRO A 1 410 ? 24.807 -6.490 -9.923 1.00 91.88 410 PRO A C 1
ATOM 3257 O O . PRO A 1 410 ? 23.787 -5.801 -9.876 1.00 91.88 410 PRO A O 1
ATOM 3260 N N . SER A 1 411 ? 24.770 -7.799 -10.140 1.00 84.94 411 SER A N 1
ATOM 3261 C CA . SER A 1 411 ? 23.546 -8.577 -10.375 1.00 84.94 411 SER A CA 1
ATOM 3262 C C . SER A 1 411 ? 22.548 -8.535 -9.208 1.00 84.94 411 SER A C 1
ATOM 3264 O O . SER A 1 411 ? 21.339 -8.716 -9.379 1.00 84.94 411 SER A O 1
ATOM 3266 N N . VAL A 1 412 ? 23.049 -8.288 -7.999 1.00 86.62 412 VAL A N 1
ATOM 3267 C CA . VAL A 1 412 ? 22.259 -8.080 -6.785 1.00 86.62 412 VAL A CA 1
ATOM 3268 C C . VAL A 1 412 ? 22.679 -6.743 -6.190 1.00 86.62 412 VAL A C 1
ATOM 3270 O O . VAL A 1 412 ? 23.858 -6.529 -5.923 1.00 86.62 412 VAL A O 1
ATOM 3273 N N . LEU A 1 413 ? 21.721 -5.836 -6.011 1.00 85.19 413 LEU A N 1
ATOM 3274 C CA . LEU A 1 413 ? 21.970 -4.511 -5.459 1.00 85.19 413 LEU A CA 1
ATOM 3275 C C . LEU A 1 413 ? 21.872 -4.557 -3.933 1.00 85.19 413 LEU A C 1
ATOM 3277 O O . LEU A 1 413 ? 20.801 -4.811 -3.377 1.00 85.19 413 LEU A O 1
ATOM 3281 N N . ASP A 1 414 ? 22.975 -4.249 -3.256 1.00 78.94 414 ASP A N 1
ATOM 3282 C CA . ASP A 1 414 ? 22.985 -4.045 -1.811 1.00 78.94 414 ASP A CA 1
ATOM 3283 C C . ASP A 1 414 ? 22.542 -2.614 -1.484 1.00 78.94 414 ASP A C 1
ATOM 3285 O O . ASP A 1 414 ? 23.225 -1.634 -1.793 1.00 78.94 414 ASP A O 1
ATOM 3289 N N . GLY A 1 415 ? 21.373 -2.486 -0.855 1.00 75.19 415 GLY A N 1
ATOM 3290 C CA . GLY A 1 415 ? 20.831 -1.191 -0.461 1.00 75.19 415 GLY A CA 1
ATOM 3291 C C . GLY A 1 415 ? 21.635 -0.541 0.670 1.00 75.19 415 GLY A C 1
ATOM 3292 O O . GLY A 1 415 ? 21.948 -1.152 1.696 1.00 75.19 415 GLY A O 1
ATOM 3293 N N . LEU A 1 416 ? 21.938 0.746 0.510 1.00 69.38 416 LEU A N 1
ATOM 3294 C CA . LEU A 1 416 ? 22.547 1.574 1.540 1.00 69.38 416 LEU A CA 1
ATOM 3295 C C . LEU A 1 416 ? 21.512 1.872 2.630 1.00 69.38 416 LEU A C 1
ATOM 3297 O O . LEU A 1 416 ? 20.508 2.556 2.405 1.00 69.38 416 LEU A O 1
ATOM 3301 N N . LYS A 1 417 ? 21.769 1.374 3.842 1.00 57.09 417 LYS A N 1
ATOM 3302 C CA . LYS A 1 417 ? 20.938 1.636 5.024 1.00 57.09 417 LYS A CA 1
ATOM 3303 C C . LYS A 1 417 ? 21.330 2.973 5.642 1.00 57.09 417 LYS A C 1
ATOM 3305 O O . LYS A 1 417 ? 22.466 3.153 6.078 1.00 57.09 417 LYS A O 1
ATOM 3310 N N . THR A 1 418 ? 20.392 3.912 5.731 1.00 49.50 418 THR A N 1
ATOM 3311 C CA . THR A 1 418 ? 20.619 5.180 6.431 1.00 49.50 418 THR A CA 1
ATOM 3312 C C . THR A 1 418 ? 20.766 4.946 7.936 1.00 49.50 418 THR A C 1
ATOM 3314 O O . THR A 1 418 ? 19.856 4.471 8.618 1.00 49.50 418 THR A O 1
ATOM 3317 N N . ALA A 1 419 ? 21.923 5.314 8.490 1.00 38.16 419 ALA A N 1
ATOM 3318 C CA . ALA A 1 419 ? 22.086 5.455 9.930 1.00 38.16 419 ALA A CA 1
ATOM 3319 C C . ALA A 1 419 ? 21.251 6.658 10.401 1.00 38.16 419 ALA A C 1
ATOM 3321 O O . ALA A 1 419 ? 21.573 7.793 10.071 1.00 38.16 419 ALA A O 1
ATOM 3322 N N . LYS A 1 420 ? 20.198 6.389 11.186 1.00 34.09 420 LYS A N 1
ATOM 3323 C CA . LYS A 1 420 ? 19.249 7.362 11.767 1.00 34.09 420 LYS A CA 1
ATOM 3324 C C . LYS A 1 420 ? 18.442 8.151 10.724 1.00 34.09 420 LYS A C 1
ATOM 3326 O O . LYS A 1 420 ? 18.880 9.162 10.189 1.00 34.09 420 LYS A O 1
ATOM 3331 N N . ASN A 1 421 ? 17.203 7.713 10.506 1.00 31.86 421 ASN A N 1
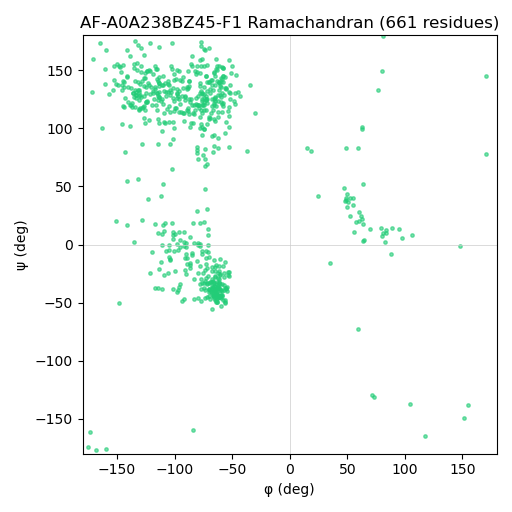ATOM 3332 C CA . ASN A 1 421 ? 16.193 8.491 9.794 1.00 31.86 421 ASN A CA 1
ATOM 3333 C C . ASN A 1 421 ? 15.796 9.719 10.622 1.00 31.86 421 ASN A C 1
ATOM 3335 O O . ASN A 1 421 ? 14.899 9.639 11.456 1.00 31.86 421 ASN A O 1
ATOM 3339 N N . ASP A 1 422 ? 16.462 10.838 10.361 1.00 30.92 422 ASP A N 1
ATOM 3340 C CA . ASP A 1 422 ? 16.040 12.181 10.770 1.00 30.92 422 ASP A CA 1
ATOM 3341 C C . ASP A 1 422 ? 15.657 13.007 9.526 1.00 30.92 422 ASP A C 1
ATOM 3343 O O . ASP A 1 422 ? 16.019 14.169 9.355 1.00 30.92 422 ASP A O 1
ATOM 3347 N N . LEU A 1 423 ? 14.946 12.368 8.589 1.00 37.44 423 LEU A N 1
ATOM 3348 C CA . LEU A 1 423 ? 14.309 13.060 7.473 1.00 37.44 423 LEU A CA 1
ATOM 3349 C C . LEU A 1 423 ? 12.925 13.528 7.924 1.00 37.44 423 LEU A C 1
ATOM 3351 O O . LEU A 1 423 ? 12.105 12.729 8.377 1.00 37.44 423 LEU A O 1
ATOM 3355 N N . LEU A 1 424 ? 12.712 14.843 7.810 1.00 33.94 424 LEU A N 1
ATOM 3356 C CA . LEU A 1 424 ? 11.480 15.564 8.122 1.00 33.94 424 LEU A CA 1
ATOM 3357 C C . LEU A 1 424 ? 10.216 14.753 7.802 1.00 33.94 424 LEU A C 1
ATOM 3359 O O . LEU A 1 424 ? 10.103 14.173 6.721 1.00 33.94 424 LEU A O 1
ATOM 3363 N N . LYS A 1 425 ? 9.249 14.825 8.730 1.00 37.72 425 LYS A N 1
ATOM 3364 C CA . LYS A 1 425 ? 7.842 14.397 8.638 1.00 37.72 425 LYS A CA 1
ATOM 3365 C C . LYS A 1 425 ? 7.229 14.661 7.252 1.00 37.72 425 LYS A C 1
ATOM 3367 O O . LYS A 1 425 ? 6.475 15.609 7.051 1.00 37.72 425 LYS A O 1
ATOM 3372 N N . THR A 1 426 ? 7.497 13.780 6.301 1.00 39.94 426 THR A N 1
ATOM 3373 C CA . THR A 1 426 ? 6.735 13.684 5.062 1.00 39.94 426 THR A CA 1
ATOM 3374 C C . THR A 1 426 ? 5.582 12.758 5.417 1.00 39.94 426 THR A C 1
ATOM 3376 O O . THR A 1 426 ? 5.779 11.568 5.644 1.00 39.94 426 THR A O 1
ATOM 3379 N N . GLN A 1 427 ? 4.418 13.363 5.653 1.00 45.25 427 GLN A N 1
ATOM 3380 C CA . GLN A 1 427 ? 3.178 12.751 6.141 1.00 45.25 427 GLN A CA 1
ATOM 3381 C C . GLN A 1 427 ? 3.014 11.275 5.720 1.00 45.25 427 GLN A C 1
ATOM 3383 O O . GLN A 1 427 ? 2.846 10.988 4.539 1.00 45.25 427 GLN A O 1
ATOM 3388 N N . ASN A 1 428 ? 3.063 10.370 6.708 1.00 43.25 428 ASN A N 1
ATOM 3389 C CA . ASN A 1 428 ? 2.742 8.933 6.664 1.00 43.25 428 ASN A CA 1
ATOM 3390 C C . ASN A 1 428 ? 2.631 8.299 5.259 1.00 43.25 428 ASN A C 1
ATOM 3392 O O . ASN A 1 428 ? 1.539 8.070 4.744 1.00 43.25 428 ASN A O 1
ATOM 3396 N N . MET A 1 429 ? 3.767 7.924 4.671 1.00 41.03 429 MET A N 1
ATOM 3397 C CA . MET A 1 429 ? 3.841 7.256 3.361 1.00 41.03 429 MET A CA 1
ATOM 3398 C C . MET A 1 429 ? 3.031 5.945 3.293 1.00 41.03 429 MET A C 1
ATOM 3400 O O . MET A 1 429 ? 2.375 5.677 2.291 1.00 41.03 429 MET A O 1
ATOM 3404 N N . LEU A 1 430 ? 2.966 5.184 4.394 1.00 41.38 430 LEU A N 1
ATOM 3405 C CA . LEU A 1 430 ? 2.127 3.978 4.513 1.00 41.38 430 LEU A CA 1
ATOM 3406 C C . LEU A 1 430 ? 0.621 4.282 4.416 1.00 41.38 430 LEU A C 1
ATOM 3408 O O . LEU A 1 430 ? -0.135 3.488 3.864 1.00 41.38 430 LEU A O 1
ATOM 3412 N N . ARG A 1 431 ? 0.188 5.448 4.919 1.00 42.62 431 ARG A N 1
ATOM 3413 C CA . ARG A 1 431 ? -1.199 5.931 4.812 1.00 42.62 431 ARG A CA 1
ATOM 3414 C C . ARG A 1 431 ? -1.528 6.236 3.353 1.00 42.62 431 ARG A C 1
ATOM 3416 O O . ARG A 1 431 ? -2.555 5.792 2.873 1.00 42.62 431 ARG A O 1
ATOM 3423 N N . ARG A 1 432 ? -0.628 6.895 2.616 1.00 43.56 432 ARG A N 1
ATOM 3424 C CA . ARG A 1 432 ? -0.812 7.187 1.181 1.00 43.56 432 ARG A CA 1
ATOM 3425 C C . ARG A 1 432 ? -0.827 5.922 0.313 1.00 43.56 432 ARG A C 1
ATOM 3427 O O . ARG A 1 432 ? -1.656 5.827 -0.585 1.00 43.56 432 ARG A O 1
ATOM 3434 N N . HIS A 1 433 ? 0.024 4.938 0.606 1.00 41.34 433 HIS A N 1
ATOM 3435 C CA . HIS A 1 433 ? 0.003 3.626 -0.058 1.00 41.34 433 HIS A CA 1
ATOM 3436 C C . HIS A 1 433 ? -1.318 2.878 0.187 1.00 41.34 433 HIS A C 1
ATOM 3438 O O . HIS A 1 433 ? -1.910 2.328 -0.734 1.00 41.34 433 HIS A O 1
ATOM 3444 N N . PHE A 1 434 ? -1.821 2.895 1.424 1.00 42.94 434 PHE A N 1
ATOM 3445 C CA . PHE A 1 434 ? -3.125 2.320 1.757 1.00 42.94 434 PHE A CA 1
ATOM 3446 C C . PHE A 1 434 ? -4.267 3.056 1.033 1.00 42.94 434 PHE A C 1
ATOM 3448 O O . PHE A 1 434 ? -5.075 2.437 0.353 1.00 42.94 434 PHE A O 1
ATOM 3455 N N . CYS A 1 435 ? -4.279 4.384 1.105 1.00 44.59 435 CYS A N 1
ATOM 3456 C CA . CYS A 1 435 ? -5.342 5.238 0.575 1.00 44.59 435 CYS A CA 1
ATOM 3457 C C . CYS A 1 435 ? -5.392 5.362 -0.947 1.00 44.59 435 CYS A C 1
ATOM 3459 O O . CYS A 1 435 ? -6.390 5.807 -1.490 1.00 44.59 435 CYS A O 1
ATOM 3461 N N . SER A 1 436 ? -4.315 4.999 -1.638 1.00 43.34 436 SER A N 1
ATOM 3462 C CA . SER A 1 436 ? -4.286 4.920 -3.104 1.00 43.34 436 SER A CA 1
ATOM 3463 C C . SER A 1 436 ? -4.702 3.548 -3.634 1.00 43.34 436 SER A C 1
ATOM 3465 O O . SER A 1 436 ? -4.904 3.390 -4.834 1.00 43.34 436 SER A O 1
ATOM 3467 N N . ARG A 1 437 ? -4.804 2.552 -2.746 1.00 38.75 437 ARG A N 1
ATOM 3468 C CA . ARG A 1 437 ? -5.123 1.160 -3.074 1.00 38.75 437 ARG A CA 1
ATOM 3469 C C . ARG A 1 437 ? -6.518 0.741 -2.604 1.00 38.75 437 ARG A C 1
ATOM 3471 O O . ARG A 1 437 ? -7.080 -0.190 -3.177 1.00 38.75 437 ARG A O 1
ATOM 3478 N N . TYR A 1 438 ? -7.046 1.383 -1.564 1.00 37.25 438 TYR A N 1
ATOM 3479 C CA . TYR A 1 438 ? -8.313 1.037 -0.921 1.00 37.25 438 TYR A CA 1
ATOM 3480 C C . TYR A 1 438 ? -9.204 2.285 -0.779 1.00 37.25 438 TYR A C 1
ATOM 3482 O O . TYR A 1 438 ? -8.841 3.213 -0.057 1.00 37.25 438 TYR A O 1
ATOM 3490 N N . ASP A 1 439 ? -10.370 2.278 -1.434 1.00 34.53 439 ASP A N 1
ATOM 3491 C CA . ASP A 1 439 ? -11.425 3.304 -1.308 1.00 34.53 439 ASP A CA 1
ATOM 3492 C C . ASP A 1 439 ? -12.356 3.022 -0.104 1.00 34.53 439 ASP A C 1
ATOM 3494 O O . ASP A 1 439 ? -12.390 1.895 0.399 1.00 34.53 439 ASP A O 1
ATOM 3498 N N . GLY A 1 440 ? -13.133 4.014 0.367 1.00 33.53 440 GLY A N 1
ATOM 3499 C CA . GLY A 1 440 ? -14.083 3.864 1.491 1.00 33.53 440 GLY A CA 1
ATOM 3500 C C . GLY A 1 440 ? -13.505 4.135 2.888 1.00 33.53 440 GLY A C 1
ATOM 3501 O O . GLY A 1 440 ? -14.098 3.755 3.900 1.00 33.53 440 GLY A O 1
ATOM 3502 N N . TYR A 1 441 ? -12.323 4.754 2.941 1.00 42.16 441 TYR A N 1
ATOM 3503 C CA . TYR A 1 441 ? -11.619 5.162 4.159 1.00 42.16 441 TYR A CA 1
ATOM 3504 C C . TYR A 1 441 ? -11.325 6.667 4.142 1.00 42.16 441 TYR A C 1
ATOM 3506 O O . TYR A 1 441 ? -10.246 7.087 4.552 1.00 42.16 441 TYR A O 1
ATOM 3514 N N . GLU A 1 442 ? -12.253 7.487 3.654 1.00 44.47 442 GLU A N 1
ATOM 3515 C CA . GLU A 1 442 ? -12.073 8.929 3.429 1.00 44.47 442 GLU A CA 1
ATOM 3516 C C . GLU A 1 442 ? -11.598 9.645 4.706 1.00 44.47 442 GLU A C 1
ATOM 3518 O O . GLU A 1 442 ? -10.626 10.391 4.667 1.00 44.47 442 GLU A O 1
ATOM 3523 N N . ASP A 1 443 ? -12.127 9.278 5.876 1.00 38.47 443 ASP A N 1
ATOM 3524 C CA . ASP A 1 443 ? -11.685 9.805 7.179 1.00 38.47 443 ASP A CA 1
ATOM 3525 C C . ASP A 1 443 ? -10.204 9.486 7.497 1.00 38.47 443 ASP A C 1
ATOM 3527 O O . ASP A 1 443 ? -9.495 10.260 8.144 1.00 38.47 443 ASP A O 1
ATOM 3531 N N . PHE A 1 444 ? -9.704 8.338 7.025 1.00 42.16 444 PHE A N 1
ATOM 3532 C CA . PHE A 1 444 ? -8.297 7.948 7.108 1.00 42.16 444 PHE A CA 1
ATOM 3533 C C . PHE A 1 444 ? -7.498 8.396 5.883 1.00 42.16 444 PHE A C 1
ATOM 3535 O O . PHE A 1 444 ? -6.282 8.380 5.961 1.00 42.16 444 PHE A O 1
ATOM 3542 N N . CYS A 1 445 ? -8.079 8.862 4.785 1.00 45.06 445 CYS A N 1
ATOM 3543 C CA . CYS A 1 445 ? -7.350 9.143 3.541 1.00 45.06 445 CYS A CA 1
ATOM 3544 C C . CYS A 1 445 ? -7.307 10.617 3.156 1.00 45.06 445 CYS A C 1
ATOM 3546 O O . CYS A 1 445 ? -6.349 11.058 2.515 1.00 45.06 445 CYS A O 1
ATOM 3548 N N . ASP A 1 446 ? -8.240 11.398 3.680 1.00 41.88 446 ASP A N 1
ATOM 3549 C CA . ASP A 1 446 ? -8.267 12.833 3.522 1.00 41.88 446 ASP A CA 1
ATOM 3550 C C . ASP A 1 446 ? -7.223 13.491 4.428 1.00 41.88 446 ASP A C 1
ATOM 3552 O O . ASP A 1 446 ? -7.102 13.247 5.638 1.00 41.88 446 ASP A O 1
ATOM 3556 N N . VAL A 1 447 ? -6.416 14.359 3.821 1.00 38.41 447 VAL A N 1
ATOM 3557 C CA . 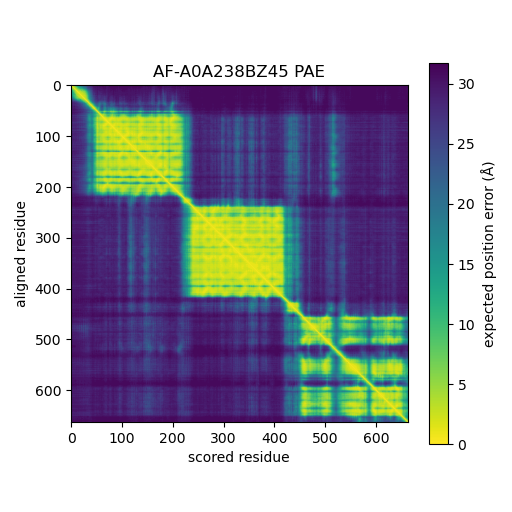VAL A 1 447 ? -5.581 15.294 4.568 1.00 38.41 447 VAL A CA 1
ATOM 3558 C C . VAL A 1 447 ? -6.516 16.394 5.045 1.00 38.41 447 VAL A C 1
ATOM 3560 O O . VAL A 1 447 ? -6.885 17.274 4.266 1.00 38.41 447 VAL A O 1
ATOM 3563 N N . VAL A 1 448 ? -6.913 16.343 6.318 1.00 34.28 448 VAL A N 1
ATOM 3564 C CA . VAL A 1 448 ? -7.622 17.451 6.962 1.00 34.28 448 VAL A CA 1
ATOM 3565 C C . VAL A 1 448 ? -6.744 18.691 6.802 1.00 34.28 448 VAL A C 1
ATOM 3567 O O . VAL A 1 448 ? -5.686 18.821 7.420 1.00 34.28 448 VAL A O 1
ATOM 3570 N N . LYS A 1 449 ? -7.144 19.597 5.903 1.00 31.81 449 LYS A N 1
ATOM 3571 C CA . LYS A 1 449 ? -6.537 20.924 5.814 1.00 31.81 449 LYS A CA 1
ATOM 3572 C C . LYS A 1 449 ? -6.811 21.597 7.148 1.00 31.81 449 LYS A C 1
ATOM 3574 O O . LYS A 1 449 ? -7.970 21.867 7.462 1.00 31.81 449 LYS A O 1
ATOM 3579 N N . SER A 1 450 ? -5.751 21.850 7.913 1.00 32.44 450 SER A N 1
ATOM 3580 C CA . SER A 1 450 ? -5.829 22.641 9.134 1.00 32.44 450 SER A CA 1
ATOM 3581 C C . SER A 1 450 ? -6.503 23.964 8.791 1.00 32.44 450 SER A C 1
ATOM 3583 O O . SER A 1 450 ? -5.950 24.783 8.054 1.00 32.44 450 SER A O 1
ATOM 3585 N N . ARG A 1 451 ? -7.725 24.159 9.282 1.00 31.47 451 ARG A N 1
ATOM 3586 C CA . ARG A 1 451 ? -8.276 25.502 9.392 1.00 31.47 451 ARG A CA 1
ATOM 3587 C C . ARG A 1 451 ? -7.566 26.153 10.571 1.00 31.47 451 ARG A C 1
ATOM 3589 O O . ARG A 1 451 ? -7.476 25.549 11.637 1.00 31.47 451 ARG A O 1
ATOM 3596 N N . ASP A 1 452 ? -7.042 27.351 10.342 1.00 35.19 452 ASP A N 1
ATOM 3597 C CA . ASP A 1 452 ? -6.517 28.236 11.379 1.00 35.19 452 ASP A CA 1
ATOM 3598 C C . ASP A 1 452 ? -7.578 28.428 12.469 1.00 35.19 452 ASP A C 1
ATOM 3600 O O . ASP A 1 452 ? -8.523 29.197 12.310 1.00 35.19 452 ASP A O 1
ATOM 3604 N N . THR A 1 453 ? -7.425 27.710 13.577 1.00 40.41 453 THR A N 1
ATOM 3605 C CA . THR A 1 453 ? -8.019 28.057 14.867 1.00 40.41 453 THR A CA 1
ATOM 3606 C C . THR A 1 453 ? -7.045 27.621 15.950 1.00 40.41 453 THR A C 1
ATOM 3608 O O . THR A 1 453 ? -6.870 26.437 16.231 1.00 40.41 453 THR A O 1
ATOM 3611 N N . ASP A 1 454 ? -6.354 28.603 16.512 1.00 50.62 454 ASP A N 1
ATOM 3612 C CA . ASP A 1 454 ? -5.317 28.444 17.521 1.00 50.62 454 ASP A CA 1
ATOM 3613 C C . ASP A 1 454 ? -5.941 28.139 18.894 1.00 50.62 454 ASP A C 1
ATOM 3615 O O . ASP A 1 454 ? -6.336 29.046 19.620 1.00 50.62 454 ASP A O 1
ATOM 3619 N N . LEU A 1 455 ? -6.056 26.852 19.247 1.00 57.56 455 LEU A N 1
ATOM 3620 C CA . LEU A 1 455 ? -6.452 26.388 20.589 1.00 57.56 455 LEU A CA 1
ATOM 3621 C C . LEU A 1 455 ? -5.496 25.303 21.107 1.00 57.56 455 LEU A C 1
ATOM 3623 O O . LEU A 1 455 ? -5.866 24.184 21.474 1.00 57.56 455 LEU A O 1
ATOM 3627 N N . SER A 1 456 ? -4.216 25.664 21.141 1.00 62.78 456 SER A N 1
ATOM 3628 C CA . SER A 1 456 ? -3.077 24.855 21.589 1.00 62.78 456 SER A CA 1
ATOM 3629 C C . SER A 1 456 ? -2.889 24.805 23.124 1.00 62.78 456 SER A C 1
ATOM 3631 O O . SER A 1 456 ? -1.772 24.614 23.614 1.00 62.78 456 SER A O 1
ATOM 3633 N N . SER A 1 457 ? -3.975 24.942 23.895 1.00 70.44 457 SER A N 1
ATOM 3634 C CA . SER A 1 457 ? -3.950 25.030 25.365 1.00 70.44 457 SER A CA 1
ATOM 3635 C C . SER A 1 457 ? -4.311 23.714 26.062 1.00 70.44 457 SER A C 1
ATOM 3637 O O . SER A 1 457 ? -5.144 22.932 25.592 1.00 70.44 457 SER A O 1
ATOM 3639 N N . VAL A 1 458 ? -3.698 23.485 27.223 1.00 79.81 458 VAL A N 1
ATOM 3640 C CA . VAL A 1 458 ? -4.012 22.391 28.152 1.00 79.81 458 VAL A CA 1
ATOM 3641 C C . VAL A 1 458 ? -4.589 22.961 29.444 1.00 79.81 458 VAL A C 1
ATOM 3643 O O . VAL A 1 458 ? -4.099 23.958 29.973 1.00 79.81 458 VAL A O 1
ATOM 3646 N N . TYR A 1 459 ? -5.618 22.307 29.970 1.00 83.44 459 TYR A N 1
ATOM 3647 C CA . TYR A 1 459 ? -6.283 22.660 31.214 1.00 83.44 459 TYR A CA 1
ATOM 3648 C C . TYR A 1 459 ? -6.001 21.631 32.302 1.00 83.44 459 TYR A C 1
ATOM 3650 O O . TYR A 1 459 ? -5.904 20.426 32.048 1.00 83.44 459 TYR A O 1
ATOM 3658 N N . ARG A 1 460 ? -5.891 22.122 33.535 1.00 88.06 460 ARG A N 1
ATOM 3659 C CA . ARG A 1 460 ? -5.836 21.305 34.746 1.00 88.06 460 ARG A CA 1
ATOM 3660 C C . ARG A 1 460 ? -7.267 21.079 35.224 1.00 88.06 460 ARG A C 1
ATOM 3662 O O . ARG A 1 460 ? -8.035 22.030 35.261 1.00 88.06 460 ARG A O 1
ATOM 3669 N N . ILE A 1 461 ? -7.620 19.841 35.566 1.00 85.88 461 ILE A N 1
ATOM 3670 C CA . ILE A 1 461 ? -8.968 19.464 36.019 1.00 85.88 461 ILE A CA 1
ATOM 3671 C C . ILE A 1 461 ? -8.914 18.549 37.241 1.00 85.88 461 ILE A C 1
ATOM 3673 O O . ILE A 1 461 ? -7.939 17.823 37.453 1.00 85.88 461 ILE A O 1
ATOM 3677 N N . GLU A 1 462 ? -9.987 18.551 38.020 1.00 84.88 462 GLU A N 1
ATOM 3678 C CA . GLU A 1 462 ? -10.233 17.634 39.129 1.00 84.88 462 GLU A CA 1
ATOM 3679 C C . GLU A 1 462 ? -11.240 16.555 38.728 1.00 84.88 462 GLU A C 1
ATOM 3681 O O . GLU A 1 462 ? -12.076 16.743 37.844 1.00 84.88 462 GLU A O 1
ATOM 3686 N N . ASN A 1 463 ? -11.156 15.396 39.385 1.00 73.94 463 ASN A N 1
ATOM 3687 C CA . ASN A 1 463 ? -12.090 14.283 39.180 1.00 73.94 463 ASN A CA 1
ATOM 3688 C C . ASN A 1 463 ? -12.200 13.846 37.708 1.00 73.94 463 ASN A C 1
ATOM 3690 O O . ASN A 1 463 ? -13.282 13.538 37.202 1.00 73.94 463 ASN A O 1
ATOM 3694 N N . GLY A 1 464 ? -11.057 13.829 37.016 1.00 70.94 464 GLY A N 1
ATOM 3695 C CA . GLY A 1 464 ? -10.977 13.485 35.603 1.00 70.94 464 GLY A CA 1
ATOM 3696 C C . GLY A 1 464 ? -11.521 12.085 35.311 1.00 70.94 464 GLY A C 1
ATOM 3697 O O . GLY A 1 464 ? -11.283 11.123 36.050 1.00 70.94 464 GLY A O 1
ATOM 3698 N N . THR A 1 465 ? -12.241 11.966 34.196 1.00 69.31 465 THR A N 1
ATOM 3699 C CA . THR A 1 465 ? -12.661 10.666 33.667 1.00 69.31 465 THR A CA 1
ATOM 3700 C C . THR A 1 465 ? -11.608 10.179 32.678 1.00 69.31 465 THR A C 1
ATOM 3702 O O . THR A 1 465 ? -11.427 10.761 31.613 1.00 69.31 465 THR A O 1
ATOM 3705 N N . ALA A 1 466 ? -10.918 9.094 33.019 1.00 67.62 466 ALA A N 1
ATOM 3706 C CA . ALA A 1 466 ? -10.033 8.389 32.102 1.00 67.62 466 ALA A CA 1
ATOM 3707 C C . ALA A 1 466 ? -10.879 7.483 31.191 1.00 67.62 466 ALA A C 1
ATOM 3709 O O . ALA A 1 466 ? -11.052 6.294 31.474 1.00 67.62 466 ALA A O 1
ATOM 3710 N N . ALA A 1 467 ? -11.451 8.076 30.142 1.00 63.88 467 ALA A N 1
ATOM 3711 C CA . ALA A 1 467 ? -12.246 7.415 29.107 1.00 63.88 467 ALA A CA 1
ATOM 3712 C C . ALA A 1 467 ? -11.655 7.704 27.717 1.00 63.88 467 ALA A C 1
ATOM 3714 O O . ALA A 1 467 ? -11.042 8.748 27.508 1.00 63.88 467 ALA A O 1
ATOM 3715 N N . GLY A 1 468 ? -11.807 6.772 26.773 1.00 70.00 468 GLY A N 1
ATOM 3716 C CA . GLY A 1 468 ? -11.135 6.850 25.470 1.00 70.00 468 GLY A CA 1
ATOM 3717 C C . GLY A 1 468 ? -9.637 6.541 25.579 1.00 70.00 468 GLY A C 1
ATOM 3718 O O . GLY A 1 468 ? -9.260 5.539 26.192 1.00 70.00 468 GLY A O 1
ATOM 3719 N N . ALA A 1 469 ? -8.779 7.389 24.999 1.00 70.38 469 ALA A N 1
ATOM 3720 C CA . ALA A 1 469 ? -7.325 7.264 25.119 1.00 70.38 469 ALA A CA 1
ATOM 3721 C C . ALA A 1 469 ? -6.781 8.192 26.215 1.00 70.38 469 ALA A C 1
ATOM 3723 O O . ALA A 1 469 ? -7.016 9.397 26.205 1.00 70.38 469 ALA A O 1
ATOM 3724 N N . TYR A 1 470 ? -6.030 7.628 27.160 1.00 81.38 470 TYR A N 1
ATOM 3725 C CA . TYR A 1 470 ? -5.448 8.362 28.281 1.00 81.38 470 TYR A CA 1
ATOM 3726 C C . TYR A 1 470 ? -4.078 7.795 28.659 1.00 81.38 470 TYR A C 1
ATOM 3728 O O . TYR A 1 470 ? -3.794 6.612 28.464 1.00 81.38 470 TYR A O 1
ATOM 3736 N N . MET A 1 471 ? -3.231 8.633 29.257 1.00 81.00 471 MET A N 1
ATOM 3737 C CA . MET A 1 471 ? -1.949 8.214 29.822 1.00 81.00 471 MET A CA 1
ATOM 3738 C C . MET A 1 471 ? -2.024 8.160 31.345 1.00 81.00 471 MET A C 1
ATOM 3740 O O . MET A 1 471 ? -2.549 9.061 31.993 1.00 81.00 471 MET A O 1
ATOM 3744 N N . MET A 1 472 ? -1.450 7.111 31.934 1.00 80.38 472 MET A N 1
ATOM 3745 C CA . MET A 1 472 ? -1.391 6.942 33.383 1.00 80.38 472 MET A CA 1
ATOM 3746 C C . MET A 1 472 ? 0.022 6.577 33.825 1.00 80.38 472 MET A C 1
ATOM 3748 O O . MET A 1 472 ? 0.645 5.663 33.284 1.00 80.38 472 MET A O 1
ATOM 3752 N N . LYS A 1 473 ? 0.528 7.256 34.862 1.00 84.69 473 LYS A N 1
ATOM 3753 C CA . LYS A 1 473 ? 1.823 6.913 35.461 1.00 84.69 473 LYS A CA 1
ATOM 3754 C C . LYS A 1 473 ? 1.783 5.478 35.995 1.00 84.69 473 LYS A C 1
ATOM 3756 O O . LYS A 1 473 ? 0.922 5.129 36.803 1.00 84.69 473 LYS A O 1
ATOM 3761 N N . LYS A 1 474 ? 2.769 4.660 35.615 1.00 83.50 474 LYS A N 1
ATOM 3762 C CA . LYS A 1 474 ? 2.890 3.256 36.052 1.00 83.50 474 LYS A CA 1
ATOM 3763 C C . LYS A 1 474 ? 2.893 3.108 37.579 1.00 83.50 474 LYS A C 1
ATOM 3765 O O . LYS A 1 474 ? 2.294 2.175 38.109 1.00 83.50 474 LYS A O 1
ATOM 3770 N N . SER A 1 475 ? 3.537 4.036 38.289 1.00 87.88 475 SER A N 1
ATOM 3771 C CA . SER A 1 475 ? 3.558 4.075 39.757 1.00 87.88 475 SER A CA 1
ATOM 3772 C C . SER A 1 475 ? 2.164 4.290 40.354 1.00 87.88 475 SER A C 1
ATOM 3774 O O . SER A 1 475 ? 1.787 3.580 41.284 1.00 87.88 475 SER A O 1
ATOM 3776 N N . PHE A 1 476 ? 1.377 5.206 39.783 1.00 83.88 476 PHE A N 1
ATOM 3777 C CA . PHE A 1 476 ? -0.006 5.459 40.187 1.00 83.88 476 PHE A CA 1
ATOM 3778 C C . PHE A 1 476 ? -0.893 4.235 39.931 1.00 83.88 476 PHE A C 1
ATOM 3780 O O . PHE A 1 476 ? -1.584 3.778 40.840 1.00 83.88 476 PHE A O 1
ATOM 3787 N N . HIS A 1 477 ? -0.800 3.641 38.735 1.00 83.00 477 HIS A N 1
ATOM 3788 C CA . HIS A 1 477 ? -1.539 2.425 38.392 1.00 83.00 477 HIS A CA 1
ATOM 3789 C C . HIS A 1 477 ? -1.248 1.283 39.377 1.00 83.00 477 HIS A C 1
ATOM 3791 O O . HIS A 1 477 ? -2.166 0.674 39.923 1.00 83.00 477 HIS A O 1
ATOM 3797 N N . ASN A 1 478 ? 0.032 1.000 39.633 1.00 84.00 478 ASN A N 1
ATOM 3798 C CA . ASN A 1 478 ? 0.435 -0.103 40.504 1.00 84.00 478 ASN A CA 1
ATOM 3799 C C . ASN A 1 478 ? 0.003 0.097 41.956 1.00 84.00 478 ASN A C 1
ATOM 3801 O O . ASN A 1 478 ? -0.325 -0.884 42.621 1.00 84.00 478 ASN A O 1
ATOM 3805 N N . LYS A 1 479 ? 0.015 1.343 42.438 1.00 83.00 479 LYS A N 1
ATOM 3806 C CA . LYS A 1 479 ? -0.357 1.671 43.812 1.00 83.00 479 LYS A CA 1
ATOM 3807 C C . LYS A 1 479 ? -1.872 1.659 44.004 1.00 83.00 479 LYS A C 1
ATOM 3809 O O . LYS A 1 479 ? -2.348 1.014 44.929 1.00 83.00 479 LYS A O 1
ATOM 3814 N N . PHE A 1 480 ? -2.622 2.324 43.126 1.00 79.56 480 PHE A N 1
ATOM 3815 C CA . PHE A 1 480 ? -4.027 2.634 43.389 1.00 79.56 480 PHE A CA 1
ATOM 3816 C C . PHE A 1 480 ? -5.028 1.869 42.513 1.00 79.56 480 PHE A C 1
ATOM 3818 O O . PHE A 1 480 ? -6.050 1.415 43.023 1.00 79.56 480 PHE A O 1
ATOM 3825 N N . ILE A 1 481 ? -4.731 1.655 41.226 1.00 78.19 481 ILE A N 1
ATOM 3826 C CA . ILE A 1 481 ? -5.663 0.999 40.288 1.00 78.19 481 ILE A CA 1
ATOM 3827 C C . ILE A 1 481 ? -5.582 -0.527 40.383 1.00 78.19 481 ILE A C 1
ATOM 3829 O O . ILE A 1 481 ? -6.606 -1.196 40.515 1.00 78.19 481 ILE A O 1
ATOM 3833 N N . LYS A 1 482 ? -4.367 -1.096 40.382 1.00 79.25 482 LYS A N 1
ATOM 3834 C CA . LYS A 1 482 ? -4.136 -2.554 40.409 1.00 79.25 482 LYS A CA 1
ATOM 3835 C C . LYS A 1 482 ? -4.815 -3.236 41.602 1.00 79.25 482 LYS A C 1
ATOM 3837 O O . LYS A 1 482 ? -5.346 -4.333 41.458 1.00 79.25 482 LYS A O 1
ATOM 3842 N N . ASN A 1 483 ? -4.825 -2.564 42.751 1.00 77.88 483 ASN A N 1
ATOM 3843 C CA . ASN A 1 483 ? -5.408 -3.066 43.996 1.00 77.88 483 ASN A CA 1
ATOM 3844 C C . ASN A 1 483 ? -6.797 -2.470 44.297 1.00 77.88 483 ASN A C 1
ATOM 3846 O O . ASN A 1 483 ? -7.307 -2.685 45.392 1.00 77.88 483 ASN A O 1
ATOM 3850 N N . ARG A 1 484 ? -7.400 -1.721 43.355 1.00 69.25 484 ARG A N 1
ATOM 3851 C CA . ARG A 1 484 ? -8.703 -1.034 43.502 1.00 69.25 484 ARG A CA 1
ATOM 3852 C C . ARG A 1 484 ? -8.817 -0.169 44.769 1.00 69.25 484 ARG A C 1
ATOM 3854 O O . ARG A 1 484 ? -9.865 -0.121 45.402 1.00 69.25 484 ARG A O 1
ATOM 3861 N N . GLN A 1 485 ? -7.724 0.482 45.157 1.00 69.81 485 GLN A N 1
ATOM 3862 C CA . GLN A 1 485 ? -7.652 1.318 46.362 1.00 69.81 485 GLN A CA 1
ATOM 3863 C C . GLN A 1 485 ? -8.107 2.762 46.120 1.00 69.81 485 GLN A C 1
ATOM 3865 O O . GLN A 1 485 ? -8.376 3.484 47.073 1.00 69.81 485 GLN A O 1
ATOM 3870 N N . CYS A 1 486 ? -8.188 3.187 44.860 1.00 66.69 486 CYS A N 1
ATOM 3871 C CA . CYS A 1 486 ? -8.853 4.419 44.458 1.00 66.69 486 CYS A CA 1
ATOM 3872 C C . CYS A 1 486 ? -9.821 4.121 43.320 1.00 66.69 486 CYS A C 1
ATOM 3874 O O . CYS A 1 486 ? -9.692 3.091 42.653 1.00 66.69 486 CYS A O 1
ATOM 3876 N N . CYS A 1 487 ? -10.640 5.127 43.022 1.00 69.69 487 CYS A N 1
ATOM 3877 C CA . CYS A 1 487 ? -11.212 5.334 41.703 1.00 69.69 487 CYS A CA 1
ATOM 3878 C C . CYS A 1 487 ? -12.383 4.392 41.369 1.00 69.69 487 CYS A C 1
ATOM 3880 O O . CYS A 1 487 ? -12.340 3.178 41.564 1.00 69.69 487 CYS A O 1
ATOM 3882 N N . GLU A 1 488 ? -13.462 4.969 40.852 1.00 72.44 488 GLU A N 1
ATOM 3883 C CA . GLU A 1 488 ? -14.675 4.225 40.521 1.00 72.44 488 GLU A CA 1
ATOM 3884 C C . GLU A 1 488 ? -14.598 3.743 39.070 1.00 72.44 488 GLU A C 1
ATOM 3886 O O . GLU A 1 488 ? -14.348 4.530 38.156 1.00 72.44 488 GLU A O 1
ATOM 3891 N N . ARG A 1 489 ? -14.798 2.442 38.835 1.00 68.88 489 ARG A N 1
ATOM 3892 C CA . ARG A 1 489 ? -14.867 1.905 37.472 1.00 68.88 489 ARG A CA 1
ATOM 3893 C C . ARG A 1 489 ? -16.257 2.176 36.903 1.00 68.88 489 ARG A C 1
ATOM 3895 O O . ARG A 1 489 ? -17.242 1.671 37.433 1.00 68.88 489 ARG A O 1
ATOM 3902 N N . THR A 1 490 ? -16.326 2.919 35.807 1.00 65.19 490 THR A N 1
ATOM 3903 C CA . THR A 1 490 ? -17.571 3.205 35.083 1.00 65.19 490 THR A CA 1
ATOM 3904 C C . THR A 1 490 ? -17.674 2.332 33.828 1.00 65.19 490 THR A C 1
ATOM 3906 O O . THR A 1 490 ? -16.733 1.618 33.468 1.00 65.19 490 THR A O 1
ATOM 3909 N N . LYS A 1 491 ? -18.820 2.386 33.133 1.00 56.62 491 LYS A N 1
ATOM 3910 C CA . LYS A 1 491 ? -19.021 1.711 31.835 1.00 56.62 491 LYS A CA 1
ATOM 3911 C C . LYS A 1 491 ? -17.990 2.151 30.781 1.00 56.62 491 LYS A C 1
ATOM 3913 O O . LYS A 1 491 ? -17.654 1.363 29.904 1.00 56.62 491 LYS A O 1
ATOM 3918 N N . PHE A 1 492 ? -17.471 3.373 30.899 1.00 57.00 492 PHE A N 1
ATOM 3919 C CA . PHE A 1 492 ? -16.631 4.020 29.890 1.00 57.00 492 PHE A CA 1
ATOM 3920 C C . PHE A 1 492 ? -15.165 4.204 30.319 1.00 57.00 492 PHE A C 1
ATOM 3922 O O . PHE A 1 492 ? -14.368 4.711 29.536 1.00 57.00 492 PHE A O 1
ATOM 3929 N N . GLY A 1 493 ? -14.785 3.792 31.536 1.00 72.50 493 GLY A N 1
ATOM 3930 C CA . GLY A 1 493 ? -13.407 3.923 32.013 1.00 72.50 493 GLY A CA 1
ATOM 3931 C C . GLY A 1 493 ? -13.272 3.994 33.532 1.00 72.50 493 GLY A C 1
ATOM 3932 O O . GLY A 1 493 ? -13.927 3.249 34.266 1.00 72.50 493 GLY A O 1
ATOM 3933 N N . TRP A 1 494 ? -12.395 4.883 34.000 1.00 73.81 494 TRP A N 1
ATOM 3934 C CA . TRP A 1 494 ? -12.133 5.112 35.424 1.00 73.81 494 TRP A CA 1
ATOM 3935 C C . TRP A 1 494 ? -12.410 6.563 35.805 1.00 73.81 494 TRP A C 1
ATOM 3937 O O . TRP A 1 494 ? -11.882 7.479 35.178 1.00 73.81 494 TRP A O 1
ATOM 3947 N N . LEU A 1 495 ? -13.189 6.769 36.863 1.00 75.19 495 LEU A N 1
ATOM 3948 C CA . LEU A 1 495 ? -13.328 8.065 37.513 1.00 75.19 495 LEU A CA 1
ATOM 3949 C C . LEU A 1 495 ? -12.220 8.204 38.559 1.00 75.19 495 LEU A C 1
ATOM 3951 O O . LEU A 1 495 ? -12.199 7.461 39.545 1.00 75.19 495 LEU A O 1
ATOM 3955 N N . ILE A 1 496 ? -11.280 9.118 38.327 1.00 75.88 496 ILE A N 1
ATOM 3956 C CA . ILE A 1 496 ? -10.087 9.283 39.160 1.00 75.88 496 ILE A CA 1
ATOM 3957 C C . ILE A 1 496 ? -10.266 10.509 40.047 1.00 75.88 496 ILE A C 1
ATOM 3959 O O . ILE A 1 496 ? -10.260 11.632 39.555 1.00 75.88 496 ILE A O 1
ATOM 3963 N N . SER A 1 497 ? -10.360 10.305 41.361 1.00 74.25 497 SER A N 1
ATOM 3964 C CA . SER A 1 497 ? -10.398 11.394 42.347 1.00 74.25 497 SER A CA 1
ATOM 3965 C C . SER A 1 497 ? -9.007 12.012 42.534 1.00 74.25 497 SER A C 1
ATOM 3967 O O . SER A 1 497 ? -8.292 11.693 43.483 1.00 74.25 497 SER A O 1
ATOM 3969 N N . GLY A 1 498 ? -8.589 12.841 41.576 1.00 77.75 498 GLY A N 1
ATOM 3970 C CA . GLY A 1 498 ? -7.301 13.533 41.568 1.00 77.75 498 GLY A CA 1
ATOM 3971 C C . GLY A 1 498 ? -7.161 14.507 40.396 1.00 77.75 498 GLY A C 1
ATOM 3972 O O . GLY A 1 498 ? -8.109 14.721 39.640 1.00 77.75 498 GLY A O 1
ATOM 3973 N N . ILE A 1 499 ? -5.964 15.084 40.249 1.00 83.75 499 ILE A N 1
ATOM 3974 C CA . ILE A 1 499 ? -5.650 16.028 39.170 1.00 83.75 499 ILE A CA 1
ATOM 3975 C C . ILE A 1 499 ? -5.392 15.284 37.862 1.00 83.75 499 ILE A C 1
ATOM 3977 O O . ILE A 1 499 ? -4.587 14.351 37.811 1.00 83.75 499 ILE A O 1
ATOM 3981 N N . SER A 1 500 ? -6.057 15.733 36.803 1.00 85.19 500 SER A N 1
ATOM 3982 C CA . SER A 1 500 ? -5.826 15.309 35.423 1.00 85.19 500 SER A CA 1
ATOM 3983 C C . SER A 1 500 ? -5.579 16.524 34.532 1.00 85.19 500 SER A C 1
ATOM 3985 O O . SER A 1 500 ? -5.886 17.655 34.909 1.00 85.19 500 SER A O 1
ATOM 3987 N N . TYR A 1 501 ? -5.020 16.284 33.351 1.00 86.38 501 TYR A N 1
ATOM 3988 C CA . TYR A 1 501 ? -4.804 17.315 32.342 1.00 86.38 501 TYR A CA 1
ATOM 3989 C C . TYR A 1 501 ? -5.584 16.947 31.089 1.00 86.38 501 TYR A C 1
ATOM 3991 O O . TYR A 1 501 ? -5.514 15.800 30.643 1.00 86.38 501 TYR A O 1
ATOM 3999 N N . ILE A 1 502 ? -6.320 17.908 30.542 1.00 78.88 502 ILE A N 1
ATOM 4000 C CA . ILE A 1 502 ? -7.078 17.747 29.300 1.00 78.88 502 ILE A CA 1
ATOM 4001 C C . ILE A 1 502 ? -6.692 18.842 28.319 1.00 78.88 502 ILE A C 1
ATOM 4003 O O . ILE A 1 502 ? -6.347 19.952 28.707 1.00 78.88 502 ILE A O 1
ATOM 4007 N N . THR A 1 503 ? -6.727 18.528 27.037 1.00 75.94 503 THR A N 1
ATOM 4008 C CA . THR A 1 503 ? -6.521 19.505 25.970 1.00 75.94 503 THR A CA 1
ATOM 4009 C C . THR A 1 503 ? -7.817 20.265 25.707 1.00 75.94 503 THR A C 1
ATOM 4011 O O . THR A 1 503 ? -8.899 19.696 25.831 1.00 75.94 503 THR A O 1
ATOM 4014 N N . ALA A 1 504 ? -7.711 21.545 25.336 1.00 71.38 504 ALA A N 1
ATOM 4015 C CA . ALA A 1 504 ? -8.874 22.375 25.008 1.00 71.38 504 ALA A CA 1
ATOM 4016 C C . ALA A 1 504 ? -9.702 21.799 23.848 1.00 71.38 504 ALA A C 1
ATOM 4018 O O . ALA A 1 504 ? -10.924 21.880 23.842 1.00 71.38 504 ALA A O 1
ATOM 4019 N N . VAL A 1 505 ? -9.018 21.163 22.897 1.00 68.88 505 VAL A N 1
ATOM 4020 C CA . VAL A 1 505 ? -9.617 20.426 21.784 1.00 68.88 505 VAL A CA 1
ATOM 4021 C C . VAL A 1 505 ? -9.295 18.946 21.961 1.00 68.88 505 VAL A C 1
ATOM 4023 O O . VAL A 1 505 ? -8.125 18.585 22.112 1.00 68.88 505 VAL A O 1
ATOM 4026 N N . SER A 1 506 ? -10.298 18.068 21.946 1.00 66.94 506 SER A N 1
ATOM 4027 C CA . SER A 1 506 ? -10.041 16.635 22.126 1.00 66.94 506 SER A CA 1
ATOM 4028 C C . SER A 1 506 ? -9.135 16.100 21.014 1.00 66.94 506 SER A C 1
ATOM 4030 O O . SER A 1 506 ? -9.366 16.350 19.836 1.00 66.94 506 SER A O 1
ATOM 4032 N N . ARG A 1 507 ? -8.105 15.333 21.385 1.00 68.44 507 ARG A N 1
ATOM 4033 C CA . ARG A 1 507 ? -7.246 14.594 20.434 1.00 68.44 507 ARG A CA 1
ATOM 4034 C C . ARG A 1 507 ? -7.764 13.187 20.137 1.00 68.44 507 ARG A C 1
ATOM 4036 O O . ARG A 1 507 ? -7.124 12.416 19.432 1.00 68.44 507 ARG A O 1
ATOM 4043 N N . VAL A 1 508 ? -8.896 12.840 20.739 1.00 62.78 508 VAL A N 1
ATOM 4044 C CA . VAL A 1 508 ? -9.567 11.555 20.596 1.00 62.78 508 VAL A CA 1
ATOM 4045 C C . VAL A 1 508 ? -10.992 11.856 20.173 1.00 62.78 508 VAL A C 1
ATOM 4047 O O . VAL A 1 508 ? -11.751 12.465 20.931 1.00 62.78 508 VAL A O 1
ATOM 4050 N N . GLU A 1 509 ? -11.360 11.434 18.973 1.00 59.56 509 GLU A N 1
ATOM 4051 C CA . GLU A 1 509 ? -12.754 11.431 18.558 1.00 59.56 509 GLU A CA 1
ATOM 4052 C C . GLU A 1 509 ? -13.400 10.108 18.951 1.00 59.56 509 GLU A C 1
ATOM 4054 O O . GLU A 1 509 ? -12.841 9.022 18.768 1.00 59.56 509 GLU A O 1
ATOM 4059 N N . HIS A 1 510 ? -14.605 10.200 19.504 1.00 52.97 510 HIS A N 1
ATOM 4060 C CA . HIS A 1 510 ? -15.430 9.030 19.724 1.00 52.97 510 HIS A CA 1
ATOM 4061 C C . HIS A 1 510 ? -16.135 8.661 18.415 1.00 52.97 510 HIS A C 1
ATOM 4063 O O . HIS A 1 510 ? -17.289 9.024 18.187 1.00 52.97 510 HIS A O 1
ATOM 4069 N N . ILE A 1 511 ? -15.440 7.922 17.553 1.00 46.88 511 ILE A N 1
ATOM 4070 C CA . ILE A 1 511 ? -16.030 7.392 16.323 1.00 46.88 511 ILE A CA 1
ATOM 4071 C C . ILE A 1 511 ? -17.117 6.390 16.728 1.00 46.88 511 ILE A C 1
ATOM 4073 O O . ILE A 1 511 ? -16.840 5.426 17.450 1.00 46.88 511 ILE A O 1
ATOM 4077 N N . LYS A 1 512 ? -18.361 6.596 16.274 1.00 42.25 512 LYS A N 1
ATOM 4078 C CA . LYS A 1 512 ? -19.432 5.593 16.391 1.00 42.25 512 LYS A CA 1
ATOM 4079 C C . LYS A 1 512 ? -19.079 4.391 15.514 1.00 42.25 512 LYS A C 1
ATOM 4081 O O . LYS A 1 512 ? -19.579 4.238 14.407 1.00 42.25 512 LYS A O 1
ATOM 4086 N N . THR A 1 513 ? -18.203 3.528 16.004 1.00 35.38 513 THR A N 1
ATOM 4087 C CA . THR A 1 513 ? -17.997 2.206 15.425 1.00 35.38 513 THR A CA 1
ATOM 4088 C C . THR A 1 513 ? -19.080 1.296 15.976 1.00 35.38 513 THR A C 1
ATOM 4090 O O . THR A 1 513 ? -19.167 1.112 17.185 1.00 35.38 513 THR A O 1
ATOM 4093 N N . PHE A 1 514 ? -19.941 0.815 15.074 1.00 38.34 514 PHE A N 1
ATOM 4094 C CA . PHE A 1 514 ? -20.835 -0.339 15.217 1.00 38.34 514 PHE A CA 1
ATOM 4095 C C . PHE A 1 514 ? -21.074 -0.768 16.675 1.00 38.34 514 PHE A C 1
ATOM 4097 O O . PHE A 1 514 ? -20.438 -1.686 17.195 1.00 38.34 514 PHE A O 1
ATOM 4104 N N . ASP A 1 515 ? -21.973 -0.062 17.358 1.00 31.42 515 ASP A N 1
ATOM 4105 C CA . ASP A 1 515 ? -22.320 -0.396 18.730 1.00 31.42 515 ASP A CA 1
ATOM 4106 C C . ASP A 1 515 ? -23.084 -1.727 18.697 1.00 31.42 515 ASP A C 1
ATOM 4108 O O . ASP A 1 515 ? -24.228 -1.780 18.237 1.00 31.42 515 ASP A O 1
ATOM 4112 N N . LEU A 1 516 ? -22.463 -2.815 19.171 1.00 37.66 516 LEU A N 1
ATOM 4113 C CA . LEU A 1 516 ? -23.102 -4.136 19.303 1.00 37.66 516 LEU A CA 1
ATOM 4114 C C . LEU A 1 516 ? -24.385 -4.074 20.163 1.00 37.66 516 LEU A C 1
ATOM 4116 O O . LEU A 1 516 ? -25.177 -5.009 20.152 1.00 37.66 516 LEU A O 1
ATOM 4120 N N . ILE A 1 517 ? -24.577 -2.978 20.907 1.00 39.19 517 ILE A N 1
ATOM 4121 C CA . ILE A 1 517 ? -25.717 -2.713 21.791 1.00 39.19 517 ILE A CA 1
ATOM 4122 C C . ILE A 1 517 ? -26.897 -2.076 21.034 1.00 39.19 517 ILE A C 1
ATOM 4124 O O . ILE A 1 517 ? -28.037 -2.211 21.461 1.00 39.19 517 ILE A O 1
ATOM 4128 N N . SER A 1 518 ? -26.681 -1.460 19.867 1.00 36.47 518 SER A N 1
ATOM 4129 C CA . SER A 1 518 ? -27.778 -0.863 19.079 1.00 36.47 518 SER A CA 1
ATOM 4130 C C . SER A 1 518 ? -28.691 -1.892 18.392 1.00 36.47 518 SER A C 1
ATOM 4132 O O . SER A 1 518 ? -29.721 -1.532 17.830 1.00 36.47 518 SER A O 1
ATOM 4134 N N . LEU A 1 519 ? -28.345 -3.181 18.473 1.00 38.25 519 LEU A N 1
ATOM 4135 C CA . LEU A 1 519 ? -29.188 -4.293 18.025 1.00 38.25 519 LEU A CA 1
ATOM 4136 C C . LEU A 1 519 ? -30.091 -4.851 19.139 1.00 38.25 519 LEU A C 1
ATOM 4138 O O . LEU A 1 519 ? -30.868 -5.769 18.882 1.00 38.25 519 LEU A O 1
ATOM 4142 N N . THR A 1 520 ? -30.006 -4.310 20.358 1.00 36.72 520 THR A N 1
ATOM 4143 C CA . THR A 1 520 ? -30.857 -4.684 21.493 1.00 36.72 520 THR A CA 1
ATOM 4144 C C . THR A 1 520 ? -31.189 -3.443 22.319 1.00 36.72 520 THR A C 1
ATOM 4146 O O . THR A 1 520 ? -30.514 -3.165 23.305 1.00 36.72 520 THR A O 1
ATOM 4149 N N . ASP A 1 521 ? -32.148 -2.642 21.867 1.00 33.81 521 ASP A N 1
ATOM 4150 C CA . ASP A 1 521 ? -33.256 -2.150 22.699 1.00 33.81 521 ASP A CA 1
ATOM 4151 C C . ASP A 1 521 ? -34.054 -1.063 21.967 1.00 33.81 521 ASP A C 1
ATOM 4153 O O . ASP A 1 521 ? -33.540 -0.277 21.171 1.00 33.81 521 ASP A O 1
ATOM 4157 N N . ASP A 1 522 ? -35.354 -1.092 22.237 1.00 37.28 522 ASP A N 1
ATOM 4158 C CA . ASP A 1 522 ? -36.428 -0.349 21.594 1.00 37.28 522 ASP A CA 1
ATOM 4159 C C . ASP A 1 522 ? -36.217 1.174 21.493 1.00 37.28 522 ASP A C 1
ATOM 4161 O O . ASP A 1 522 ? -35.881 1.859 22.458 1.00 37.28 522 ASP A O 1
ATOM 4165 N N . GLY A 1 523 ? -36.561 1.721 20.322 1.00 36.62 523 GLY A N 1
ATOM 4166 C CA . GLY A 1 523 ? -37.396 2.925 20.193 1.00 36.62 523 GLY A CA 1
ATOM 4167 C C . GLY A 1 523 ? -36.896 4.278 20.718 1.00 36.62 523 GLY A C 1
ATOM 4168 O O . GLY A 1 523 ? -37.650 5.245 20.646 1.00 36.62 523 GLY A O 1
ATOM 4169 N N . GLY A 1 524 ? -35.670 4.406 21.221 1.00 30.23 524 GLY A N 1
ATOM 4170 C CA . GLY A 1 524 ? -35.100 5.698 21.605 1.00 30.23 524 GLY A CA 1
ATOM 4171 C C . GLY A 1 524 ? -34.320 6.327 20.455 1.00 30.23 524 GLY A C 1
ATOM 4172 O O . GLY A 1 524 ? -33.206 5.897 20.173 1.00 30.23 524 GLY A O 1
ATOM 4173 N N . THR A 1 525 ? -34.857 7.366 19.806 1.00 27.16 525 THR A N 1
ATOM 4174 C CA . THR A 1 525 ? -34.075 8.202 18.877 1.00 27.16 525 THR A CA 1
ATOM 4175 C C . THR A 1 525 ? -32.803 8.694 19.580 1.00 27.16 525 THR A C 1
ATOM 4177 O O . THR A 1 525 ? -32.917 9.410 20.582 1.00 27.16 525 THR A O 1
ATOM 4180 N N . PRO A 1 526 ? -31.596 8.345 19.099 1.00 33.41 526 PRO A N 1
ATOM 4181 C CA . PRO A 1 526 ? -30.363 8.853 19.678 1.00 33.41 526 PRO A CA 1
ATOM 4182 C C . PRO A 1 526 ? -30.303 10.362 19.433 1.00 33.41 526 PRO A C 1
ATOM 4184 O O . PRO A 1 526 ? -30.301 10.790 18.281 1.00 33.41 526 PRO A O 1
ATOM 4187 N N . LYS A 1 527 ? -30.246 11.178 20.494 1.00 33.62 527 LYS A N 1
ATOM 4188 C CA . LYS A 1 527 ? -29.854 12.586 20.346 1.00 33.62 527 LYS A CA 1
ATOM 4189 C C . LYS A 1 527 ? -28.463 12.613 19.711 1.00 33.62 527 LYS A C 1
ATOM 4191 O O . LYS A 1 527 ? -27.533 11.996 20.234 1.00 33.62 527 LYS A O 1
ATOM 4196 N N . GLU A 1 528 ? -28.346 13.267 18.561 1.00 31.91 528 GLU A N 1
ATOM 4197 C CA . GLU A 1 528 ? -27.070 13.501 17.893 1.00 31.91 528 GLU A CA 1
ATOM 4198 C C . GLU A 1 528 ? -26.142 14.263 18.843 1.00 31.91 528 GLU A C 1
ATOM 4200 O O . GLU A 1 528 ? -26.452 15.363 19.289 1.00 31.91 528 GLU A O 1
ATOM 4205 N N . SER A 1 529 ? -25.004 13.663 19.182 1.00 35.38 529 SER A N 1
ATOM 4206 C CA . SER A 1 529 ? -23.859 14.413 19.688 1.00 35.38 529 SER A CA 1
ATOM 4207 C C . SER A 1 529 ? -23.311 15.252 18.525 1.00 35.38 529 SER A C 1
ATOM 4209 O O . SER A 1 529 ? -23.104 14.667 17.453 1.00 35.38 529 SER A O 1
ATOM 4211 N N . PRO A 1 530 ? -23.076 16.567 18.693 1.00 34.66 530 PRO A N 1
ATOM 4212 C CA . PRO A 1 530 ? -22.567 17.405 17.616 1.00 34.66 530 PRO A CA 1
ATOM 4213 C C . PRO A 1 530 ? -21.256 16.825 17.075 1.00 34.66 530 PRO A C 1
ATOM 4215 O O . PRO A 1 530 ? -20.391 16.402 17.844 1.00 34.66 530 PRO A O 1
ATOM 4218 N N . LYS A 1 531 ? -21.128 16.766 15.744 1.00 34.81 531 LYS A N 1
ATOM 4219 C CA . LYS A 1 531 ? -19.885 16.369 15.074 1.00 34.81 531 LYS A CA 1
ATOM 4220 C C . LYS A 1 531 ? -18.775 17.326 15.505 1.00 34.81 531 LYS A C 1
ATOM 4222 O O . LYS A 1 531 ? -18.824 18.510 15.174 1.00 34.81 531 LYS A O 1
ATOM 4227 N N . ASN A 1 532 ? -17.784 16.819 16.231 1.00 42.81 532 ASN A N 1
ATOM 4228 C CA . ASN A 1 532 ? -16.608 17.596 16.601 1.00 42.81 532 ASN A CA 1
ATOM 4229 C C . ASN A 1 532 ? -15.648 17.599 15.400 1.00 42.81 532 ASN A C 1
ATOM 4231 O O . ASN A 1 532 ? -14.688 16.841 15.354 1.00 42.81 532 ASN A O 1
ATOM 4235 N N . ASN A 1 533 ? -15.940 18.434 14.398 1.00 39.97 533 ASN A N 1
ATOM 4236 C CA . ASN A 1 533 ? -15.177 18.535 13.143 1.00 39.97 533 ASN A CA 1
ATOM 4237 C C . ASN A 1 533 ? -13.780 19.181 13.298 1.00 39.97 533 ASN A C 1
ATOM 4239 O O . ASN A 1 533 ? -13.126 19.465 12.296 1.00 39.97 533 ASN A O 1
ATOM 4243 N N . ASP A 1 534 ? -13.319 19.424 14.525 1.00 48.84 534 ASP A N 1
ATOM 4244 C CA . ASP A 1 534 ? -12.079 20.145 14.824 1.00 48.84 534 ASP A CA 1
ATOM 4245 C C . ASP A 1 534 ? -11.013 19.184 15.391 1.00 48.84 534 ASP A C 1
ATOM 4247 O O . ASP A 1 534 ? -10.455 19.403 16.465 1.00 48.84 534 ASP A O 1
ATOM 4251 N N . LEU A 1 535 ? -10.735 18.075 14.698 1.00 47.72 535 LEU A N 1
ATOM 4252 C CA . LEU A 1 535 ? -9.604 17.213 15.052 1.00 47.72 535 LEU A CA 1
ATOM 4253 C C . LEU A 1 535 ? -8.285 17.842 14.590 1.00 47.72 535 LEU A C 1
ATOM 4255 O O . LEU A 1 535 ? -8.084 18.139 13.415 1.00 47.72 535 LEU A O 1
ATOM 4259 N N . LEU A 1 536 ? -7.382 18.029 15.548 1.00 51.12 536 LEU A N 1
ATOM 4260 C CA . LEU A 1 536 ? -6.039 18.567 15.352 1.00 51.12 536 LEU A CA 1
ATOM 4261 C C . LEU A 1 536 ? -5.058 17.467 14.877 1.00 51.12 536 LEU A C 1
ATOM 4263 O O . LEU A 1 536 ? -5.219 16.296 15.222 1.00 51.12 536 LEU A O 1
ATOM 4267 N N . ASN A 1 537 ? -4.044 17.840 14.091 1.00 50.75 537 ASN A N 1
ATOM 4268 C CA . ASN A 1 537 ? -3.102 16.968 13.370 1.00 50.75 537 ASN A CA 1
ATOM 4269 C C . ASN A 1 537 ? -2.094 16.233 14.277 1.00 50.75 537 ASN A C 1
ATOM 4271 O O . ASN A 1 537 ? -1.352 15.363 13.809 1.00 50.75 537 ASN A O 1
ATOM 4275 N N . GLY A 1 538 ? -2.075 16.536 15.579 1.00 51.50 538 GLY A N 1
ATOM 4276 C CA . GLY A 1 538 ? -1.302 15.809 16.589 1.00 51.50 538 GLY A CA 1
ATOM 4277 C C . GLY A 1 538 ? 0.167 16.227 16.680 1.00 51.50 538 GLY A C 1
ATOM 4278 O O . GLY A 1 538 ? 0.914 15.662 17.480 1.00 51.50 538 GLY A O 1
ATOM 4279 N N . ASP A 1 539 ? 0.590 17.210 15.888 1.00 56.91 539 ASP A N 1
ATOM 4280 C CA . ASP A 1 539 ? 1.909 17.836 15.925 1.00 56.91 539 ASP A CA 1
ATOM 4281 C C . ASP A 1 539 ? 1.890 19.290 16.421 1.00 56.91 539 ASP A C 1
ATOM 4283 O O . ASP A 1 539 ? 2.926 19.958 16.394 1.00 56.91 539 ASP A O 1
ATOM 4287 N N . GLU A 1 540 ? 0.753 19.767 16.933 1.00 64.25 540 GLU A N 1
ATOM 4288 C CA . GLU A 1 540 ? 0.646 21.100 17.516 1.00 64.25 540 GLU A CA 1
ATOM 4289 C C . GLU A 1 540 ? 1.507 21.233 18.777 1.00 64.25 540 GLU A C 1
ATOM 4291 O O . GLU A 1 540 ? 1.516 20.373 19.662 1.00 64.25 540 GLU A O 1
ATOM 4296 N N . ILE A 1 541 ? 2.192 22.370 18.897 1.00 65.69 541 ILE A N 1
ATOM 4297 C CA . ILE A 1 541 ? 2.955 22.720 20.094 1.00 65.69 541 ILE A CA 1
ATOM 4298 C C . ILE A 1 541 ? 1.975 23.169 21.179 1.00 65.69 541 ILE A C 1
ATOM 4300 O O . ILE A 1 541 ? 1.276 24.163 21.001 1.00 65.69 541 ILE A O 1
ATOM 4304 N N . VAL A 1 542 ? 1.952 22.473 22.320 1.00 71.31 542 VAL A N 1
ATOM 4305 C CA . VAL A 1 542 ? 1.222 22.930 23.513 1.00 71.31 542 VAL A CA 1
ATOM 4306 C C . VAL A 1 542 ? 1.936 24.149 24.086 1.00 71.31 542 VAL A C 1
ATOM 4308 O O . VAL A 1 542 ? 3.032 24.028 24.634 1.00 71.31 542 VAL A O 1
ATOM 4311 N N . ARG A 1 543 ? 1.319 25.325 23.972 1.00 72.81 543 ARG A N 1
ATOM 4312 C CA . ARG A 1 543 ? 1.977 26.598 24.308 1.00 72.81 543 ARG A CA 1
ATOM 4313 C C . ARG A 1 543 ? 2.140 26.832 25.805 1.00 72.81 543 ARG A C 1
ATOM 4315 O O . ARG A 1 543 ? 3.112 27.452 26.216 1.00 72.81 543 ARG A O 1
ATOM 4322 N N . ASN A 1 544 ? 1.218 26.316 26.616 1.00 78.88 544 ASN A N 1
ATOM 4323 C CA . ASN A 1 544 ? 1.188 26.544 28.062 1.00 78.88 544 ASN A CA 1
ATOM 4324 C C . ASN A 1 544 ? 1.715 25.355 28.887 1.00 78.88 544 ASN A C 1
ATOM 4326 O O . ASN A 1 544 ? 1.449 25.263 30.084 1.00 78.88 544 ASN A O 1
ATOM 4330 N N . ALA A 1 545 ? 2.470 24.430 28.278 1.00 78.75 545 ALA A N 1
ATOM 4331 C CA . ALA A 1 545 ? 2.946 23.220 28.959 1.00 78.75 545 ALA A CA 1
ATOM 4332 C C . ALA A 1 545 ? 3.765 23.532 30.231 1.00 78.75 545 ALA A C 1
ATOM 4334 O O . ALA A 1 545 ? 3.578 22.888 31.265 1.00 78.75 545 ALA A O 1
ATOM 4335 N N . ASP A 1 546 ? 4.601 24.575 30.185 1.00 81.38 546 ASP A N 1
ATOM 4336 C CA . ASP A 1 546 ? 5.456 25.012 31.301 1.00 81.38 546 ASP A CA 1
ATOM 4337 C C . ASP A 1 546 ? 4.701 25.766 32.416 1.00 81.38 546 ASP A C 1
ATOM 4339 O O . ASP A 1 546 ? 5.286 26.101 33.459 1.00 81.38 546 ASP A O 1
ATOM 4343 N N . GLN A 1 547 ? 3.409 26.037 32.206 1.00 80.56 547 GLN A N 1
ATOM 4344 C CA . GLN A 1 547 ? 2.515 26.766 33.113 1.00 80.56 547 GLN A CA 1
ATOM 4345 C C . GLN A 1 547 ? 1.533 25.839 33.853 1.00 80.56 547 GLN A C 1
ATOM 4347 O O . GLN A 1 547 ? 0.794 26.292 34.716 1.00 80.56 547 GLN A O 1
ATOM 4352 N N . LEU A 1 548 ? 1.566 24.522 33.606 1.00 83.56 548 LEU A N 1
ATOM 4353 C CA . LEU A 1 548 ? 0.638 23.546 34.209 1.00 83.56 548 LEU A CA 1
ATOM 4354 C C . LEU A 1 548 ? 0.951 23.156 35.671 1.00 83.56 548 LEU A C 1
ATOM 4356 O O . LEU A 1 548 ? 0.247 22.314 36.259 1.00 83.56 548 LEU A O 1
ATOM 4360 N N . SER A 1 549 ? 2.007 23.726 36.267 1.00 88.19 549 SER A N 1
ATOM 4361 C CA . SER A 1 549 ? 2.243 23.597 37.712 1.00 88.19 549 SER A CA 1
ATOM 4362 C C . SER A 1 549 ? 1.103 24.272 38.472 1.00 88.19 549 SER A C 1
ATOM 4364 O O . SER A 1 549 ? 0.480 25.195 37.960 1.00 88.19 549 SER A O 1
ATOM 4366 N N . GLU A 1 550 ? 0.791 23.794 39.675 1.00 87.69 550 GLU A N 1
ATOM 4367 C CA . GLU A 1 550 ? -0.358 24.317 40.424 1.00 87.69 550 GLU A CA 1
ATOM 4368 C C . GLU A 1 550 ? -0.226 25.817 40.686 1.00 87.69 550 GLU A C 1
ATOM 4370 O O . GLU A 1 550 ? -1.164 26.567 40.466 1.00 87.69 550 GLU A O 1
ATOM 4375 N N . GLU A 1 551 ? 0.968 26.258 41.071 1.00 89.69 551 GLU A N 1
ATOM 4376 C CA . GLU A 1 551 ? 1.249 27.644 41.429 1.00 89.69 551 GLU A CA 1
ATOM 4377 C C . GLU A 1 551 ? 1.111 28.581 40.229 1.00 89.69 551 GLU A C 1
ATOM 4379 O O . GLU A 1 551 ? 0.518 29.653 40.341 1.00 89.69 551 GLU A O 1
ATOM 4384 N N . LYS A 1 552 ? 1.654 28.176 39.074 1.00 88.56 552 LYS A N 1
ATOM 4385 C CA . LYS A 1 552 ? 1.605 28.976 37.848 1.00 88.56 552 LYS A CA 1
ATOM 4386 C C . LYS A 1 552 ? 0.197 29.004 37.264 1.00 88.56 552 LYS A C 1
ATOM 4388 O O . LYS A 1 552 ? -0.288 30.078 36.927 1.00 88.56 552 LYS A O 1
ATOM 4393 N N . TYR A 1 553 ? -0.460 27.846 37.212 1.00 88.19 553 TYR A N 1
ATOM 4394 C CA . TYR A 1 553 ? -1.810 27.718 36.675 1.00 88.19 553 TYR A CA 1
ATOM 4395 C C . TYR A 1 553 ? -2.827 28.496 37.518 1.00 88.19 553 TYR A C 1
ATOM 4397 O O . TYR A 1 553 ? -3.679 29.195 36.976 1.00 88.19 553 TYR A O 1
ATOM 4405 N N . ASP A 1 554 ? -2.714 28.429 38.849 1.00 90.62 554 ASP A N 1
ATOM 4406 C CA . ASP A 1 554 ? -3.570 29.191 39.758 1.00 90.62 554 ASP A CA 1
ATOM 4407 C C . ASP A 1 554 ? -3.343 30.706 39.620 1.00 90.62 554 ASP A C 1
ATOM 4409 O O . ASP A 1 554 ? -4.304 31.475 39.687 1.00 90.62 554 ASP A O 1
ATOM 4413 N N . ALA A 1 555 ? -2.093 31.147 39.428 1.00 87.69 555 ALA A N 1
ATOM 4414 C CA . ALA A 1 555 ? -1.766 32.559 39.231 1.00 87.69 555 ALA A CA 1
ATOM 4415 C C . ALA A 1 555 ? -2.345 33.106 37.917 1.00 87.69 555 ALA A C 1
ATOM 4417 O O . ALA A 1 555 ? -2.985 34.155 37.927 1.00 87.69 555 ALA A O 1
ATOM 4418 N N . GLU A 1 556 ? -2.179 32.367 36.820 1.00 86.06 556 GLU A N 1
ATOM 4419 C CA . GLU A 1 556 ? -2.703 32.731 35.501 1.00 86.06 556 GLU A CA 1
ATOM 4420 C C . GLU A 1 556 ? -4.236 32.746 35.492 1.00 86.06 556 GLU A C 1
ATOM 4422 O O . GLU A 1 556 ? -4.853 33.725 35.079 1.00 86.06 556 GLU A O 1
ATOM 4427 N N . LEU A 1 557 ? -4.878 31.704 36.029 1.00 86.50 557 LEU A N 1
ATOM 4428 C CA . LEU A 1 557 ? -6.337 31.641 36.104 1.00 86.50 557 LEU A CA 1
ATOM 4429 C C . LEU A 1 557 ? -6.913 32.786 36.949 1.00 86.50 557 LEU A C 1
ATOM 4431 O O . LEU A 1 557 ? -7.953 33.351 36.610 1.00 86.50 557 LEU A O 1
ATOM 4435 N N . LYS A 1 558 ? -6.232 33.157 38.037 1.00 88.69 558 LYS A N 1
ATOM 4436 C CA . LYS A 1 558 ? -6.621 34.307 38.853 1.00 88.69 558 LYS A CA 1
ATOM 4437 C C . LYS A 1 558 ? -6.521 35.615 38.073 1.00 88.69 558 LYS A C 1
ATOM 4439 O O . LYS A 1 558 ? -7.428 36.433 38.172 1.00 88.69 558 LYS A O 1
ATOM 4444 N N . GLU A 1 559 ? -5.459 35.802 37.298 1.00 85.50 559 GLU A N 1
ATOM 4445 C CA . GLU A 1 559 ? -5.291 36.973 36.436 1.00 85.50 559 GLU A CA 1
ATOM 4446 C C . GLU A 1 559 ? -6.396 37.052 35.371 1.00 85.50 559 GLU A C 1
ATOM 4448 O O . GLU A 1 559 ? -7.009 38.105 35.196 1.00 85.50 559 GLU A O 1
ATOM 4453 N N . VAL A 1 560 ? -6.728 35.926 34.732 1.00 83.94 560 VAL A N 1
ATOM 4454 C CA . VAL A 1 560 ? -7.833 35.826 33.764 1.00 83.94 560 VAL A CA 1
ATOM 4455 C C . VAL A 1 560 ? -9.171 36.200 34.410 1.00 83.94 560 VAL A C 1
ATOM 4457 O O . VAL A 1 560 ? -9.932 36.983 33.842 1.00 83.94 560 VAL A O 1
ATOM 4460 N N . ILE A 1 561 ? -9.462 35.681 35.607 1.00 85.56 561 ILE A N 1
ATOM 4461 C CA . ILE A 1 561 ? -10.711 35.968 36.333 1.00 85.56 561 ILE A CA 1
ATOM 4462 C C . ILE A 1 561 ? -10.768 37.428 36.793 1.00 85.56 561 ILE A C 1
ATOM 4464 O O . ILE A 1 561 ? -11.819 38.065 36.689 1.00 85.56 561 ILE A O 1
ATOM 4468 N N . ASP A 1 562 ? -9.660 37.977 37.288 1.00 83.38 562 ASP A N 1
ATOM 4469 C CA . ASP A 1 562 ? -9.590 39.364 37.745 1.00 83.38 562 ASP A CA 1
ATOM 4470 C C . ASP A 1 562 ? -9.818 40.337 36.575 1.00 83.38 562 ASP A C 1
ATOM 4472 O O . ASP A 1 562 ? -10.602 41.276 36.725 1.00 83.38 562 ASP A O 1
ATOM 4476 N N . ASN A 1 563 ? -9.242 40.057 35.401 1.00 80.69 563 ASN A N 1
ATOM 4477 C CA . ASN A 1 563 ? -9.284 40.939 34.229 1.00 80.69 563 ASN A CA 1
ATOM 4478 C C . ASN A 1 563 ? -10.483 40.708 33.289 1.00 80.69 563 ASN A C 1
ATOM 4480 O O . ASN A 1 563 ? -10.776 41.562 32.455 1.00 80.69 563 ASN A O 1
ATOM 4484 N N . GLY A 1 564 ? -11.173 39.568 33.388 1.00 76.50 564 GLY A N 1
ATOM 4485 C CA . GLY A 1 564 ? -12.313 39.246 32.527 1.00 76.50 564 GLY A CA 1
ATOM 4486 C C . GLY A 1 564 ? -13.620 39.953 32.917 1.00 76.50 564 GLY A C 1
ATOM 4487 O O . GLY A 1 564 ? -13.816 40.358 34.070 1.00 76.50 564 GLY A O 1
ATOM 4488 N N . TRP A 1 565 ? -14.538 40.050 31.950 1.00 78.69 565 TRP A N 1
ATOM 4489 C CA . TRP A 1 565 ? -15.852 40.697 32.075 1.00 78.69 565 TRP A CA 1
ATOM 4490 C C . TRP A 1 565 ? -16.823 39.842 32.883 1.00 78.69 565 TRP A C 1
ATOM 4492 O O . TRP A 1 565 ? -17.108 38.718 32.484 1.00 78.69 565 TRP A O 1
ATOM 4502 N N . LYS A 1 566 ? -17.347 40.343 34.006 1.00 81.31 566 LYS A N 1
ATOM 4503 C CA . LYS A 1 566 ? -18.081 39.517 34.979 1.00 81.31 566 LYS A CA 1
ATOM 4504 C C . LYS A 1 566 ? -19.599 39.610 34.809 1.00 81.31 566 LYS A C 1
ATOM 4506 O O . LYS A 1 566 ? -20.176 40.690 34.828 1.00 81.31 566 LYS A O 1
ATOM 4511 N N . PHE A 1 567 ? -20.247 38.453 34.732 1.00 77.56 567 PHE A N 1
ATOM 4512 C CA . PHE A 1 567 ? -21.693 38.264 34.804 1.00 77.56 567 PHE A CA 1
ATOM 4513 C C . PHE A 1 567 ? -22.035 37.466 36.056 1.00 77.56 567 PHE A C 1
ATOM 4515 O O . PHE A 1 567 ? -21.322 36.529 36.403 1.00 77.56 567 PHE A O 1
ATOM 4522 N N . TYR A 1 568 ? -23.140 37.803 36.714 1.00 77.19 568 TYR A N 1
ATOM 4523 C CA . TYR A 1 568 ? -23.592 37.118 37.922 1.00 77.19 568 TYR A CA 1
ATOM 4524 C C . TYR A 1 568 ? -24.925 36.409 37.685 1.00 77.19 568 TYR A C 1
ATOM 4526 O O . TYR A 1 568 ? -25.878 37.014 37.194 1.00 77.19 568 TYR A O 1
ATOM 4534 N N . VAL A 1 569 ? -24.994 35.134 38.066 1.00 73.00 569 VAL A N 1
ATOM 4535 C CA . VAL A 1 569 ? -26.142 34.245 37.849 1.00 73.00 569 VAL A CA 1
ATOM 4536 C C . VAL A 1 569 ? -26.572 33.623 39.176 1.00 73.00 569 VAL A C 1
ATOM 4538 O O . VAL A 1 569 ? -25.748 33.040 39.876 1.00 73.00 569 VAL A O 1
ATOM 4541 N N . LYS A 1 570 ? -27.861 33.724 39.523 1.00 65.38 570 LYS A N 1
ATOM 4542 C CA . LYS A 1 570 ? -28.385 33.258 40.819 1.00 65.38 570 LYS A CA 1
ATOM 4543 C C . LYS A 1 570 ? -29.413 32.126 40.719 1.00 65.38 570 LYS A C 1
ATOM 4545 O O . LYS A 1 570 ? -29.347 31.212 41.529 1.00 65.38 570 LYS A O 1
ATOM 4550 N N . ASP A 1 571 ? -30.291 32.131 39.710 1.00 63.88 571 ASP A N 1
ATOM 4551 C CA . ASP A 1 571 ? -31.412 31.174 39.648 1.00 63.88 571 ASP A CA 1
ATOM 4552 C C . ASP A 1 571 ? -31.835 30.781 38.222 1.00 63.88 571 ASP A C 1
ATOM 4554 O O . ASP A 1 571 ? -31.938 29.586 37.930 1.00 63.88 571 ASP A O 1
ATOM 4558 N N . ASP A 1 572 ? -32.058 31.764 37.342 1.00 63.28 572 ASP A N 1
ATOM 4559 C CA . ASP A 1 572 ? -32.541 31.553 35.970 1.00 63.28 572 ASP A CA 1
ATOM 4560 C C . ASP A 1 572 ? -31.589 32.161 34.930 1.00 63.28 572 ASP A C 1
ATOM 4562 O O . ASP A 1 572 ? -31.028 33.239 35.145 1.00 63.28 572 ASP A O 1
ATOM 4566 N N . VAL A 1 573 ? -31.374 31.440 33.827 1.00 65.31 573 VAL A N 1
ATOM 4567 C CA . VAL A 1 573 ? -30.409 31.748 32.766 1.00 65.31 573 VAL A CA 1
ATOM 4568 C C . VAL A 1 573 ? -31.092 31.652 31.406 1.00 65.31 573 VAL A C 1
ATOM 4570 O O . VAL A 1 573 ? -31.488 30.572 30.973 1.00 65.31 573 VAL A O 1
ATOM 4573 N N . ASP A 1 574 ? -31.159 32.772 30.686 1.00 63.81 574 ASP A N 1
ATOM 4574 C CA . ASP A 1 574 ? -31.600 32.783 29.289 1.00 63.81 574 ASP A CA 1
ATOM 4575 C C . ASP A 1 574 ? -30.414 32.490 28.349 1.00 63.81 574 ASP A C 1
ATOM 4577 O O . ASP A 1 574 ? -29.555 33.344 28.123 1.00 63.81 574 ASP A O 1
ATOM 4581 N N . CYS A 1 575 ? -30.352 31.274 27.797 1.00 61.09 575 CYS A N 1
ATOM 4582 C CA . CYS A 1 575 ? -29.244 30.793 26.958 1.00 61.09 575 CYS A CA 1
ATOM 4583 C C . CYS A 1 575 ? -29.254 31.312 25.500 1.00 61.09 575 CYS A C 1
ATOM 4585 O O . CYS A 1 575 ? -28.643 30.683 24.636 1.00 61.09 575 CYS A O 1
ATOM 4587 N N . ARG A 1 576 ? -29.971 32.394 25.163 1.00 58.19 576 ARG A N 1
ATOM 4588 C CA . ARG A 1 576 ? -29.936 32.949 23.793 1.00 58.19 576 ARG A CA 1
ATOM 4589 C C . ARG A 1 576 ? -28.505 33.347 23.407 1.00 58.19 576 ARG A C 1
ATOM 4591 O O . ARG A 1 576 ? -27.771 33.888 24.228 1.00 58.19 576 ARG A O 1
ATOM 4598 N N . GLU A 1 577 ? -28.126 33.120 22.144 1.00 45.94 577 GLU A N 1
ATOM 4599 C CA . GLU A 1 577 ? -26.744 33.285 21.641 1.00 45.94 577 GLU A CA 1
ATOM 4600 C C . GLU A 1 577 ? -26.124 34.662 21.939 1.00 45.94 577 GLU A C 1
ATOM 4602 O O . GLU A 1 577 ? -24.911 34.767 22.067 1.00 45.94 577 GLU A O 1
ATOM 4607 N N . ASN A 1 578 ? -26.935 35.702 22.152 1.00 51.25 578 ASN A N 1
ATOM 4608 C CA . ASN A 1 578 ? -26.468 37.063 22.424 1.00 51.25 578 ASN A CA 1
ATOM 4609 C C . ASN A 1 578 ? -26.447 37.459 23.914 1.00 51.25 578 ASN A C 1
ATOM 4611 O O . ASN A 1 578 ? -26.080 38.590 24.219 1.00 51.25 578 ASN A O 1
ATOM 4615 N N . THR A 1 579 ? -26.829 36.587 24.856 1.00 56.44 579 THR A N 1
ATOM 4616 C CA . THR A 1 579 ? -26.954 36.964 26.283 1.00 56.44 579 THR A CA 1
ATOM 4617 C C . THR A 1 579 ? -25.607 37.311 26.930 1.00 56.44 579 THR A C 1
ATOM 4619 O O . THR A 1 579 ? -25.543 38.168 27.809 1.00 56.44 579 THR A O 1
ATOM 4622 N N . PHE A 1 580 ? -24.520 36.674 26.481 1.00 57.81 580 PHE A N 1
ATOM 4623 C CA . PHE A 1 580 ? -23.168 36.848 27.032 1.00 57.81 580 PHE A CA 1
ATOM 4624 C C . PHE A 1 580 ? -22.169 37.438 26.017 1.00 57.81 580 PHE A C 1
ATOM 4626 O O . PHE A 1 580 ? -20.959 37.317 26.208 1.00 57.81 580 PHE A O 1
ATOM 4633 N N . ILE A 1 581 ? -22.656 38.049 24.928 1.00 51.81 581 ILE A N 1
ATOM 4634 C CA . ILE A 1 581 ? -21.833 38.681 23.883 1.00 51.81 581 ILE A CA 1
ATOM 4635 C C . ILE A 1 581 ? -21.924 40.207 24.022 1.00 51.81 581 ILE A C 1
ATOM 4637 O O . ILE A 1 581 ? -23.018 40.762 24.083 1.00 51.81 581 ILE A O 1
ATOM 4641 N N . MET A 1 582 ? -20.782 40.904 24.023 1.00 48.50 582 MET A N 1
ATOM 4642 C CA . MET A 1 582 ? -20.756 42.353 23.794 1.00 48.50 582 MET A CA 1
ATOM 4643 C C . MET A 1 582 ? -20.661 42.661 22.298 1.00 48.50 582 MET A C 1
ATOM 4645 O O . MET A 1 582 ? -19.836 42.084 21.591 1.00 48.50 582 MET A O 1
ATOM 4649 N N . HIS A 1 583 ? -21.445 43.637 21.833 1.00 45.09 583 HIS A N 1
ATOM 4650 C CA . HIS A 1 583 ? -21.141 44.353 20.597 1.00 45.09 583 HIS A CA 1
ATOM 4651 C C . HIS A 1 583 ? -19.836 45.131 20.809 1.00 45.09 583 HIS A C 1
ATOM 4653 O O . HIS A 1 583 ? -19.817 46.121 21.536 1.00 45.09 583 HIS A O 1
ATOM 4659 N N . SER A 1 584 ? -18.734 44.674 20.216 1.00 38.69 584 SER A N 1
ATOM 4660 C CA . SER A 1 584 ? -17.528 45.494 20.108 1.00 38.69 584 SER A CA 1
ATOM 4661 C C . SER A 1 584 ? -17.838 46.692 19.214 1.00 38.69 584 SER A C 1
ATOM 4663 O O . SER A 1 584 ? -18.297 46.496 18.085 1.00 38.69 584 SER A O 1
ATOM 4665 N N . ASP A 1 585 ? -17.568 47.907 19.692 1.00 34.91 585 ASP A N 1
ATOM 4666 C CA . ASP A 1 585 ? -17.570 49.107 18.857 1.00 34.91 585 ASP A CA 1
ATOM 4667 C C . ASP A 1 585 ? -16.758 48.847 17.583 1.00 34.91 585 ASP A C 1
ATOM 4669 O O . ASP A 1 585 ? -15.588 48.455 17.618 1.00 34.91 585 ASP A O 1
ATOM 4673 N N . SER A 1 586 ? -17.405 49.046 16.441 1.00 34.34 586 SER A N 1
ATOM 4674 C CA . SER A 1 586 ? -16.922 48.739 15.098 1.00 34.34 586 SER A CA 1
ATOM 4675 C C . SER A 1 586 ? -15.842 49.714 14.611 1.00 34.34 586 SER A C 1
ATOM 4677 O O . SER A 1 586 ? -15.948 50.228 13.502 1.00 34.34 586 SER A O 1
ATOM 4679 N N . ASN A 1 587 ? -14.825 50.012 15.428 1.00 37.44 587 ASN A N 1
ATOM 4680 C CA . ASN A 1 587 ? -13.792 50.999 15.094 1.00 37.44 587 ASN A CA 1
ATOM 4681 C C . ASN A 1 587 ? -12.352 50.655 15.513 1.00 37.44 587 ASN A C 1
ATOM 4683 O O . ASN A 1 587 ? -11.485 51.525 15.473 1.00 37.44 587 ASN A O 1
ATOM 4687 N N . SER A 1 588 ? -12.022 49.399 15.828 1.00 36.22 588 SER A N 1
ATOM 4688 C CA . SER A 1 588 ? -10.606 49.005 15.878 1.00 36.22 588 SER A CA 1
ATOM 4689 C C . SER A 1 588 ? -10.390 47.614 15.293 1.00 36.22 588 SER A C 1
ATOM 4691 O O . SER A 1 588 ? -10.998 46.644 15.732 1.00 36.22 588 SER A O 1
ATOM 4693 N N . GLY A 1 589 ? -9.532 47.521 14.277 1.00 37.56 589 GLY A N 1
ATOM 4694 C CA . GLY A 1 589 ? -9.196 46.290 13.555 1.00 37.56 589 GLY A CA 1
ATOM 4695 C C . GLY A 1 589 ? -8.339 45.288 14.338 1.00 37.56 589 GLY A C 1
ATOM 4696 O O . GLY A 1 589 ? -7.568 44.565 13.719 1.00 37.56 589 GLY A O 1
ATOM 4697 N N . ASN A 1 590 ? -8.456 45.238 15.668 1.00 37.69 590 ASN A N 1
ATOM 4698 C CA . ASN A 1 590 ? -7.830 44.218 16.505 1.00 37.69 590 ASN A CA 1
ATOM 4699 C C . ASN A 1 590 ? -8.923 43.347 17.131 1.00 37.69 590 ASN A C 1
ATOM 4701 O O . ASN A 1 590 ? -9.593 43.754 18.076 1.00 37.69 590 ASN A O 1
ATOM 4705 N N . THR A 1 591 ? -9.095 42.130 16.618 1.00 40.16 591 THR A N 1
ATOM 4706 C CA . THR A 1 591 ? -9.950 41.098 17.217 1.00 40.16 591 THR A CA 1
ATOM 4707 C C . THR A 1 591 ? -9.280 40.526 18.468 1.00 40.16 591 THR A C 1
ATOM 4709 O O . THR A 1 591 ? -8.618 39.492 18.409 1.00 40.16 591 THR A O 1
ATOM 4712 N N . THR A 1 592 ? -9.404 41.201 19.610 1.00 49.25 592 THR A N 1
ATOM 4713 C CA . THR A 1 592 ? -9.109 40.599 20.916 1.00 49.25 592 THR A CA 1
ATOM 4714 C C . THR A 1 592 ? -10.211 39.593 21.263 1.00 49.25 592 THR A C 1
ATOM 4716 O O . THR A 1 592 ? -11.392 39.932 21.243 1.00 49.25 592 THR A O 1
ATOM 4719 N N . ILE A 1 593 ? -9.840 38.342 21.562 1.00 54.22 593 ILE A N 1
ATOM 4720 C CA . ILE A 1 593 ? -10.779 37.323 22.064 1.00 54.22 593 ILE A CA 1
ATOM 4721 C C . ILE A 1 593 ? -11.381 37.857 23.369 1.00 54.22 593 ILE A C 1
ATOM 4723 O O . ILE A 1 593 ? -10.644 38.187 24.298 1.00 54.22 593 ILE A O 1
ATOM 4727 N N . ALA A 1 594 ? -12.707 37.970 23.445 1.00 66.31 594 ALA A N 1
ATOM 4728 C CA . ALA A 1 594 ? -13.365 38.480 24.642 1.00 66.31 594 ALA A CA 1
ATOM 4729 C C . ALA A 1 594 ? -13.312 37.431 25.769 1.00 66.31 594 ALA A C 1
ATOM 4731 O O . ALA A 1 594 ? -13.749 36.295 25.578 1.00 66.31 594 ALA A O 1
ATOM 4732 N N . THR A 1 595 ? -12.796 37.799 26.945 1.00 75.88 595 THR A N 1
ATOM 4733 C CA . THR A 1 595 ? -12.823 36.941 28.142 1.00 75.88 595 THR A CA 1
ATOM 4734 C C . THR A 1 595 ? -14.040 37.282 28.993 1.00 75.88 595 THR A C 1
ATOM 4736 O O . THR A 1 595 ? -14.115 38.369 29.570 1.00 75.88 595 THR A O 1
ATOM 4739 N N . VAL A 1 596 ? -14.974 36.339 29.098 1.00 80.56 596 VAL A N 1
ATOM 4740 C CA . VAL A 1 596 ? -16.238 36.469 29.827 1.00 80.56 596 VAL A CA 1
ATOM 4741 C C . VAL A 1 596 ? -16.222 35.547 31.043 1.00 80.56 596 VAL A C 1
ATOM 4743 O O . VAL A 1 596 ? -16.051 34.340 30.928 1.00 80.56 596 VAL A O 1
ATOM 4746 N N . ILE A 1 597 ? -16.420 36.105 32.229 1.00 84.19 597 ILE A N 1
ATOM 4747 C CA . ILE A 1 597 ? -16.456 35.402 33.509 1.00 84.19 597 ILE A CA 1
ATOM 4748 C C . ILE A 1 597 ? -17.912 35.316 33.965 1.00 84.19 597 ILE A C 1
ATOM 4750 O O . ILE A 1 597 ? -18.548 36.338 34.191 1.00 84.19 597 ILE A O 1
ATOM 4754 N N . ILE A 1 598 ? -18.451 34.114 34.140 1.00 84.19 598 ILE A N 1
ATOM 4755 C CA . ILE A 1 598 ? -19.817 33.907 34.631 1.00 84.19 598 ILE A CA 1
ATOM 4756 C C . ILE A 1 598 ? -19.730 33.350 36.046 1.00 84.19 598 ILE A C 1
ATOM 4758 O O . ILE A 1 598 ? -19.393 32.186 36.258 1.00 84.19 598 ILE A O 1
ATOM 4762 N N . ILE A 1 599 ? -20.024 34.195 37.024 1.00 85.81 599 ILE A N 1
ATOM 4763 C CA . ILE A 1 599 ? -20.048 33.841 38.435 1.00 85.81 599 ILE A CA 1
ATOM 4764 C C . ILE A 1 599 ? -21.443 33.329 38.772 1.00 85.81 599 ILE A C 1
ATOM 4766 O O . ILE A 1 599 ? -22.416 34.081 38.708 1.00 85.81 599 ILE A O 1
ATOM 4770 N N . TYR A 1 600 ? -21.546 32.056 39.134 1.00 82.38 600 TYR A N 1
ATOM 4771 C CA . TYR A 1 600 ? -22.829 31.416 39.411 1.00 82.38 600 TYR A CA 1
ATOM 4772 C C . TYR A 1 600 ? -22.963 31.030 40.882 1.00 82.38 600 TYR A C 1
ATOM 4774 O O . TYR A 1 600 ? -21.990 30.647 41.540 1.00 82.38 600 TYR A O 1
ATOM 4782 N N . ASP A 1 601 ? -24.183 31.143 41.401 1.00 77.75 601 ASP A N 1
ATOM 4783 C CA . ASP A 1 601 ? -24.532 30.543 42.680 1.00 77.75 601 ASP A CA 1
ATOM 4784 C C . ASP A 1 601 ? -24.571 29.018 42.543 1.00 77.75 601 ASP A C 1
ATOM 4786 O O . ASP A 1 601 ? -25.062 28.476 41.556 1.00 77.75 601 ASP A O 1
ATOM 4790 N N . GLU A 1 602 ? -24.069 28.309 43.548 1.00 70.94 602 GLU A N 1
ATOM 4791 C CA . GLU A 1 602 ? -23.975 26.844 43.559 1.00 70.94 602 GLU A CA 1
ATOM 4792 C C . GLU A 1 602 ? -25.339 26.164 43.795 1.00 70.94 602 GLU A C 1
ATOM 4794 O O . GLU A 1 602 ? -25.408 24.993 44.180 1.00 70.94 602 GLU A O 1
ATOM 4799 N N . SER A 1 603 ? -26.445 26.878 43.562 1.00 67.00 603 SER A N 1
ATOM 4800 C CA . SER A 1 603 ? -27.768 26.275 43.478 1.00 67.00 603 SER A CA 1
ATOM 4801 C C . SER A 1 603 ? -27.792 25.268 42.320 1.00 67.00 603 SER A C 1
ATOM 4803 O O . SER A 1 603 ? -27.218 25.474 41.245 1.00 67.00 603 SER A O 1
ATOM 4805 N N . THR A 1 604 ? -28.448 24.122 42.525 1.00 62.66 604 THR A N 1
ATOM 4806 C CA . THR A 1 604 ? -28.528 23.074 41.494 1.00 62.66 604 THR A CA 1
ATOM 4807 C C . THR A 1 604 ? -29.252 23.554 40.236 1.00 62.66 604 THR A C 1
ATOM 4809 O O . THR A 1 604 ? -28.984 23.024 39.158 1.00 62.66 604 THR A O 1
ATOM 4812 N N . SER A 1 605 ? -30.127 24.562 40.337 1.00 71.38 605 SER A N 1
ATOM 4813 C CA . SER A 1 605 ? -30.819 25.163 39.194 1.00 71.38 605 SER A CA 1
ATOM 4814 C C . SER A 1 605 ? -29.852 25.912 38.273 1.00 71.38 605 SER A C 1
ATOM 4816 O O . SER A 1 605 ? -29.767 25.552 37.101 1.00 71.38 605 SER A O 1
ATOM 4818 N N . ALA A 1 606 ? -29.072 26.873 38.780 1.00 74.88 606 ALA A N 1
ATOM 4819 C CA . ALA A 1 606 ? -28.193 27.717 37.965 1.00 74.88 606 ALA A CA 1
ATOM 4820 C C . ALA A 1 606 ? -27.121 26.906 37.218 1.00 74.88 606 ALA A C 1
ATOM 4822 O O . ALA A 1 606 ? -26.936 27.066 36.011 1.00 74.88 606 ALA A O 1
ATOM 4823 N N . LEU A 1 607 ? -26.465 25.968 37.909 1.00 75.75 607 LEU A N 1
ATOM 4824 C CA . LEU A 1 607 ? -25.442 25.114 37.304 1.00 75.75 607 LEU A CA 1
ATOM 4825 C C . LEU A 1 607 ? -26.021 24.166 36.243 1.00 75.75 607 LEU A C 1
ATOM 4827 O O . LEU A 1 607 ? -25.408 23.966 35.197 1.00 75.75 607 LEU A O 1
ATOM 4831 N N . THR A 1 608 ? -27.211 23.602 36.477 1.00 73.69 608 THR A N 1
ATOM 4832 C CA . THR A 1 608 ? -27.875 22.731 35.491 1.00 73.69 608 THR A CA 1
ATOM 4833 C C . THR A 1 608 ? -28.290 23.515 34.248 1.00 73.69 608 THR A C 1
ATOM 4835 O O . THR A 1 608 ? -28.205 22.992 33.138 1.00 73.69 608 THR A O 1
ATOM 4838 N N . GLN A 1 609 ? -28.731 24.764 34.415 1.00 75.31 609 GLN A N 1
ATOM 4839 C CA . GLN A 1 609 ? -29.082 25.636 33.297 1.00 75.31 609 GLN A CA 1
ATOM 4840 C C . GLN A 1 609 ? -27.844 26.056 32.494 1.00 75.31 609 GLN A C 1
ATOM 4842 O O . GLN A 1 609 ? -27.837 25.887 31.279 1.00 75.31 609 GLN A O 1
ATOM 4847 N N . LEU A 1 610 ? -26.762 26.481 33.155 1.00 74.75 610 LEU A N 1
ATOM 4848 C CA . LEU A 1 610 ? -25.489 26.792 32.489 1.00 74.75 610 LEU A CA 1
ATOM 4849 C C . LEU A 1 610 ? -24.903 25.572 31.772 1.00 74.75 610 LEU A C 1
ATOM 4851 O O . LEU A 1 610 ? -24.438 25.691 30.642 1.00 74.75 610 LEU A O 1
ATOM 4855 N N . ALA A 1 611 ? -24.984 24.386 32.379 1.00 72.31 611 ALA A N 1
ATOM 4856 C CA . ALA A 1 611 ? -24.562 23.153 31.727 1.00 72.31 611 ALA A CA 1
ATOM 4857 C C . ALA A 1 611 ? -25.358 22.870 30.446 1.00 72.31 611 ALA A C 1
ATOM 4859 O O . ALA A 1 611 ? -24.789 22.361 29.491 1.00 72.31 611 ALA A O 1
ATOM 4860 N N . ARG A 1 612 ? -26.644 23.237 30.388 1.00 71.06 612 ARG A N 1
ATOM 4861 C CA . ARG A 1 612 ? -27.433 23.163 29.148 1.00 71.06 612 ARG A CA 1
ATOM 4862 C C . ARG A 1 612 ? -27.060 24.256 28.150 1.00 71.06 612 ARG A C 1
ATOM 4864 O O . ARG A 1 612 ? -27.023 23.959 26.967 1.00 71.06 612 ARG A O 1
ATOM 4871 N N . CYS A 1 613 ? -26.784 25.484 28.597 1.00 69.56 613 CYS A N 1
ATOM 4872 C CA . CYS A 1 613 ? -26.389 26.571 27.692 1.00 69.56 613 CYS A CA 1
ATOM 4873 C C . CYS A 1 613 ? -25.078 26.265 26.953 1.00 69.56 613 CYS A C 1
ATOM 4875 O O . CYS A 1 613 ? -24.915 26.652 25.803 1.00 69.56 613 CYS A O 1
ATOM 4877 N N . PHE A 1 614 ? -24.140 25.603 27.634 1.00 70.06 614 PHE A N 1
ATOM 4878 C CA . PHE A 1 614 ? -22.791 25.334 27.134 1.00 70.06 614 PHE A CA 1
ATOM 4879 C C . PHE A 1 614 ? -22.545 23.853 26.789 1.00 70.06 614 PHE A C 1
ATOM 4881 O O . PHE A 1 614 ? -21.393 23.455 26.624 1.00 70.06 614 PHE A O 1
ATOM 4888 N N . ASP A 1 615 ? -23.598 23.030 26.733 1.00 65.00 615 ASP A N 1
ATOM 4889 C CA . ASP A 1 615 ? -23.525 21.581 26.479 1.00 65.00 615 ASP A CA 1
ATOM 4890 C C . ASP A 1 615 ? -22.493 20.830 27.354 1.00 65.00 615 ASP A C 1
ATOM 4892 O O . ASP A 1 615 ? -21.790 19.913 26.920 1.00 65.00 615 ASP A O 1
ATOM 4896 N N . LEU A 1 616 ? -22.404 21.198 28.635 1.00 69.75 616 LEU A N 1
ATOM 4897 C CA . LEU A 1 616 ? -21.498 20.571 29.593 1.00 69.75 616 LEU A CA 1
ATOM 4898 C C . LEU A 1 616 ? -22.035 19.225 30.077 1.00 69.75 616 LEU A C 1
ATOM 4900 O O . LEU A 1 616 ? -23.194 19.078 30.476 1.00 69.75 616 LEU A O 1
ATOM 4904 N N . TYR A 1 617 ? -21.145 18.237 30.142 1.00 69.44 617 TYR A N 1
ATOM 4905 C CA . TYR A 1 617 ? -21.478 16.927 30.680 1.00 69.44 617 TYR A CA 1
ATOM 4906 C C . TYR A 1 617 ? -21.427 16.915 32.214 1.00 69.44 617 TYR A C 1
ATOM 4908 O O . TYR A 1 617 ? -20.405 17.234 32.829 1.00 69.44 617 TYR A O 1
ATOM 4916 N N . MET A 1 618 ? -22.525 16.479 32.835 1.00 68.88 618 MET A N 1
ATOM 4917 C CA . MET A 1 618 ? -22.699 16.459 34.289 1.00 68.88 618 MET A CA 1
ATOM 4918 C C . MET A 1 618 ? -22.673 15.026 34.835 1.00 68.88 618 MET A C 1
ATOM 4920 O O . MET A 1 618 ? -23.391 14.151 34.351 1.00 68.88 618 MET A O 1
ATOM 4924 N N . ILE A 1 619 ? -21.905 14.786 35.901 1.00 65.81 619 ILE A N 1
ATOM 4925 C CA . ILE A 1 619 ? -21.915 13.528 36.664 1.00 65.81 619 ILE A CA 1
ATOM 4926 C C . ILE A 1 619 ? -22.209 13.838 38.129 1.00 65.81 619 ILE A C 1
ATOM 4928 O O . ILE A 1 619 ? -21.467 14.582 38.755 1.00 65.81 619 ILE A O 1
ATOM 4932 N N . ARG A 1 620 ? -23.263 13.239 38.706 1.00 65.31 620 ARG A N 1
ATOM 4933 C CA . ARG A 1 620 ? -23.639 13.411 40.131 1.00 65.31 620 ARG A CA 1
ATOM 4934 C C . ARG A 1 620 ? -23.695 14.891 40.566 1.00 65.31 620 ARG A C 1
ATOM 4936 O O . ARG A 1 620 ? -23.202 15.237 41.633 1.00 65.31 620 ARG A O 1
ATOM 4943 N N . ASN A 1 621 ? -24.290 15.749 39.731 1.00 67.19 621 ASN A N 1
ATOM 4944 C CA . ASN A 1 621 ? -24.382 17.210 39.913 1.00 67.19 621 ASN A CA 1
ATOM 4945 C C . ASN A 1 621 ? -23.038 17.963 39.900 1.00 67.19 621 ASN A C 1
ATOM 4947 O O . ASN A 1 621 ? -22.980 19.114 40.317 1.00 67.19 621 ASN A O 1
ATOM 4951 N N . TYR A 1 622 ? -21.978 17.343 39.382 1.00 68.06 622 TYR A N 1
ATOM 4952 C CA . TYR A 1 622 ? -20.676 17.964 39.176 1.00 68.06 622 TYR A CA 1
ATOM 4953 C C . TYR A 1 622 ? -20.366 18.083 37.673 1.00 68.06 622 TYR A C 1
ATOM 4955 O O . TYR A 1 622 ? -20.512 17.092 36.946 1.00 68.06 622 TYR A O 1
ATOM 4963 N N . PRO A 1 623 ? -19.938 19.261 37.193 1.00 71.31 623 PRO A N 1
ATOM 4964 C CA . PRO A 1 623 ? -19.536 19.464 35.811 1.00 71.31 623 PRO A CA 1
ATOM 4965 C C . PRO A 1 623 ? -18.155 18.858 35.583 1.00 71.31 623 PRO A C 1
ATOM 4967 O O . PRO A 1 623 ? -17.188 19.177 36.285 1.00 71.31 623 PRO A O 1
ATOM 4970 N N . LEU A 1 624 ? -18.057 17.978 34.588 1.00 72.31 624 LEU A N 1
ATOM 4971 C CA . LEU A 1 624 ? -16.765 17.450 34.170 1.00 72.31 624 LEU A CA 1
ATOM 4972 C C . LEU A 1 624 ? -15.885 18.564 33.601 1.00 72.31 624 LEU A C 1
ATOM 4974 O O . LEU A 1 624 ? -16.363 19.474 32.931 1.00 72.31 624 LEU A O 1
ATOM 4978 N N . GLY A 1 625 ? -14.582 18.458 33.858 1.00 74.38 625 GLY A N 1
ATOM 4979 C CA . GLY A 1 625 ? -13.606 19.443 33.395 1.00 74.38 625 GLY A CA 1
ATOM 4980 C C . GLY A 1 625 ? -13.466 20.666 34.302 1.00 74.38 625 GLY A C 1
ATOM 4981 O O . GLY A 1 625 ? -12.846 21.645 33.897 1.00 74.38 625 GLY A O 1
ATOM 4982 N N . SER A 1 626 ? -14.014 20.622 35.519 1.00 83.69 626 SER A N 1
ATOM 4983 C CA . SER A 1 626 ? -13.839 21.697 36.494 1.00 83.69 626 SER A CA 1
ATOM 4984 C C . SER A 1 626 ? -12.556 21.558 37.320 1.00 83.69 626 SER A C 1
ATOM 4986 O O . SER A 1 626 ? -12.004 20.469 37.486 1.00 83.69 626 SER A O 1
ATOM 4988 N N . TYR A 1 627 ? -12.072 22.686 37.836 1.00 87.94 627 TYR A N 1
ATOM 4989 C CA . TYR A 1 627 ? -10.884 22.788 38.681 1.00 87.94 627 TYR A CA 1
ATOM 4990 C C . TYR A 1 627 ? -11.095 23.858 39.749 1.00 87.94 627 TYR A C 1
ATOM 4992 O O . TYR A 1 627 ? -11.329 25.014 39.413 1.00 87.94 627 TYR A O 1
ATOM 5000 N N . LYS A 1 628 ? -11.063 23.501 41.042 1.00 88.12 628 LYS A N 1
ATOM 5001 C CA . LYS A 1 628 ? -11.247 24.459 42.157 1.00 88.12 628 LYS A CA 1
ATOM 5002 C C . LYS A 1 628 ? -12.487 25.371 41.988 1.00 88.12 628 LYS A C 1
ATOM 5004 O O . LYS A 1 628 ? -12.479 26.561 42.321 1.00 88.12 628 LYS A O 1
ATOM 5009 N N . GLY A 1 629 ? -13.571 24.796 41.460 1.00 83.69 629 GLY A N 1
ATOM 5010 C CA . GLY A 1 629 ? -14.847 25.483 41.233 1.00 83.69 629 GLY A CA 1
ATOM 5011 C C . GLY A 1 629 ? -14.900 26.362 39.981 1.00 83.69 629 GLY A C 1
ATOM 5012 O O . GLY A 1 629 ? -15.819 27.169 39.867 1.00 83.69 629 GLY A O 1
ATOM 5013 N N . THR A 1 630 ? -13.950 26.231 39.053 1.00 87.25 630 THR A N 1
ATOM 5014 C CA . THR A 1 630 ? -13.965 26.942 37.767 1.00 87.25 630 THR A CA 1
ATOM 5015 C C . THR A 1 630 ? -14.056 25.986 36.584 1.00 87.25 630 THR A C 1
ATOM 5017 O O . THR A 1 630 ? -13.644 24.831 36.685 1.00 87.25 630 THR A O 1
ATOM 5020 N N . ILE A 1 631 ? -14.611 26.454 35.466 1.00 86.06 631 ILE A N 1
ATOM 5021 C CA . ILE A 1 631 ? -14.669 25.735 34.185 1.00 86.06 631 ILE A CA 1
ATOM 5022 C C . ILE A 1 631 ? -14.291 26.720 33.091 1.00 86.06 631 ILE A C 1
ATOM 5024 O O . ILE A 1 631 ? -14.890 27.789 33.005 1.00 86.06 631 ILE A O 1
ATOM 5028 N N . GLN A 1 632 ? -13.321 26.358 32.258 1.00 83.12 632 GLN A N 1
ATOM 5029 C CA . GLN A 1 632 ? -12.917 27.159 31.106 1.00 83.12 632 GLN A CA 1
ATOM 5030 C C . GLN A 1 632 ? -13.485 26.549 29.828 1.00 83.12 632 GLN A C 1
ATOM 5032 O O . GLN A 1 632 ? -13.349 25.348 29.598 1.00 83.12 632 GLN A O 1
ATOM 5037 N N . ILE A 1 633 ? -14.110 27.381 29.001 1.00 76.12 633 ILE A N 1
ATOM 5038 C CA . ILE A 1 633 ? -14.733 26.994 27.738 1.00 76.12 633 ILE A CA 1
ATOM 5039 C C . ILE A 1 633 ? -14.239 27.972 26.686 1.00 76.12 633 ILE A C 1
ATOM 5041 O O . ILE A 1 633 ? -14.506 29.170 26.760 1.00 76.12 633 ILE A O 1
ATOM 5045 N N . SER A 1 634 ? -13.496 27.468 25.710 1.00 69.88 634 SER A N 1
ATOM 5046 C CA . SER A 1 634 ? -12.956 28.297 24.642 1.00 69.88 634 SER A CA 1
ATOM 5047 C C . SER A 1 634 ? -13.744 28.089 23.357 1.00 69.88 634 SER A C 1
ATOM 5049 O O . SER A 1 634 ? -14.029 26.959 22.967 1.00 69.88 634 SER A O 1
ATOM 5051 N N . THR A 1 635 ? -14.106 29.192 22.712 1.00 63.50 635 THR A N 1
ATOM 5052 C CA . THR A 1 635 ? -14.789 29.221 21.416 1.00 63.50 635 THR A CA 1
ATOM 5053 C C . THR A 1 635 ? -13.947 30.012 20.417 1.00 63.50 635 THR A C 1
A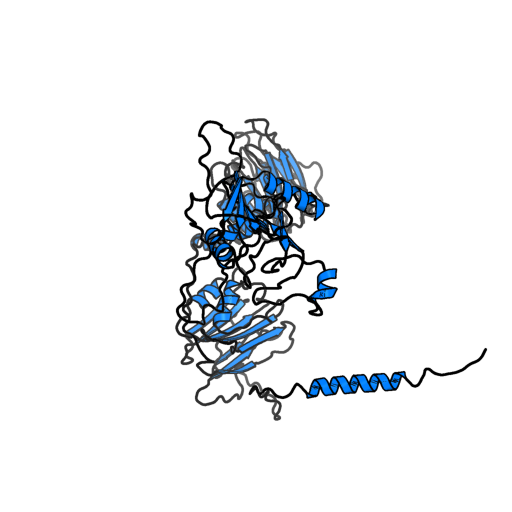TOM 5055 O O . THR A 1 635 ? -12.968 30.657 20.790 1.00 63.50 635 THR A O 1
ATOM 5058 N N . LYS A 1 636 ? -14.352 30.035 19.142 1.00 58.06 636 LYS A N 1
ATOM 5059 C CA . LYS A 1 636 ? -13.676 30.835 18.103 1.00 58.06 636 LYS A CA 1
ATOM 5060 C C . LYS A 1 636 ? -13.685 32.346 18.381 1.00 58.06 636 LYS A C 1
ATOM 5062 O O . LYS A 1 636 ? -12.896 33.066 17.780 1.00 58.06 636 LYS A O 1
ATOM 5067 N N . HIS A 1 637 ? -14.576 32.823 19.253 1.00 58.72 637 HIS A N 1
ATOM 5068 C CA . HIS A 1 637 ? -14.844 34.251 19.446 1.00 58.72 637 HIS A CA 1
ATOM 5069 C C . HIS A 1 637 ? -14.599 34.740 20.882 1.00 58.72 637 HIS A C 1
ATOM 5071 O O . HIS A 1 637 ? -14.318 35.921 21.085 1.00 58.72 637 HIS A O 1
ATOM 5077 N N . ALA A 1 638 ? -14.680 33.853 21.876 1.00 68.81 638 ALA A N 1
ATOM 5078 C CA . ALA A 1 638 ? -14.579 34.210 23.288 1.00 68.81 638 ALA A CA 1
ATOM 5079 C C . ALA A 1 638 ? -14.043 33.061 24.158 1.00 68.81 638 ALA A C 1
ATOM 5081 O O . ALA A 1 638 ? -14.241 31.879 23.852 1.00 68.81 638 ALA A O 1
ATOM 5082 N N . LEU A 1 639 ? -13.415 33.427 25.277 1.00 76.38 639 LEU A N 1
ATOM 5083 C CA . LEU A 1 639 ? -13.104 32.539 26.394 1.00 76.38 639 LEU A CA 1
ATOM 5084 C C . LEU A 1 639 ? -14.142 32.763 27.496 1.00 76.38 639 LEU A C 1
ATOM 5086 O O . LEU A 1 639 ? -14.183 33.834 28.096 1.00 76.38 639 LEU A O 1
ATOM 5090 N N . TYR A 1 640 ? -14.946 31.747 27.789 1.00 81.75 640 TYR A N 1
ATOM 5091 C CA . TYR A 1 640 ? -15.874 31.755 28.914 1.00 81.75 640 TYR A CA 1
ATOM 5092 C C . TYR A 1 640 ? -15.243 31.052 30.115 1.00 81.75 640 TYR A C 1
ATOM 5094 O O . TYR A 1 640 ? -14.720 29.944 29.994 1.00 81.75 640 TYR A O 1
ATOM 5102 N N . VAL A 1 641 ? -15.319 31.670 31.290 1.00 86.38 641 VAL A N 1
ATOM 5103 C CA . VAL A 1 641 ? -14.893 31.071 32.557 1.00 86.38 641 VAL A CA 1
ATOM 5104 C C . VAL A 1 641 ? -16.078 31.060 33.510 1.00 86.38 641 VAL A C 1
ATOM 5106 O O . VAL A 1 641 ? -16.478 32.099 34.031 1.00 86.38 641 VAL A O 1
ATOM 5109 N N . LEU A 1 642 ? -16.650 29.883 33.751 1.00 86.69 642 LEU A N 1
ATOM 5110 C CA . LEU A 1 642 ? -17.670 29.712 34.781 1.00 86.69 642 LEU A CA 1
ATOM 5111 C C . LEU A 1 642 ? -16.963 29.620 36.133 1.00 86.69 642 LEU A C 1
ATOM 5113 O O . LEU A 1 642 ? -16.058 28.802 36.290 1.00 86.69 642 LEU A O 1
ATOM 5117 N N . VAL A 1 643 ? -17.360 30.431 37.108 1.00 88.50 643 VAL A N 1
ATOM 5118 C CA . VAL A 1 643 ? -16.728 30.502 38.432 1.00 88.50 643 VAL A CA 1
ATOM 5119 C C . VAL A 1 643 ? -17.796 30.328 39.505 1.00 88.50 643 VAL A C 1
ATOM 5121 O O . VAL A 1 643 ? -18.714 31.134 39.617 1.00 88.50 643 VAL A O 1
ATOM 5124 N N . ALA A 1 644 ? -17.679 29.283 40.319 1.00 86.50 644 ALA A N 1
ATOM 5125 C CA . ALA A 1 644 ? -18.552 29.104 41.473 1.00 86.50 644 ALA A CA 1
ATOM 5126 C C . ALA A 1 644 ? -18.376 30.272 42.454 1.00 86.50 644 ALA A C 1
ATOM 5128 O O . ALA A 1 644 ? -17.250 30.703 42.721 1.00 86.50 644 ALA A O 1
ATOM 5129 N N . SER A 1 645 ? -19.470 30.759 43.039 1.00 83.25 645 SER A N 1
ATOM 5130 C CA . SER A 1 645 ? -19.456 31.893 43.974 1.00 83.25 645 SER A CA 1
ATOM 5131 C C . SER A 1 645 ? -18.541 31.688 45.193 1.00 83.25 645 SER A C 1
ATOM 5133 O O . SER A 1 645 ? -18.043 32.665 45.759 1.00 83.25 645 SER A O 1
ATOM 5135 N N . ARG A 1 646 ? -18.262 30.435 45.585 1.00 81.56 646 ARG A N 1
ATOM 5136 C CA . ARG A 1 646 ? -17.333 30.093 46.680 1.00 81.56 646 ARG A CA 1
ATOM 5137 C C . ARG A 1 646 ? -15.911 29.769 46.219 1.00 81.56 646 ARG A C 1
ATOM 5139 O O . ARG A 1 646 ? -15.087 29.397 47.056 1.00 81.56 646 ARG A O 1
ATOM 5146 N N . SER A 1 647 ? -15.605 29.901 44.929 1.00 83.25 647 SER A N 1
ATOM 5147 C CA . SER A 1 647 ? -14.273 29.613 44.398 1.00 83.25 647 SER A CA 1
ATOM 5148 C C . SER A 1 647 ? -13.203 30.493 45.054 1.00 83.25 647 SER A C 1
ATOM 5150 O O . SER A 1 647 ? -13.389 31.691 45.274 1.00 83.25 647 SER A O 1
ATOM 5152 N N . HIS A 1 648 ? -12.042 29.898 45.335 1.00 79.81 648 HIS A N 1
ATOM 5153 C CA . HIS A 1 648 ? -10.900 30.573 45.957 1.00 79.81 648 HIS A CA 1
ATOM 5154 C C . HIS A 1 648 ? -10.270 31.666 45.080 1.00 79.81 648 HIS A C 1
ATOM 5156 O O . HIS A 1 648 ? -9.480 32.467 45.580 1.00 79.81 648 HIS A O 1
ATOM 5162 N N . PHE A 1 649 ? -10.618 31.713 43.792 1.00 83.94 649 PHE A N 1
ATOM 5163 C CA . PHE A 1 649 ? -10.124 32.725 42.862 1.00 83.94 649 PHE A CA 1
ATOM 5164 C C . PHE A 1 649 ? -10.874 34.062 42.959 1.00 83.94 649 PHE A C 1
ATOM 5166 O O . PHE A 1 649 ? -10.368 35.070 42.476 1.00 83.94 649 PHE A O 1
ATOM 5173 N N . LEU A 1 650 ? -12.037 34.112 43.621 1.00 80.62 650 LEU A N 1
ATOM 5174 C CA . LEU A 1 650 ? -12.791 35.352 43.808 1.00 80.62 650 LEU A CA 1
ATOM 5175 C C . LEU A 1 650 ? -12.285 36.130 45.032 1.00 80.62 650 LEU A C 1
ATOM 5177 O O . LEU A 1 650 ? -12.359 35.660 46.167 1.00 80.62 650 LEU A O 1
ATOM 5181 N N . LYS A 1 651 ? -11.808 37.363 44.809 1.00 65.25 651 LYS A N 1
ATOM 5182 C CA . LYS A 1 651 ? -11.378 38.285 45.880 1.00 65.25 651 LYS A CA 1
ATOM 5183 C C . LYS A 1 651 ? -12.536 38.780 46.756 1.00 65.25 651 LYS A C 1
ATOM 5185 O O . LYS A 1 651 ? -12.326 39.056 47.934 1.00 65.25 651 LYS A O 1
ATOM 5190 N N . VAL A 1 652 ? -13.748 38.879 46.204 1.00 58.38 652 VAL A N 1
ATOM 5191 C CA . VAL A 1 652 ? -14.954 39.339 46.912 1.00 58.38 652 VAL A CA 1
ATOM 5192 C C . VAL A 1 652 ? -15.944 38.180 47.000 1.00 58.38 652 VAL A C 1
ATOM 5194 O O . VAL A 1 652 ? -16.549 37.795 46.002 1.00 58.38 652 VAL A O 1
ATOM 5197 N N . LYS A 1 653 ? -16.117 37.613 48.200 1.00 54.50 653 LYS A N 1
ATOM 5198 C CA . LYS A 1 653 ? -17.191 36.648 48.471 1.00 54.50 653 LYS A CA 1
ATOM 5199 C C . LYS A 1 653 ? -18.507 37.416 48.506 1.00 54.50 653 LYS A C 1
ATOM 5201 O O . LYS A 1 653 ? -18.771 38.144 49.457 1.00 54.50 653 LYS A O 1
ATOM 5206 N N . SER A 1 654 ? -19.287 37.297 47.440 1.00 50.31 654 SER A N 1
ATOM 5207 C CA . SER A 1 654 ? -20.587 37.946 47.309 1.00 50.31 654 SER A CA 1
ATOM 5208 C C . SER A 1 654 ? -21.492 37.623 48.507 1.00 50.31 654 SER A C 1
ATOM 5210 O O . SER A 1 654 ? -21.875 36.473 48.712 1.00 50.31 654 SER A O 1
ATOM 5212 N N . GLN A 1 655 ? -21.836 38.644 49.293 1.00 47.09 655 GLN A N 1
ATOM 5213 C CA . GLN A 1 655 ? -22.902 38.574 50.299 1.00 47.09 655 GLN A CA 1
ATOM 5214 C C . GLN A 1 655 ? -24.210 39.229 49.831 1.00 47.09 655 GLN A C 1
ATOM 5216 O O . GLN A 1 655 ? -25.178 39.241 50.582 1.00 47.09 655 GLN A O 1
ATOM 5221 N N . THR A 1 656 ? -24.301 39.699 48.585 1.00 47.62 656 THR A N 1
ATOM 5222 C CA . THR A 1 656 ? -25.519 40.337 48.062 1.00 47.62 656 THR A CA 1
ATOM 5223 C C . THR A 1 656 ? -25.466 40.388 46.536 1.00 47.62 656 THR A C 1
ATOM 5225 O O . THR A 1 656 ? -24.807 41.249 45.968 1.00 47.62 656 THR A O 1
ATOM 5228 N N . LEU A 1 657 ? -26.156 39.474 45.848 1.00 47.34 657 LEU A N 1
ATOM 5229 C CA . LEU A 1 657 ? -26.358 39.557 44.394 1.00 47.34 657 LEU A CA 1
ATOM 5230 C C . LEU A 1 657 ? -27.847 39.406 44.072 1.00 47.34 657 LEU A C 1
ATOM 5232 O O . LEU A 1 657 ? -28.492 38.452 44.523 1.00 47.34 657 LEU A O 1
ATOM 5236 N N . SER A 1 658 ? -28.387 40.366 43.323 1.00 42.38 658 SER A N 1
ATOM 5237 C CA . SER A 1 658 ? -29.674 40.301 42.625 1.00 42.38 658 SER A CA 1
ATOM 5238 C C . SER A 1 658 ? -29.443 39.885 41.172 1.00 42.38 658 SER A C 1
ATOM 5240 O O . SER A 1 658 ? -28.393 40.169 40.599 1.00 42.38 658 SER A O 1
ATOM 5242 N N . SER A 1 659 ? -30.417 39.189 40.588 1.00 45.94 659 SER A N 1
ATOM 5243 C CA . SER A 1 659 ? -30.397 38.747 39.194 1.00 45.94 659 SER A CA 1
ATOM 5244 C C . SER A 1 659 ? -30.236 39.936 38.243 1.00 45.94 659 SER A C 1
ATOM 5246 O O . SER A 1 659 ? -31.001 40.897 38.326 1.00 45.94 659 SER A O 1
ATOM 5248 N N . THR A 1 660 ? -29.258 39.830 37.336 1.00 49.44 660 THR A N 1
ATOM 5249 C CA . THR A 1 660 ? -28.981 40.742 36.208 1.00 49.44 660 THR A CA 1
ATOM 5250 C C . THR A 1 660 ? -28.695 42.206 36.569 1.00 49.44 660 THR A C 1
ATOM 5252 O O . THR A 1 660 ? -29.558 43.065 36.426 1.00 49.44 660 THR A O 1
ATOM 5255 N N . SER A 1 661 ? -27.447 42.521 36.935 1.00 36.03 661 SER A N 1
ATOM 5256 C CA . SER A 1 661 ? -26.872 43.865 36.728 1.00 36.03 661 SER A CA 1
ATOM 5257 C C . SER A 1 661 ? -25.337 43.857 36.778 1.00 36.03 661 SER A C 1
ATOM 5259 O O . SER A 1 661 ? -24.752 43.186 37.627 1.00 36.03 661 SER A O 1
ATOM 5261 N N . GLN A 1 662 ? -24.730 44.607 35.851 1.00 40.84 662 GLN A N 1
ATOM 5262 C CA . GLN A 1 662 ? -23.291 44.815 35.619 1.00 40.84 662 GLN A CA 1
ATOM 5263 C C . GLN A 1 662 ? -22.528 45.385 36.827 1.00 40.84 662 GLN A C 1
ATOM 5265 O O . GLN A 1 662 ? -23.080 46.188 37.581 1.00 40.84 662 GLN A O 1
ATOM 5270 N N . LEU A 1 663 ? -21.231 45.060 36.904 1.00 32.66 663 LEU A N 1
ATOM 5271 C CA . LEU A 1 663 ? -20.166 45.955 37.374 1.00 32.66 663 LEU A CA 1
ATOM 5272 C C . LEU A 1 663 ? -18.920 45.771 36.506 1.00 32.66 663 LEU A C 1
ATOM 5274 O O . LEU A 1 663 ? -18.507 44.599 36.332 1.00 32.66 663 LEU A O 1
#

Mean predicted aligned error: 22.37 Å

Foldseek 3Di:
DDDDDDDDPPPVVVVVVVVVVVVVVVPVVPDDDDPDDDDDDDDDPPPDPDQPQDDDDDDPPQWWKWKWWPDEPVDHTWIDINSHTPDDPVLAEQFKWKWKAALSRHTPDTDRQHQPPHRVVLLVVLQPDAHFMKMWIKGTAFCLVRDDPSSVVSVVQQLADCPPPDGQWMKTWIGTHFAPHNLTDIDIGGRHHNDIDMDMDIDHGPSHDGDHDNRDDPPDPDDDPVVVVVLVVVLDDQDDFDWADFAALCVDPDHFPPQWWKKKWKQAQAQVGFIWIDTNRTTRGDVVGPPGHAAKWKWKAQLPPRDTRDIDDDNQQPDACPVVLSVLVSADALIKMKMWHYRFHHNRDDPSNLVSVVQQADPCSVVRDGQKTKIDIGGHPEDAHFPGIDIFDDDPNGHGGIDIDIDTGGSDTHHDDDDDPPDDCPDDPVLCVCLVVDPPVCVSNDDPDDDDDDQLEKAKFFQAFPFFDDDDDPVCCVPPVVVVNAFDQDPGGTRGGGIDMAGLQHLGDPPPDDDPCVVDDDDDDDDDDPPSSNHDPPPDDNPCPVQPPPVSNLVVVLVLQVPAFEDEEEADDDLPPCPQDDDDDPPDPDQDAHEYEYEYELPLRRLVNVCVSQVFDDDPSDTHCDDQQWHWHDDSRHIYIYHYLPRPSDPDNDPDDDHDDGD

Organism: NCBI:txid387005

Sequence (663 aa):
MFRLNWLKRTSVLLISFISFWIIIRYINLSRYKSGWTQLQRNNVPPKFASSECMRNAYCPKDEVTVLLRPESRTKPPLLCLNNKKLFDSSKLVRGLNIAVLNNDKSVVGVHYLSVQDSDFSVIKLLGQMHSHQIIMGTSYGDVSSKISAETRQLLRLFGLSLTQYKSESSVLFIGQLGLLVPEAFEKVVSLEIAEPKYYIRCLKTPMGKLSNITIRIPEAHHIDEFVVAQLSAVKGQKMKVNLGAELPNCGHTENCPEDEIPMFFYSGKDKDDSPQLCVNGRLIIDRNLNSAGRGLNLVVIDSKTHQVMRTGHYDTYLEDSSALVLFLEQLSPGEILAVISFDEASNSLSEMAKHIFYELGSSLIYRLKFRASWYFIGQKGIDGYTPFEDMNLPSGNDWAKPIRQTICVPSVLDGLKTAKNDLLKTQNMLRRHFCSRYDGYEDFCDVVKSRDTDLSSVYRIENGTAAGAYMMKKSFHNKFIKNRQCCERTKFGWLISGISYITAVSRVEHIKTFDLISLTDDGGTPKESPKNNDLLNGDEIVRNADQLSEEKYDAELKEVIDNGWKFYVKDDVDCRENTFIMHSDSNSGNTTIATVIIIYDESTSALTQLARCFDLYMIRNYPLGSYKGTIQISTKHALYVLVASRSHFLKVKSQTLSSTSQL